Protein AF-0000000074441332 (afdb_homodimer)

Foldseek 3Di:
DPVVLVVVVVVVPDDDDPPDCPDVVVVSVVVLVVDPVSVVPDDDPDDPDDDADDQDPAWQQEWEWDKADDDPVQWIWIWIATSHLRQIDIDIGNDLALVRVLVVVVVVCVVQNQHQEYEYEVDVRCPDPVNVVSCVVRNHHYHYDDPSRCVVNVSVVVVSVVLVVQLVVCVVVVHDSVVSSVLVSLVQQQDQDPVVRRHSCCRRVVWHDDHPDDDDDIDHDPVVVVVVVVVVVVVVVVVVVVVVVVCVVVVNDDDPDAAQFWKWFADDCPDPPDDRTDPQIWGFHHDDDQKTFTDGDVDDTDIDGVVGIGTDDPPDPPPPDDPPPPPPCPPDPPPVPPPPPPCPVPVVVCPDPPDDDDDPPDD/DPVVLVVVVVVVPDDDDPPDCPDVVVVSVVVLVVDPVSVVPDDDPDDPDDDADDQDDAWQQEWEWDKADDDPVQWIWIWIATSHLRQIDIDIGNDLALVVVLVVVVVVCVVQNQHQEYEYEVDVRCPDPVNVVSCVVRNHHYHYDDPSRCVVNVSVVVVSVVLVVQLVVCVVVVHDSVVSSVLVSLVQQQDQDPVVRRHSCCRRVVWHDDHPDDDDDIDHDPVVVVVVVVVVVVVVVVVVVVVVVVCVVVVPDDDPDAAQFKKWFADDCPDPPDDRTDPQIWGFHHDDDQKTFTDGVVDDTDIDGVVGIGTDDPPDPPPPDDPPPPPPCPPPPPPPPPPPPPCPVPVVPPVPPPDPPDDDDDD

Sequence (726 aa):
MSTTAQFLLRHRNSQYLSIKPNGITHQVETMVKACLPCQSVAGKSTAEPLRPTVMPDKPWQEVHIDLCGPFPTGESLVVCEDACTRWPEVVIVRSTTSAAIIGHLRKIFAVHGLPEKVVTDNGANLVSEEFEVYLATHGIQHRKVTPYWPQANAGVERFNKTIEKAIRTAHAEGKDWRTDMFAFLLNYRATPHATTGASPAFLHLGREIRTKVPQVETRMSNAVSAAIQSAKGKDQQAKQRTKVYADKRNRASPSDIKSGDKVLLQQARQNKLSTLYDPQPYTVLERKGPSLILQRRNGRVFMRNVSHVHKLHQNTAVREEDDYVMDFDLPQAMNPPRAAEQDTRRSARVRRAPAHLRDYQLHMSTTAQFLLRHRNSQYLSIKPNGITHQVETMVKACLPCQSVAGKSTAEPLRPTVMPDKPWQEVHIDLCGPFPTGESLVVCEDACTRWPEVVIVRSTTSAAIIGHLRKIFAVHGLPEKVVTDNGANLVSEEFEVYLATHGIQHRKVTPYWPQANAGVERFNKTIEKAIRTAHAEGKDWRTDMFAFLLNYRATPHATTGASPAFLHLGREIRTKVPQVETRMSNAVSAAIQSAKGKDQQAKQRTKVYADKRNRASPSDIKSGDKVLLQQARQNKLSTLYDPQPYTVLERKGPSLILQRRNGRVFMRNVSHVHKLHQNTAVREEDDYVMDFDLPQAMNPPRAAEQDTRRSARVRRAPAHLRDYQLH

Nearest PDB structures (foldseek):
  5ejk-assembly1_E  TM=5.837E-01  e=1.009E-13  Rous sarcoma virus - Prague C
  4fw2-assembly1_B  TM=5.888E-01  e=3.625E-12  Rous sarcoma virus - Prague C
  7ouf-assembly1_E  TM=5.566E-01  e=1.056E-12  Simian T-lymphotropic virus 1
  7pel-assembly1_E  TM=5.520E-01  e=4.076E-12  Simian T-lymphotropic virus 1
  1cz9-assembly1_A-2  TM=8.421E-01  e=1.703E-08  Avian sarcoma virus

Secondary structure (DSSP, 8-state):
-HHHHHHHHHTTSSS-----S-HHHHHHHHHHHH-HHHHHT----PPPPP-PPPPPSSTTSEEEEEEE---TTS-EEEEEEETTT-PEEEEEES--SHHHHHHHHHHHHHHH---SEEEE-S-GGGTSHHHHHHHHHTTPEEEEPPTT-GGGGHHHHHHHHHHHHHHHHHHHTT--HHHHHHHHHHHHHHSPPTTTSS-HHHHHHSS----SS--S-----HHHHHHHHHHHHHHHHHHHHHHHHHHHHTT-------TT-EEEEB----STT--SB-SS-EEEEEEETTEEEEE-TTS-EEEEEGGGEEEPPTT------------------------------------------------/-HHHHHHHHHTTSSS-----S-HHHHHHHHHHHH-HHHHHT----PPPPP-PPPPPSSTTSEEEEEEE---TTS-EEEEEEETTT-PEEEEEES--SHHHHHHHHHHHHHHH---SEEEE-S-GGGTSHHHHHHHHHTTPEEEEPPTT-GGGGHHHHHHHHHHHHHHHHHHHTT--HHHHHHHHHHHHHHSPPTTTSS-HHHHHHSS----SS--S-----HHHHHHHHHHHHHHHHHHHHHHHHHHHHTT-------TT-EEEEB----STT--SB-SS-EEEEEEETTEEEEE-TTS-EEEEEGGGEEEPPTT------------------------------------------------

InterPro domains:
  IPR001584 Integrase, catalytic core [PF00665] (58-148)
  IPR001584 Integrase, catalytic core [PS50994] (55-208)
  IPR012337 Ribonuclease H-like superfamily [SSF53098] (57-213)
  IPR036397 Ribonuclease H superfamily [G3DSA:3.30.420.10] (50-250)

Solvent-accessible surface area (backbone atoms only — not comparable to full-atom values): 40560 Å² total; per-residue (Å²): 120,70,71,60,58,59,52,55,65,65,58,57,68,74,76,74,78,88,72,72,82,53,75,60,57,58,46,50,53,46,46,43,49,20,31,50,70,54,55,12,58,44,75,83,39,48,31,55,55,68,78,73,80,76,64,53,93,42,69,47,39,34,32,34,44,49,79,44,71,66,41,97,87,56,38,27,32,45,37,40,24,20,59,45,34,64,40,74,45,77,43,83,32,80,60,73,44,38,69,51,45,49,57,52,46,46,53,51,31,27,71,65,22,52,34,50,30,40,34,29,51,76,46,65,47,68,61,31,67,70,40,50,50,54,33,54,78,55,65,27,43,78,43,70,40,44,92,66,42,57,70,80,46,41,66,55,52,52,48,50,52,54,54,47,50,53,34,48,52,31,47,75,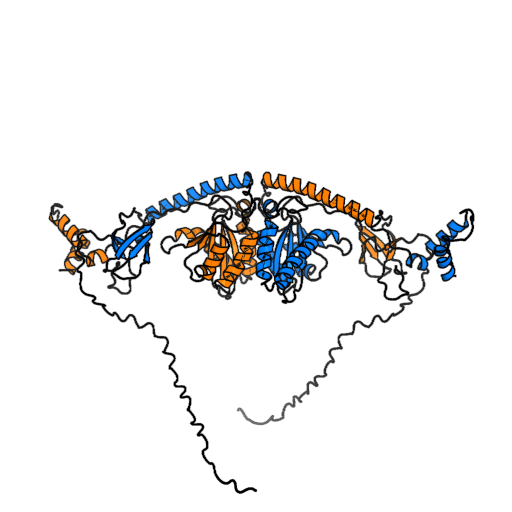71,70,45,65,33,69,64,50,45,31,56,50,44,30,51,53,34,54,35,59,34,88,57,47,66,43,19,15,28,30,57,51,33,33,26,56,45,46,60,86,59,88,62,80,85,58,68,62,29,63,53,39,52,52,51,50,52,52,20,44,52,40,37,52,50,53,44,48,51,50,33,54,51,48,23,59,72,51,53,32,38,82,72,86,77,48,63,70,38,42,25,24,40,57,43,78,70,79,49,98,82,45,41,46,18,38,66,67,61,24,34,26,71,41,64,59,84,61,34,29,32,32,31,36,90,96,49,71,73,45,77,42,31,52,35,46,30,39,79,53,48,89,73,33,65,71,73,78,66,74,83,73,70,77,72,71,72,57,77,65,72,73,60,68,71,68,75,66,74,67,70,71,68,68,70,69,66,72,75,65,70,85,76,94,76,75,89,61,78,77,131,124,72,72,58,60,59,53,56,65,65,56,58,69,72,75,74,78,86,72,72,84,52,76,60,56,59,47,51,52,46,48,43,49,21,31,50,72,54,54,13,58,44,75,82,38,50,32,54,56,68,76,72,81,78,66,54,93,42,71,49,37,34,31,35,42,49,77,45,72,68,42,97,88,55,39,28,33,45,36,40,25,21,58,46,35,63,38,72,46,77,43,84,33,80,59,72,45,37,69,51,45,48,57,53,46,46,52,51,31,27,74,66,21,52,36,49,29,41,34,28,52,76,46,67,45,67,62,32,68,69,40,50,49,54,34,54,77,56,65,26,44,79,43,70,41,47,91,67,41,57,70,79,47,41,65,55,52,52,48,49,52,54,51,48,51,54,35,50,51,29,47,75,70,69,44,64,32,70,64,49,45,31,55,49,44,31,49,54,34,52,34,60,33,88,57,48,67,43,21,14,27,30,59,51,33,33,26,58,46,45,59,86,58,90,64,81,84,62,65,64,30,63,54,39,52,52,51,50,53,51,18,45,51,40,36,52,50,52,44,49,51,48,31,54,50,48,22,59,73,52,54,32,40,82,70,86,78,48,62,70,37,43,24,23,40,59,42,79,71,80,49,97,80,43,41,45,18,38,66,67,60,25,36,27,70,41,65,61,84,61,34,29,31,32,32,35,90,96,50,71,72,46,78,43,32,52,36,44,31,40,78,52,48,88,74,33,65,71,74,78,68,77,83,74,71,76,74,72,73,55,77,63,77,73,60,68,70,68,73,68,72,66,69,66,70,66,70,69,69,71,72,62,68,71,66,90,71,69,78,88,73,81,126

Structure (mmCIF, N/CA/C/O backbone):
data_AF-0000000074441332-model_v1
#
loop_
_entity.id
_entity.type
_entity.pdbx_description
1 polymer 'Uncharacterized protein K02A2.6'
#
loop_
_atom_site.group_PDB
_atom_site.id
_atom_site.type_symbol
_atom_site.label_atom_id
_atom_site.label_alt_id
_atom_site.label_comp_id
_atom_site.label_asym_id
_atom_site.label_entity_id
_atom_site.label_seq_id
_atom_site.pdbx_PDB_ins_code
_atom_site.Cartn_x
_atom_site.Cartn_y
_atom_site.Cartn_z
_atom_site.occupancy
_atom_site.B_iso_or_equiv
_atom_site.auth_seq_id
_atom_site.auth_comp_id
_atom_site.auth_asym_id
_atom_site.auth_atom_id
_atom_site.pdbx_PDB_model_num
ATOM 1 N N . MET A 1 1 ? -2.512 -56.094 -40.594 1 30.33 1 MET A N 1
ATOM 2 C CA . MET A 1 1 ? -2.369 -56.719 -39.312 1 30.33 1 MET A CA 1
ATOM 3 C C . MET A 1 1 ? -2.793 -55.781 -38.188 1 30.33 1 MET A C 1
ATOM 5 O O . MET A 1 1 ? -2.967 -56.188 -37.031 1 30.33 1 MET A O 1
ATOM 9 N N . SER A 1 2 ? -2.67 -54.469 -38.531 1 38.38 2 SER A N 1
ATOM 10 C CA . SER A 1 2 ? -2.695 -53.406 -37.531 1 38.38 2 SER A CA 1
ATOM 11 C C . SER A 1 2 ? -4.117 -53.125 -37.062 1 38.38 2 SER A C 1
ATOM 13 O O . SER A 1 2 ? -4.344 -52.906 -35.875 1 38.38 2 SER A O 1
ATOM 15 N N . THR A 1 3 ? -5.082 -53.062 -37.906 1 42.28 3 THR A N 1
ATOM 16 C CA . THR A 1 3 ? -6.48 -52.75 -37.625 1 42.28 3 THR A CA 1
ATOM 17 C C . THR A 1 3 ? -7.09 -53.875 -36.781 1 42.28 3 THR A C 1
ATOM 19 O O . THR A 1 3 ? -7.938 -53.625 -35.906 1 42.28 3 THR A O 1
ATOM 22 N N . THR A 1 4 ? -6.645 -55.125 -37 1 41.22 4 THR A N 1
ATOM 23 C CA . THR A 1 4 ? -7.27 -56.281 -36.406 1 41.22 4 THR A CA 1
ATOM 24 C C . THR A 1 4 ? -6.957 -56.375 -34.906 1 41.22 4 THR A C 1
ATOM 26 O O . THR A 1 4 ? -7.82 -56.719 -34.094 1 41.22 4 THR A O 1
ATOM 29 N N . ALA A 1 5 ? -5.75 -55.938 -34.469 1 41.22 5 ALA A N 1
ATOM 30 C CA . ALA A 1 5 ? -5.391 -56.062 -33.062 1 41.22 5 ALA A CA 1
ATOM 31 C C . ALA A 1 5 ? -6.176 -55.094 -32.188 1 41.22 5 ALA A C 1
ATOM 33 O O . ALA A 1 5 ? -6.605 -55.438 -31.078 1 41.22 5 ALA A O 1
ATOM 34 N N . GLN A 1 6 ? -6.547 -53.875 -32.688 1 41.19 6 GLN A N 1
ATOM 35 C CA . GLN A 1 6 ? -7.348 -52.906 -31.938 1 41.19 6 GLN A CA 1
ATOM 36 C C . GLN A 1 6 ? -8.789 -53.375 -31.797 1 41.19 6 GLN A C 1
ATOM 38 O O . GLN A 1 6 ? -9.406 -53.188 -30.75 1 41.19 6 GLN A O 1
ATOM 43 N N . PHE A 1 7 ? -9.367 -53.969 -32.812 1 41.41 7 PHE A N 1
ATOM 44 C CA . PHE A 1 7 ? -10.719 -54.531 -32.812 1 41.41 7 PHE A CA 1
ATOM 45 C C . PHE A 1 7 ? -10.836 -55.625 -31.766 1 41.41 7 PHE A C 1
ATOM 47 O O . PHE A 1 7 ? -11.812 -55.688 -31.016 1 41.41 7 PHE A O 1
ATOM 54 N N . LEU A 1 8 ? -9.789 -56.344 -31.578 1 42.72 8 LEU A N 1
ATOM 55 C CA . LEU A 1 8 ? -9.883 -57.469 -30.656 1 42.72 8 LEU A CA 1
ATOM 56 C C . LEU A 1 8 ? -9.859 -57 -29.203 1 42.72 8 LEU A C 1
ATOM 58 O O . LEU A 1 8 ? -10.523 -57.594 -28.359 1 42.72 8 LEU A O 1
ATOM 62 N N . LEU A 1 9 ? -9.281 -55.781 -28.922 1 42.22 9 LEU A N 1
ATOM 63 C CA . LEU A 1 9 ? -9.234 -55.281 -27.547 1 42.22 9 LEU A CA 1
ATOM 64 C C . LEU A 1 9 ? -10.57 -54.656 -27.156 1 42.22 9 LEU A C 1
ATOM 66 O O . LEU A 1 9 ? -11.023 -54.812 -26.016 1 42.22 9 LEU A O 1
ATOM 70 N N . ARG A 1 10 ? -11.273 -53.969 -28.031 1 40.06 10 ARG A N 1
ATOM 71 C CA . ARG A 1 10 ? -12.562 -53.375 -27.688 1 40.06 10 ARG A CA 1
ATOM 72 C C . ARG A 1 10 ? -13.641 -54.438 -27.547 1 40.06 10 ARG A C 1
ATOM 74 O O . ARG A 1 10 ? -14.516 -54.344 -26.688 1 40.06 10 ARG A O 1
ATOM 81 N N . HIS A 1 11 ? -13.797 -55.312 -28.516 1 39.84 11 HIS A N 1
ATOM 82 C CA . HIS A 1 11 ? -14.906 -56.25 -28.531 1 39.84 11 HIS A CA 1
ATOM 83 C C . HIS A 1 11 ? -14.688 -57.375 -27.5 1 39.84 11 HIS A C 1
ATOM 85 O O . HIS A 1 11 ? -15.414 -58.375 -27.516 1 39.84 11 HIS A O 1
ATOM 91 N N . ARG A 1 12 ? -13.602 -57.375 -26.703 1 38.88 12 ARG A N 1
ATOM 92 C CA . ARG A 1 12 ? -13.516 -58.344 -25.625 1 38.88 12 ARG A CA 1
ATOM 93 C C . ARG A 1 12 ? -14.688 -58.188 -24.656 1 38.88 12 ARG A C 1
ATOM 95 O O . ARG A 1 12 ? -14.945 -59.094 -23.844 1 38.88 12 ARG A O 1
ATOM 102 N N . ASN A 1 13 ? -15.352 -57 -24.547 1 34.44 13 ASN A N 1
ATOM 103 C CA . ASN A 1 13 ? -16.359 -57.125 -23.484 1 34.44 13 ASN A CA 1
ATOM 104 C C . ASN A 1 13 ? -17.5 -58.062 -23.891 1 34.44 13 ASN A C 1
ATOM 106 O O . ASN A 1 13 ? -18.219 -58.562 -23.031 1 34.44 13 ASN A O 1
ATOM 110 N N . SER A 1 14 ? -18.203 -57.875 -24.984 1 34.31 14 SER A N 1
ATOM 111 C CA . SER A 1 14 ? -19.484 -58.562 -24.938 1 34.31 14 SER A CA 1
ATOM 112 C C . SER A 1 14 ? -19.281 -60.094 -25 1 34.31 14 SER A C 1
ATOM 114 O O . SER A 1 14 ? -19.812 -60.812 -24.172 1 34.31 14 SER A O 1
ATOM 116 N N . GLN A 1 15 ? -19.578 -60.844 -26.078 1 31.23 15 GLN A N 1
ATOM 117 C CA . GLN A 1 15 ? -19.938 -62.25 -26.25 1 31.23 15 GLN A CA 1
ATOM 118 C C . GLN A 1 15 ? -18.688 -63.125 -26.203 1 31.23 15 GLN A C 1
ATOM 120 O O . GLN A 1 15 ? -18.797 -64.375 -26.219 1 31.23 15 GLN A O 1
ATOM 125 N N . TYR A 1 16 ? -17.609 -62.875 -26.875 1 32.84 16 TYR A N 1
ATOM 126 C CA . TYR A 1 16 ? -16.797 -64.062 -27.125 1 32.84 16 TYR A CA 1
ATOM 127 C C . TYR A 1 16 ? -16.344 -64.688 -25.828 1 32.84 16 TYR A C 1
ATOM 129 O O . TYR A 1 16 ? -16.25 -64.062 -24.797 1 32.84 16 TYR A O 1
ATOM 137 N N . LEU A 1 17 ? -16.047 -66.188 -25.906 1 32.53 17 LEU A N 1
ATOM 138 C CA . LEU A 1 17 ? -15.922 -67.375 -25.109 1 32.53 17 LEU A CA 1
ATOM 139 C C . LEU A 1 17 ? -14.969 -67.188 -23.938 1 32.53 17 LEU A C 1
ATOM 141 O O . LEU A 1 17 ? -14.102 -66.312 -23.984 1 32.53 17 LEU A O 1
ATOM 145 N N . SER A 1 18 ? -15.125 -68.062 -22.719 1 33.66 18 SER A N 1
ATOM 146 C CA . SER A 1 18 ? -14.469 -68.625 -21.547 1 33.66 18 SER A CA 1
ATOM 147 C C . SER A 1 18 ? -12.984 -68.875 -21.812 1 33.66 18 SER A C 1
ATOM 149 O O . SER A 1 18 ? -12.398 -69.812 -21.297 1 33.66 18 SER A O 1
ATOM 151 N N . ILE A 1 19 ? -12.438 -68.5 -23.031 1 35.28 19 ILE A N 1
ATOM 152 C CA . ILE A 1 19 ? -11.086 -69.062 -23.188 1 35.28 19 ILE A CA 1
ATOM 153 C C . ILE A 1 19 ? -10.211 -68.625 -22.031 1 35.28 19 ILE A C 1
ATOM 155 O O . ILE A 1 19 ? -10.164 -67.375 -21.703 1 35.28 19 ILE A O 1
ATOM 159 N N . LYS A 1 20 ? -9.836 -69.562 -21.125 1 37.47 20 LYS A N 1
ATOM 160 C CA . LYS A 1 20 ? -8.883 -69.625 -20.016 1 37.47 20 LYS A CA 1
ATOM 161 C C . LYS A 1 20 ? -7.672 -68.688 -20.281 1 37.47 20 LYS A C 1
ATOM 163 O O . LYS A 1 20 ? -7.059 -68.812 -21.359 1 37.47 20 LYS A O 1
ATOM 168 N N . PRO A 1 21 ? -7.598 -67.5 -19.75 1 40.28 21 PRO A N 1
ATOM 169 C CA . PRO A 1 21 ? -6.582 -66.438 -19.844 1 40.28 21 PRO A CA 1
ATOM 170 C C . PRO A 1 21 ? -5.16 -67 -19.844 1 40.28 21 PRO A C 1
ATOM 172 O O . PRO A 1 21 ? -4.227 -66.312 -19.422 1 40.28 21 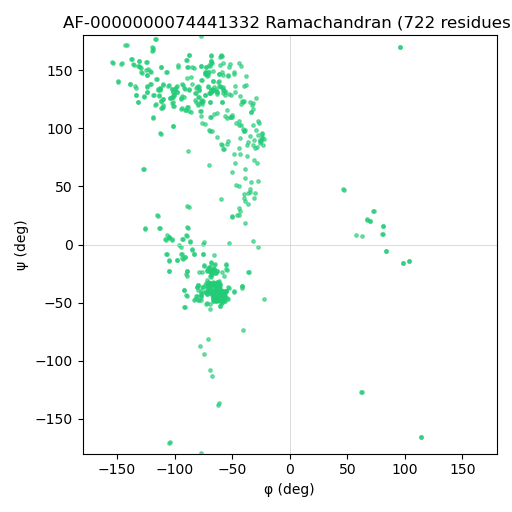PRO A O 1
ATOM 175 N N . ASN A 1 22 ? -4.926 -68.188 -20.516 1 38.91 22 ASN A N 1
ATOM 176 C CA . ASN A 1 22 ? -3.557 -68.688 -20.5 1 38.91 22 ASN A CA 1
ATOM 177 C C . ASN A 1 22 ? -2.598 -67.688 -21.172 1 38.91 22 ASN A C 1
ATOM 179 O O . ASN A 1 22 ? -2.984 -66.562 -21.516 1 38.91 22 ASN A O 1
ATOM 183 N N . GLY A 1 23 ? -1.599 -68.312 -22.094 1 42.56 23 GLY A N 1
ATOM 184 C CA . GLY A 1 23 ? -0.402 -67.812 -22.766 1 42.56 23 GLY A CA 1
ATOM 185 C C . GLY A 1 23 ? -0.686 -66.75 -23.781 1 42.56 23 GLY A C 1
ATOM 186 O O . GLY A 1 23 ? 0.177 -65.938 -24.078 1 42.56 23 GLY A O 1
ATOM 187 N N . ILE A 1 24 ? -1.72 -66.75 -24.484 1 44.47 24 ILE A N 1
ATOM 188 C CA . ILE A 1 24 ? -1.965 -65.875 -25.625 1 44.47 24 ILE A CA 1
ATOM 189 C C . ILE A 1 24 ? -2.346 -64.438 -25.156 1 44.47 24 ILE A C 1
ATOM 191 O O . ILE A 1 24 ? -1.934 -63.469 -25.75 1 44.47 24 ILE A O 1
ATOM 195 N N . THR A 1 25 ? -3.133 -64.375 -24.125 1 48.28 25 THR A N 1
ATOM 196 C CA . THR A 1 25 ? -3.518 -63.031 -23.641 1 48.28 25 THR A CA 1
ATOM 197 C C . THR A 1 25 ? -2.291 -62.25 -23.219 1 48.28 25 THR A C 1
ATOM 199 O O . THR A 1 25 ? -2.215 -61.031 -23.469 1 48.28 25 THR A O 1
ATOM 202 N N . HIS A 1 26 ? -1.432 -62.969 -22.625 1 52.34 26 HIS A N 1
ATOM 203 C CA . HIS A 1 26 ? -0.187 -62.312 -22.25 1 52.34 26 HIS A CA 1
ATOM 204 C C . HIS A 1 26 ? 0.593 -61.875 -23.484 1 52.34 26 HIS A C 1
ATOM 206 O O . HIS A 1 26 ? 1.188 -60.781 -23.5 1 52.34 26 HIS A O 1
ATOM 212 N N . GLN A 1 27 ? 0.492 -62.656 -24.531 1 49.94 27 GLN A N 1
ATOM 213 C CA . GLN A 1 27 ? 1.231 -62.312 -25.734 1 49.94 27 GLN A CA 1
ATOM 214 C C . GLN A 1 27 ? 0.601 -61.125 -26.469 1 49.94 27 GLN A C 1
ATOM 216 O O . GLN A 1 27 ? 1.309 -60.25 -26.984 1 49.94 27 GLN A O 1
ATOM 221 N N . VAL A 1 28 ? -0.695 -61.062 -26.562 1 52.25 28 VAL A N 1
ATOM 222 C CA . VAL A 1 28 ? -1.367 -59.969 -27.234 1 52.25 28 VAL A CA 1
ATOM 223 C C . VAL A 1 28 ? -1.141 -58.656 -26.453 1 52.25 28 VAL A C 1
ATOM 225 O O . VAL A 1 28 ? -0.878 -57.625 -27.047 1 52.25 28 VAL A O 1
ATOM 228 N N . GLU A 1 29 ? -1.288 -58.781 -25.172 1 53.31 29 GLU A N 1
ATOM 229 C CA . GLU A 1 29 ? -0.997 -57.625 -24.359 1 53.31 29 GLU A CA 1
ATOM 230 C C . GLU A 1 29 ? 0.445 -57.156 -24.547 1 53.31 29 GLU A C 1
ATOM 232 O O . GLU A 1 29 ? 0.712 -55.969 -24.609 1 53.31 29 GLU A O 1
ATOM 237 N N . THR A 1 30 ? 1.244 -58.156 -24.625 1 55.41 30 THR A N 1
ATOM 238 C CA . THR A 1 30 ? 2.645 -57.844 -24.875 1 55.41 30 THR A CA 1
ATOM 239 C C . THR A 1 30 ? 2.82 -57.219 -26.266 1 55.41 30 THR A C 1
ATOM 241 O O . THR A 1 30 ? 3.619 -56.312 -26.453 1 55.41 30 THR A O 1
ATOM 244 N N . MET A 1 31 ? 2.092 -57.75 -27.188 1 54.12 31 MET A N 1
ATOM 245 C CA . MET A 1 31 ? 2.191 -57.25 -28.547 1 54.12 31 MET A CA 1
ATOM 246 C C . MET A 1 31 ? 1.655 -55.812 -28.656 1 54.12 31 MET A C 1
ATOM 248 O O . MET A 1 31 ? 2.238 -55 -29.344 1 54.12 31 MET A O 1
ATOM 252 N N . VAL A 1 32 ? 0.591 -55.594 -28.016 1 55.59 32 VAL A N 1
ATOM 253 C CA . VAL A 1 32 ? 0.012 -54.25 -28.062 1 55.59 32 VAL A CA 1
ATOM 254 C C . VAL A 1 32 ? 0.918 -53.281 -27.328 1 55.59 32 VAL A C 1
ATOM 256 O O . VAL A 1 32 ? 1.121 -52.156 -27.781 1 55.59 32 VAL A O 1
ATOM 259 N N . LYS A 1 33 ? 1.472 -53.844 -26.266 1 58.16 33 LYS A N 1
ATOM 260 C CA . LYS A 1 33 ? 2.391 -53.031 -25.484 1 58.16 33 LYS A CA 1
ATOM 261 C C . LYS A 1 33 ? 3.682 -52.75 -26.25 1 58.16 33 LYS A C 1
ATOM 263 O O . LYS A 1 33 ? 4.359 -51.781 -26 1 58.16 33 LYS A O 1
ATOM 268 N N . ALA A 1 34 ? 3.889 -53.688 -27.203 1 56 34 ALA A N 1
ATOM 269 C CA . ALA A 1 34 ? 5.113 -53.562 -27.984 1 56 34 ALA A CA 1
ATOM 270 C C . ALA A 1 34 ? 4.855 -52.75 -29.266 1 56 34 ALA A C 1
ATOM 272 O O . ALA A 1 34 ? 5.797 -52.375 -29.969 1 56 34 ALA A O 1
ATOM 273 N N . CYS A 1 35 ? 3.611 -52.531 -29.594 1 58 35 CYS A N 1
ATOM 274 C CA . CYS A 1 35 ? 3.266 -51.812 -30.812 1 58 35 CYS A CA 1
ATOM 275 C C . CYS A 1 35 ? 3.143 -50.312 -30.562 1 58 35 CYS A C 1
ATOM 277 O O . CYS A 1 35 ? 2.26 -49.906 -29.812 1 58 35 CYS A O 1
ATOM 279 N N . LEU A 1 36 ? 4.016 -49.531 -31.172 1 61.25 36 LEU A N 1
ATOM 280 C CA . LEU A 1 36 ? 4.086 -48.094 -30.969 1 61.25 36 LEU A CA 1
ATOM 281 C C . LEU A 1 36 ? 2.773 -47.406 -31.359 1 61.25 36 LEU A C 1
ATOM 283 O O . LEU A 1 36 ? 2.264 -46.562 -30.625 1 61.25 36 LEU A O 1
ATOM 287 N N . PRO A 1 37 ? 2.209 -47.75 -32.562 1 57.78 37 PRO A N 1
ATOM 288 C CA . PRO A 1 37 ? 0.942 -47.094 -32.906 1 57.78 37 PRO A CA 1
ATOM 289 C C . PRO A 1 37 ? -0.176 -47.406 -31.922 1 57.78 37 PRO A C 1
ATOM 291 O O . PRO A 1 37 ? -1.033 -46.562 -31.672 1 57.78 37 PRO A O 1
ATOM 294 N N . CYS A 1 38 ? -0.181 -48.562 -31.375 1 58.16 38 CYS A N 1
ATOM 295 C CA . CYS A 1 38 ? -1.22 -48.938 -30.422 1 58.16 38 CYS A CA 1
ATOM 296 C C . CYS A 1 38 ? -1.107 -48.125 -29.125 1 58.16 38 CYS A C 1
ATOM 298 O O . CYS A 1 38 ? -2.119 -47.781 -28.531 1 58.16 38 CYS A O 1
ATOM 300 N N . GLN A 1 39 ? 0.108 -47.969 -28.75 1 58.62 39 GLN A N 1
ATOM 301 C CA . GLN A 1 39 ? 0.345 -47.219 -27.531 1 58.62 39 GLN A CA 1
ATOM 302 C C . GLN A 1 39 ? -0.001 -45.719 -27.719 1 58.62 39 GLN A C 1
ATOM 304 O O . GLN A 1 39 ? -0.337 -45.031 -26.75 1 58.62 39 GLN A O 1
ATOM 309 N N . SER A 1 40 ? 0.125 -45.344 -28.969 1 58.59 40 SER A N 1
ATOM 310 C CA . SER A 1 40 ? -0.188 -43.938 -29.234 1 58.59 40 SER A CA 1
ATOM 311 C C . SER A 1 40 ? -1.683 -43.656 -29.109 1 58.59 40 SER A C 1
ATOM 313 O O . SER A 1 40 ? -2.1 -42.5 -28.953 1 58.59 40 SER A O 1
ATOM 315 N N . VAL A 1 41 ? -2.508 -44.75 -29.203 1 53.5 41 VAL A N 1
ATOM 316 C CA . VAL A 1 41 ? -3.953 -44.594 -29.062 1 53.5 41 VAL A CA 1
ATOM 317 C C . VAL A 1 41 ? -4.375 -44.906 -27.625 1 53.5 41 VAL A C 1
ATOM 319 O O . VAL A 1 41 ? -5.566 -44.906 -27.312 1 53.5 41 VAL A O 1
ATOM 322 N N . ALA A 1 42 ? -3.385 -45.25 -26.844 1 55.72 42 ALA A N 1
ATOM 323 C CA . ALA A 1 42 ? -3.658 -45.625 -25.469 1 55.72 42 ALA A CA 1
ATOM 324 C C . ALA A 1 42 ? -4.363 -44.469 -24.719 1 55.72 42 ALA A C 1
ATOM 326 O O . ALA A 1 42 ? -4.266 -43.312 -25.109 1 55.72 42 ALA A O 1
ATOM 327 N N . GLY A 1 43 ? -5.238 -44.875 -23.734 1 53.5 43 GLY A N 1
ATOM 328 C CA . GLY A 1 43 ? -6.02 -43.938 -22.953 1 53.5 43 GLY A CA 1
ATOM 329 C C . GLY A 1 43 ? -5.168 -42.938 -22.172 1 53.5 43 GLY A C 1
ATOM 330 O O . GLY A 1 43 ? -3.938 -43.031 -22.188 1 53.5 43 GLY A O 1
ATOM 331 N N . LYS A 1 44 ? -5.773 -41.844 -21.703 1 55.41 44 LYS A N 1
ATOM 332 C CA . LYS A 1 44 ? -5.184 -40.719 -20.984 1 55.41 44 LYS A CA 1
ATOM 333 C C . LYS A 1 44 ? -4.367 -41.188 -19.781 1 55.41 44 LYS A C 1
ATOM 335 O O . LYS A 1 44 ? -4.797 -42.094 -19.062 1 55.41 44 LYS A O 1
ATOM 340 N N . SER A 1 45 ? -3.012 -41.062 -19.844 1 57.69 45 SER A N 1
ATOM 341 C CA . SER A 1 45 ? -2.186 -41.25 -18.656 1 57.69 45 SER A CA 1
ATOM 342 C C . SER A 1 45 ? -2.842 -40.688 -17.406 1 57.69 45 SER A C 1
ATOM 344 O O . SER A 1 45 ? -3.639 -39.75 -17.5 1 57.69 45 SER A O 1
ATOM 346 N N . THR A 1 46 ? -2.719 -41.531 -16.328 1 55.69 46 THR A N 1
ATOM 347 C CA . THR A 1 46 ? -3.316 -41.188 -15.047 1 55.69 46 THR A CA 1
ATOM 348 C C . THR A 1 46 ? -2.668 -39.906 -14.492 1 55.69 46 THR A C 1
ATOM 350 O O . THR A 1 46 ? -1.482 -39.656 -14.719 1 55.69 46 THR A O 1
ATOM 353 N N . ALA A 1 47 ? -3.469 -38.969 -14.078 1 61.22 47 ALA A N 1
ATOM 354 C CA . ALA A 1 47 ? -2.998 -37.75 -13.469 1 61.22 47 ALA A CA 1
ATOM 355 C C . ALA A 1 47 ? -2.154 -38.031 -12.227 1 61.22 47 ALA A C 1
ATOM 357 O O . ALA A 1 47 ? -2.389 -39 -11.523 1 61.22 47 ALA A O 1
ATOM 358 N N . GLU A 1 48 ? -0.915 -37.406 -12.117 1 65.31 48 GLU A N 1
ATOM 359 C CA . GLU A 1 48 ? -0.15 -37.469 -10.883 1 65.31 48 GLU A CA 1
ATOM 360 C C . GLU A 1 48 ? -0.902 -36.812 -9.734 1 65.31 48 GLU A C 1
ATOM 362 O O . GLU A 1 48 ? -1.595 -35.812 -9.938 1 65.31 48 GLU A O 1
ATOM 367 N N . PRO A 1 49 ? -0.728 -37.531 -8.656 1 63.09 49 PRO A N 1
ATOM 368 C CA . PRO A 1 49 ? -1.354 -36.875 -7.492 1 63.09 49 PRO A CA 1
ATOM 369 C C . PRO A 1 49 ? -0.892 -35.438 -7.289 1 63.09 49 PRO A C 1
ATOM 371 O O . PRO A 1 49 ? 0.277 -35.125 -7.523 1 63.09 49 PRO A O 1
ATOM 374 N N . LEU A 1 50 ? -1.78 -34.656 -6.832 1 65.81 50 LEU A N 1
ATOM 375 C CA . LEU A 1 50 ? -1.511 -33.25 -6.609 1 65.81 50 LEU A CA 1
ATOM 376 C C . LEU A 1 50 ? -0.535 -33.031 -5.453 1 65.81 50 LEU A C 1
ATOM 378 O O . LEU A 1 50 ? -0.589 -33.781 -4.461 1 65.81 50 LEU A O 1
ATOM 382 N N . ARG A 1 51 ? 0.473 -32.25 -5.695 1 65.12 51 ARG A N 1
ATOM 383 C CA . ARG A 1 51 ? 1.349 -31.812 -4.613 1 65.12 51 ARG A CA 1
ATOM 384 C C . ARG A 1 51 ? 1.015 -30.391 -4.18 1 65.12 51 ARG A C 1
ATOM 386 O O . ARG A 1 51 ? 1.401 -29.438 -4.844 1 65.12 51 ARG A O 1
ATOM 393 N N . PRO A 1 52 ? 0.301 -30.328 -3.047 1 67.62 52 PRO A N 1
ATOM 394 C CA . PRO A 1 52 ? -0.117 -28.984 -2.621 1 67.62 52 PRO A CA 1
ATOM 395 C C . PRO A 1 52 ? 1.06 -28.109 -2.219 1 67.62 52 PRO A C 1
ATOM 397 O O . PRO A 1 52 ? 2.049 -28.594 -1.67 1 67.62 52 PRO A O 1
ATOM 400 N N . THR A 1 53 ? 1.009 -26.906 -2.555 1 72.69 53 THR A N 1
ATOM 401 C CA . THR A 1 53 ? 2.02 -25.938 -2.143 1 72.69 53 THR A CA 1
ATO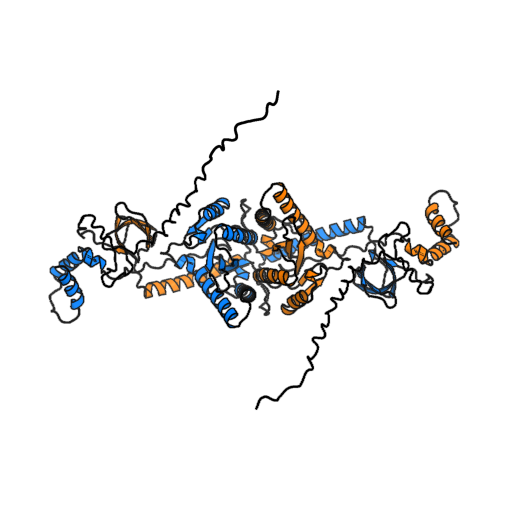M 402 C C . THR A 1 53 ? 1.88 -25.609 -0.66 1 72.69 53 THR A C 1
ATOM 404 O O . THR A 1 53 ? 0.787 -25.703 -0.097 1 72.69 53 THR A O 1
ATOM 407 N N . VAL A 1 54 ? 2.986 -25.359 -0.069 1 78.69 54 VAL A N 1
ATOM 408 C CA . VAL A 1 54 ? 2.988 -25 1.345 1 78.69 54 VAL A CA 1
ATOM 409 C C . VAL A 1 54 ? 2.881 -23.484 1.488 1 78.69 54 VAL A C 1
ATOM 411 O O . VAL A 1 54 ? 3.545 -22.734 0.766 1 78.69 54 VAL A O 1
ATOM 414 N N . MET A 1 55 ? 2.008 -23.109 2.375 1 86.06 55 MET A N 1
ATOM 415 C CA . MET A 1 55 ? 1.868 -21.703 2.686 1 86.06 55 MET A CA 1
ATOM 416 C C . MET A 1 55 ? 3.156 -21.141 3.285 1 86.06 55 MET A C 1
ATOM 418 O O . MET A 1 55 ? 3.752 -21.766 4.168 1 86.06 55 MET A O 1
ATOM 422 N N . PRO A 1 56 ? 3.637 -20.016 2.801 1 89.38 56 PRO A N 1
ATOM 423 C CA . PRO A 1 56 ? 4.84 -19.406 3.375 1 89.38 56 PRO A CA 1
ATOM 424 C C . PRO A 1 56 ? 4.676 -19.062 4.852 1 89.38 56 PRO A C 1
ATOM 426 O O . PRO A 1 56 ? 3.553 -18.859 5.324 1 89.38 56 PRO A O 1
ATOM 429 N N . ASP A 1 57 ? 5.785 -18.859 5.531 1 86.56 57 ASP A N 1
ATOM 430 C CA . ASP A 1 57 ? 5.793 -18.688 6.98 1 86.56 57 ASP A CA 1
ATOM 431 C C . ASP A 1 57 ? 5.625 -17.219 7.363 1 86.56 57 ASP A C 1
ATOM 433 O O . ASP A 1 57 ? 5.258 -16.906 8.5 1 86.56 57 ASP A O 1
ATOM 437 N N . LYS A 1 58 ? 5.973 -16.328 6.43 1 89.56 58 LYS A N 1
ATOM 438 C CA . LYS A 1 58 ? 5.957 -14.898 6.738 1 89.56 58 LYS A CA 1
ATOM 439 C C . LYS A 1 58 ? 5.164 -14.117 5.695 1 89.56 58 LYS A C 1
ATOM 441 O O . LYS A 1 58 ? 5.141 -14.492 4.52 1 89.56 58 LYS A O 1
ATOM 446 N N . PRO A 1 59 ? 4.543 -13.039 6.211 1 92.81 59 PRO A N 1
ATOM 447 C CA . PRO A 1 59 ? 3.887 -12.172 5.23 1 92.81 59 PRO A CA 1
ATOM 448 C C . PRO A 1 59 ? 4.852 -11.641 4.172 1 92.81 59 PRO A C 1
ATOM 450 O O . PRO A 1 59 ? 5.977 -11.25 4.496 1 92.81 59 PRO A O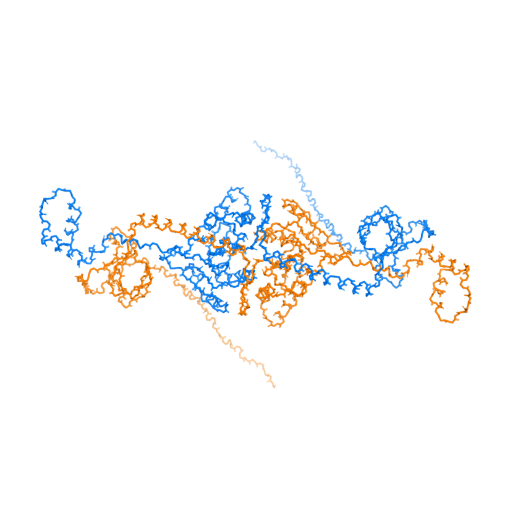 1
ATOM 453 N N . TRP A 1 60 ? 4.461 -11.719 2.963 1 95.19 60 TRP A N 1
ATOM 454 C CA . TRP A 1 60 ? 5.141 -11.094 1.831 1 95.19 60 TRP A CA 1
ATOM 455 C C . TRP A 1 60 ? 6.473 -11.781 1.549 1 95.19 60 TRP A C 1
ATOM 457 O O . TRP A 1 60 ? 7.375 -11.18 0.959 1 95.19 60 TRP A O 1
ATOM 467 N N . GLN A 1 61 ? 6.641 -13 2.023 1 93.94 61 GLN A N 1
ATOM 468 C CA . GLN A 1 61 ? 7.816 -13.805 1.717 1 93.94 61 GLN A CA 1
ATOM 469 C C . GLN A 1 61 ? 7.797 -14.273 0.264 1 93.94 61 GLN A C 1
ATOM 471 O O . GLN A 1 61 ? 8.828 -14.266 -0.408 1 93.94 61 GLN A O 1
ATOM 476 N N . GLU A 1 62 ? 6.676 -14.648 -0.145 1 94.94 62 GLU A N 1
ATOM 477 C CA . GLU A 1 62 ? 6.418 -15.117 -1.505 1 94.94 62 GLU A CA 1
ATOM 478 C C . GLU A 1 62 ? 5.168 -14.469 -2.084 1 94.94 62 GLU A C 1
ATOM 480 O O . GLU A 1 62 ? 4.117 -14.438 -1.434 1 94.94 62 GLU A O 1
ATOM 485 N N . VAL A 1 63 ? 5.391 -13.914 -3.312 1 96.94 63 VAL A N 1
ATOM 486 C CA . VAL A 1 63 ? 4.234 -13.281 -3.936 1 96.94 63 VAL A CA 1
ATOM 487 C C . VAL A 1 63 ? 3.986 -13.898 -5.312 1 96.94 63 VAL A C 1
ATOM 489 O O . VAL A 1 63 ? 4.926 -14.32 -5.984 1 96.94 63 VAL A O 1
ATOM 492 N N . HIS A 1 64 ? 2.727 -13.984 -5.672 1 94.25 64 HIS A N 1
ATOM 493 C CA . HIS A 1 64 ? 2.297 -14.438 -6.988 1 94.25 64 HIS A CA 1
ATOM 494 C C . HIS A 1 64 ? 1.843 -13.266 -7.852 1 94.25 64 HIS A C 1
ATOM 496 O O . HIS A 1 64 ? 1.038 -12.445 -7.414 1 94.25 64 HIS A O 1
ATOM 502 N N . ILE A 1 65 ? 2.414 -13.148 -9.023 1 94.75 65 ILE A N 1
ATOM 503 C CA . ILE A 1 65 ? 2.068 -12.055 -9.922 1 94.75 65 ILE A CA 1
ATOM 504 C C . ILE A 1 65 ? 1.388 -12.609 -11.172 1 94.75 65 ILE A C 1
ATOM 506 O O . ILE A 1 65 ? 1.849 -13.594 -11.758 1 94.75 65 ILE A O 1
ATOM 510 N N . ASP A 1 66 ? 0.283 -12 -11.57 1 92.19 66 ASP A N 1
ATOM 511 C CA . ASP A 1 66 ? -0.468 -12.383 -12.766 1 92.19 66 ASP A CA 1
ATOM 512 C C . ASP A 1 66 ? -1.098 -11.164 -13.438 1 92.19 66 ASP A C 1
ATOM 514 O O . ASP A 1 66 ? -1.265 -10.125 -12.805 1 92.19 66 ASP A O 1
ATOM 518 N N . LEU A 1 67 ? -1.337 -11.32 -14.688 1 91.44 67 LEU A N 1
ATOM 519 C CA . LEU A 1 67 ? -2.012 -10.281 -15.461 1 91.44 67 LEU A CA 1
ATOM 520 C C . LEU A 1 67 ? -3.455 -10.68 -15.758 1 91.44 67 LEU A C 1
ATOM 522 O O . LEU A 1 67 ? -3.736 -11.844 -16.047 1 91.44 67 LEU A O 1
ATOM 526 N N . CYS A 1 68 ? -4.297 -9.719 -15.594 1 89.94 68 CYS A N 1
ATOM 527 C CA . CYS A 1 68 ? -5.711 -9.914 -15.891 1 89.94 68 CYS A CA 1
ATOM 528 C C . CYS A 1 68 ? -6.199 -8.875 -16.906 1 89.94 68 CYS A C 1
ATOM 530 O O . CYS A 1 68 ? -6 -7.676 -16.703 1 89.94 68 CYS A O 1
ATOM 532 N N . GLY A 1 69 ? -6.98 -9.352 -17.891 1 87.56 69 GLY A N 1
ATOM 533 C CA . GLY A 1 69 ? -7.441 -8.461 -18.938 1 87.56 69 GLY A CA 1
ATOM 534 C C . GLY A 1 69 ? -6.871 -8.797 -20.297 1 87.56 69 GLY A C 1
ATOM 535 O O . GLY A 1 69 ? -6.379 -9.906 -20.516 1 87.56 69 GLY A O 1
ATOM 536 N N . PRO A 1 70 ? -6.992 -7.91 -21.234 1 89.75 70 PRO A N 1
ATOM 537 C CA . PRO A 1 70 ? -7.547 -6.559 -21.125 1 89.75 70 PRO A CA 1
ATOM 538 C C . PRO A 1 70 ? -9.062 -6.555 -20.969 1 89.75 70 PRO A C 1
ATOM 540 O O . PRO A 1 70 ? -9.742 -7.461 -21.453 1 89.75 70 PRO A O 1
ATOM 543 N N . PHE A 1 71 ? -9.492 -5.535 -20.344 1 90.94 71 PHE A N 1
ATOM 544 C CA . PHE A 1 71 ? -10.922 -5.281 -20.234 1 90.94 71 PHE A CA 1
ATOM 545 C C . PHE A 1 71 ? -11.438 -4.488 -21.422 1 90.94 71 PHE A C 1
ATOM 547 O O . PHE A 1 71 ? -10.641 -3.971 -22.219 1 90.94 71 PHE A O 1
ATOM 554 N N . PRO A 1 72 ? -12.703 -4.461 -21.656 1 84.5 72 PRO A N 1
ATOM 555 C CA . PRO A 1 72 ? -13.258 -3.758 -22.812 1 84.5 72 PRO A CA 1
ATOM 556 C C . PRO A 1 72 ? -12.828 -2.291 -22.875 1 84.5 72 PRO A C 1
ATOM 558 O O . PRO A 1 72 ? -12.773 -1.702 -23.953 1 84.5 72 PRO A O 1
ATOM 561 N N . THR A 1 73 ? -12.438 -1.725 -21.797 1 87.5 73 THR A N 1
ATOM 562 C CA . THR A 1 73 ? -12.023 -0.326 -21.75 1 87.5 73 THR A CA 1
ATOM 563 C C . THR A 1 73 ? -10.562 -0.176 -22.172 1 87.5 73 THR A C 1
ATOM 565 O O . THR A 1 73 ? -10.055 0.941 -22.266 1 87.5 73 THR A O 1
ATOM 568 N N . GLY A 1 74 ? -9.914 -1.267 -22.328 1 90.25 74 GLY A N 1
ATOM 569 C CA . GLY A 1 74 ? -8.547 -1.235 -22.828 1 90.25 74 GLY A CA 1
ATOM 570 C C . GLY A 1 74 ? -7.512 -1.449 -21.734 1 90.25 74 GLY A C 1
ATOM 571 O O . GLY A 1 74 ? -6.344 -1.708 -22.031 1 90.25 74 GLY A O 1
ATOM 572 N N . GLU A 1 75 ? -7.91 -1.351 -20.547 1 94.06 75 GLU A N 1
ATOM 573 C CA . GLU A 1 75 ? -6.98 -1.505 -19.422 1 94.06 75 GLU A CA 1
ATOM 574 C C . GLU A 1 75 ? -6.863 -2.967 -19 1 94.06 75 GLU A C 1
ATOM 576 O O . GLU A 1 75 ? -7.754 -3.773 -19.281 1 94.06 75 GLU A O 1
ATOM 581 N N . SER A 1 76 ? -5.684 -3.305 -18.422 1 94.81 76 SER A N 1
ATOM 582 C CA . SER A 1 76 ? -5.43 -4.586 -17.766 1 94.81 76 SER A CA 1
ATOM 583 C C . SER A 1 76 ? -5.062 -4.391 -16.297 1 94.81 76 SER A C 1
ATOM 585 O O . SER A 1 76 ? -4.91 -3.258 -15.844 1 94.81 76 SER A O 1
ATOM 587 N N . LEU A 1 77 ? -5.082 -5.48 -15.578 1 96.06 77 LEU A N 1
ATOM 588 C CA . LEU A 1 77 ? -4.672 -5.441 -14.18 1 96.06 77 LEU A CA 1
ATOM 589 C C . LEU A 1 77 ? -3.381 -6.227 -13.969 1 96.06 77 LEU A C 1
ATOM 591 O O . LEU A 1 77 ? -3.203 -7.301 -14.539 1 96.06 77 LEU A O 1
ATOM 595 N N . VAL A 1 78 ? -2.457 -5.668 -13.281 1 95.62 78 VAL A N 1
ATOM 596 C CA . VAL A 1 78 ? -1.369 -6.418 -12.664 1 95.62 78 VAL A CA 1
ATOM 597 C C . VAL A 1 78 ? -1.732 -6.77 -11.227 1 95.62 78 VAL A C 1
ATOM 599 O O . VAL A 1 78 ? -1.954 -5.879 -10.398 1 95.62 78 VAL A O 1
ATOM 602 N N . VAL A 1 79 ? -1.822 -8.039 -10.984 1 96.5 79 VAL A N 1
ATOM 603 C CA . VAL A 1 79 ? -2.207 -8.508 -9.656 1 96.5 79 VAL A CA 1
ATOM 604 C C . VAL A 1 79 ? -1.008 -9.156 -8.977 1 96.5 79 VAL A C 1
ATOM 606 O O . VAL A 1 79 ? -0.35 -10.023 -9.555 1 96.5 79 VAL A O 1
ATOM 609 N N . CYS A 1 80 ? -0.661 -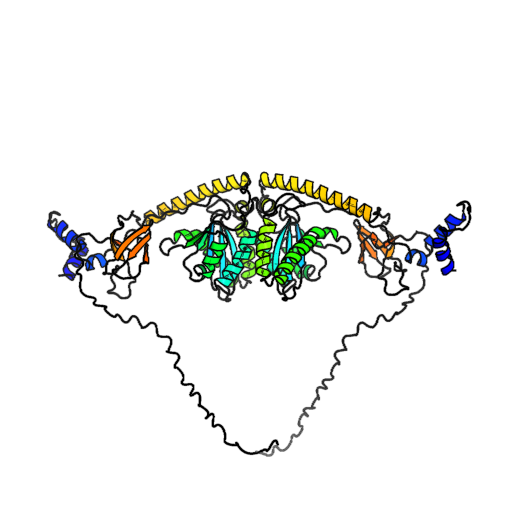8.695 -7.809 1 97.06 80 CYS A N 1
ATOM 610 C CA . CYS A 1 80 ? 0.368 -9.242 -6.934 1 97.06 80 CYS A CA 1
ATOM 611 C C . CYS A 1 80 ? -0.229 -9.695 -5.605 1 97.06 80 CYS A C 1
ATOM 613 O O . CYS A 1 80 ? -0.629 -8.859 -4.789 1 97.06 80 CYS A O 1
ATOM 615 N N . GLU A 1 81 ? -0.281 -11 -5.414 1 96.69 81 GLU A N 1
ATOM 616 C CA . GLU A 1 81 ? -0.917 -11.523 -4.211 1 96.69 81 GLU A CA 1
ATOM 617 C C . GLU A 1 81 ? 0.104 -12.195 -3.299 1 96.69 81 GLU A C 1
ATOM 619 O O . GLU A 1 81 ? 0.932 -12.984 -3.76 1 96.69 81 GLU A O 1
ATOM 624 N N . ASP A 1 82 ? 0.002 -11.891 -2.051 1 96.31 82 ASP A N 1
ATOM 625 C CA . ASP A 1 82 ? 0.843 -12.539 -1.054 1 96.31 82 ASP A CA 1
ATOM 626 C C . ASP A 1 82 ? 0.384 -13.977 -0.803 1 96.31 82 ASP A C 1
ATOM 628 O O . ASP A 1 82 ? -0.784 -14.211 -0.489 1 96.31 82 ASP A O 1
ATOM 632 N N . ALA A 1 83 ? 1.28 -14.922 -0.871 1 92.44 83 ALA A N 1
ATOM 633 C CA . ALA A 1 83 ? 0.949 -16.344 -0.735 1 92.44 83 ALA A CA 1
ATOM 634 C C . ALA A 1 83 ? 0.649 -16.703 0.718 1 92.44 83 ALA A C 1
ATOM 636 O O . ALA A 1 83 ? 0.022 -17.719 0.996 1 92.44 83 ALA A O 1
ATOM 637 N N . CYS A 1 84 ? 1.063 -15.867 1.639 1 91.94 84 CYS A N 1
ATOM 638 C CA . CYS A 1 84 ? 0.873 -16.141 3.059 1 91.94 84 CYS A CA 1
ATOM 639 C C . CYS A 1 84 ? -0.436 -15.531 3.559 1 91.94 84 CYS A C 1
ATOM 641 O O . CYS A 1 84 ? -1.323 -16.25 4.016 1 91.94 84 CYS A O 1
ATOM 643 N N . THR A 1 85 ? -0.635 -14.281 3.346 1 92.5 85 THR A N 1
ATOM 644 C CA . THR A 1 85 ? -1.733 -13.539 3.957 1 92.5 85 THR A CA 1
ATOM 645 C C . THR A 1 85 ? -2.912 -13.43 2.992 1 92.5 85 THR A C 1
ATOM 647 O O . THR A 1 85 ? -3.998 -13 3.381 1 92.5 85 THR A O 1
ATOM 650 N N . ARG A 1 86 ? -2.719 -13.734 1.741 1 92.5 86 ARG A N 1
ATOM 651 C CA . ARG A 1 86 ? -3.713 -13.594 0.681 1 92.5 86 ARG A CA 1
ATOM 652 C C . ARG A 1 86 ? -4.023 -12.125 0.417 1 92.5 86 ARG A C 1
ATOM 654 O O . ARG A 1 86 ? -5.086 -11.797 -0.115 1 92.5 86 ARG A O 1
ATOM 661 N N . TRP A 1 87 ? -3.105 -11.227 0.812 1 96.5 87 TRP A N 1
ATOM 662 C CA . TRP A 1 87 ? -3.195 -9.797 0.526 1 96.5 87 TRP A CA 1
ATOM 663 C C . TRP A 1 87 ? -2.994 -9.523 -0.96 1 96.5 87 TRP A C 1
ATOM 665 O O . TRP A 1 87 ? -1.958 -9.883 -1.528 1 96.5 87 TRP A O 1
ATOM 675 N N . PRO A 1 88 ? -3.969 -8.875 -1.585 1 97.44 88 PRO A N 1
ATOM 676 C CA . PRO A 1 88 ? -3.803 -8.562 -3.006 1 97.44 88 PRO A CA 1
ATOM 677 C C . PRO A 1 88 ? -3.393 -7.113 -3.246 1 97.44 88 PRO A C 1
ATOM 679 O O . PRO A 1 88 ? -3.941 -6.203 -2.621 1 97.44 88 PRO A O 1
ATOM 682 N N . GLU A 1 89 ? -2.377 -6.891 -4.055 1 98 89 GLU A N 1
ATOM 683 C CA . GLU A 1 89 ? -2.111 -5.602 -4.688 1 98 89 GLU A CA 1
ATOM 684 C C . GLU A 1 89 ? -2.547 -5.609 -6.152 1 98 89 GLU A C 1
ATOM 686 O O . GLU A 1 89 ? -2.191 -6.516 -6.906 1 98 89 GLU A O 1
ATOM 691 N N . VAL A 1 90 ? -3.373 -4.617 -6.5 1 97.38 90 VAL A N 1
ATOM 692 C CA . VAL A 1 90 ? -3.918 -4.555 -7.855 1 97.38 90 VAL A CA 1
ATOM 693 C C . VAL A 1 90 ? -3.641 -3.182 -8.461 1 97.38 90 VAL A C 1
ATOM 695 O O . VAL A 1 90 ? -3.922 -2.154 -7.84 1 97.38 90 VAL A O 1
ATOM 698 N N . VAL A 1 91 ? -3.059 -3.189 -9.625 1 96.06 91 VAL A N 1
ATOM 699 C CA . VAL A 1 91 ? -2.771 -1.943 -10.328 1 96.06 91 VAL A CA 1
ATOM 700 C C . VAL A 1 91 ? -3.412 -1.973 -11.719 1 96.06 91 VAL A C 1
ATOM 702 O O . VAL A 1 91 ? -3.334 -2.982 -12.422 1 96.06 91 VAL A O 1
ATOM 705 N N . ILE A 1 92 ? -4.121 -0.919 -12.086 1 95 92 ILE A N 1
ATOM 706 C CA . ILE A 1 92 ? -4.672 -0.755 -13.422 1 95 92 ILE A CA 1
ATOM 707 C C . ILE A 1 92 ? -3.578 -0.281 -14.375 1 95 92 ILE A C 1
ATOM 709 O O . ILE A 1 92 ? -2.898 0.71 -14.109 1 95 92 ILE A O 1
ATOM 713 N N . VAL A 1 93 ? -3.416 -1.01 -15.484 1 94.81 93 VAL A N 1
ATOM 714 C CA . VAL A 1 93 ? -2.334 -0.659 -16.391 1 94.81 93 VAL A CA 1
ATOM 715 C C . VAL A 1 93 ? -2.865 -0.594 -17.828 1 94.81 93 VAL A C 1
ATOM 717 O O . VAL A 1 93 ? -3.834 -1.278 -18.172 1 94.81 93 VAL A O 1
ATOM 720 N N . ARG A 1 94 ? -2.186 0.208 -18.609 1 91.94 94 ARG A N 1
ATOM 721 C CA . ARG A 1 94 ? -2.508 0.281 -20.031 1 91.94 94 ARG A CA 1
ATOM 722 C C . ARG A 1 94 ? -1.471 -0.46 -20.875 1 91.94 94 ARG A C 1
ATOM 724 O O . ARG A 1 94 ? -1.734 -0.82 -22.016 1 91.94 94 ARG A O 1
ATOM 731 N N . SER A 1 95 ? -0.289 -0.613 -20.297 1 91.56 95 SER A N 1
ATOM 732 C CA . SER A 1 95 ? 0.792 -1.34 -20.953 1 91.56 95 SER A CA 1
ATOM 733 C C . SER A 1 95 ? 1.257 -2.523 -20.109 1 91.56 95 SER A C 1
ATOM 735 O O . SER A 1 95 ? 1.418 -2.4 -18.891 1 91.56 95 SER A O 1
ATOM 737 N N . THR A 1 96 ? 1.492 -3.633 -20.812 1 89.88 96 THR A N 1
ATOM 738 C CA . THR A 1 96 ? 1.89 -4.836 -20.094 1 89.88 96 THR A CA 1
ATOM 739 C C . THR A 1 96 ? 3.311 -5.246 -20.469 1 89.88 96 THR A C 1
ATOM 741 O O . THR A 1 96 ? 3.666 -6.422 -20.375 1 89.88 96 THR A O 1
ATOM 744 N N . THR A 1 97 ? 4.008 -4.293 -20.875 1 90.88 97 THR A N 1
ATOM 745 C CA . THR A 1 97 ? 5.414 -4.574 -21.141 1 90.88 97 THR A CA 1
ATOM 746 C C . THR A 1 97 ? 6.164 -4.859 -19.844 1 90.88 97 THR A C 1
ATOM 748 O O . THR A 1 97 ? 5.727 -4.449 -18.766 1 90.88 97 THR A O 1
ATOM 751 N N . SER A 1 98 ? 7.258 -5.539 -20.031 1 92.5 98 SER A N 1
ATOM 752 C CA . SER A 1 98 ? 8.07 -5.848 -18.859 1 92.5 98 SER A CA 1
ATOM 753 C C . SER A 1 98 ? 8.484 -4.578 -18.125 1 92.5 98 SER A C 1
ATOM 755 O O . SER A 1 98 ? 8.43 -4.52 -16.891 1 92.5 98 SER A O 1
ATOM 757 N N . ALA A 1 99 ? 8.875 -3.594 -18.859 1 92.31 99 ALA A N 1
ATOM 758 C CA . ALA A 1 99 ? 9.312 -2.334 -18.266 1 92.31 99 ALA A CA 1
ATOM 759 C C . ALA A 1 99 ? 8.188 -1.682 -17.469 1 92.31 99 ALA A C 1
ATOM 761 O O . ALA A 1 99 ? 8.414 -1.188 -16.359 1 92.31 99 ALA A O 1
ATOM 762 N N . ALA A 1 100 ? 7.027 -1.697 -18.031 1 92.81 100 ALA A N 1
ATOM 763 C CA . ALA A 1 100 ? 5.875 -1.11 -17.359 1 92.81 100 ALA A CA 1
ATOM 764 C C . ALA A 1 100 ? 5.539 -1.878 -16.078 1 92.81 100 ALA A C 1
ATOM 766 O O . ALA A 1 100 ? 5.293 -1.277 -15.039 1 92.81 100 ALA A O 1
ATOM 767 N N . ILE A 1 101 ? 5.574 -3.145 -16.188 1 94 101 ILE A N 1
ATOM 768 C CA . ILE A 1 101 ? 5.25 -3.994 -15.039 1 94 101 ILE A CA 1
ATOM 769 C C . ILE A 1 101 ? 6.273 -3.773 -13.93 1 94 101 ILE A C 1
ATOM 771 O O . ILE A 1 101 ? 5.91 -3.623 -12.758 1 94 101 ILE A O 1
ATOM 775 N N . ILE A 1 102 ? 7.512 -3.723 -14.312 1 95.19 102 ILE A N 1
ATOM 776 C CA . ILE A 1 102 ? 8.586 -3.506 -13.344 1 95.19 102 ILE A CA 1
ATOM 777 C C . ILE A 1 102 ? 8.375 -2.174 -12.633 1 95.19 102 ILE A C 1
ATOM 779 O O . ILE A 1 102 ? 8.57 -2.072 -11.422 1 95.19 102 ILE A O 1
ATOM 783 N N . GLY A 1 103 ? 7.98 -1.153 -13.398 1 94.12 103 GLY A N 1
ATOM 784 C CA . GLY A 1 103 ? 7.684 0.139 -12.805 1 94.12 103 GLY A CA 1
ATOM 785 C C . GLY A 1 103 ? 6.633 0.063 -11.711 1 94.12 103 GLY A C 1
ATOM 786 O O . GLY A 1 103 ? 6.781 0.688 -10.656 1 94.12 103 GLY A O 1
ATOM 787 N N . HIS A 1 104 ? 5.664 -0.713 -11.906 1 94.94 104 HIS A N 1
ATOM 788 C CA . HIS A 1 104 ? 4.594 -0.863 -10.93 1 94.94 104 HIS A CA 1
ATOM 789 C C . HIS A 1 104 ? 5.043 -1.719 -9.75 1 94.94 104 HIS A C 1
ATOM 791 O O . HIS A 1 104 ? 4.656 -1.46 -8.609 1 94.94 104 HIS A O 1
ATOM 797 N N . LEU A 1 105 ? 5.84 -2.709 -10.031 1 96.25 105 LEU A N 1
ATOM 798 C CA . LEU A 1 105 ? 6.332 -3.566 -8.953 1 96.25 105 LEU A CA 1
ATOM 799 C C . LEU A 1 105 ? 7.258 -2.795 -8.023 1 96.25 105 LEU A C 1
ATOM 801 O O . LEU A 1 105 ? 7.281 -3.045 -6.816 1 96.25 105 LEU A O 1
ATOM 805 N N . ARG A 1 106 ? 8.023 -1.874 -8.586 1 95.44 106 ARG A N 1
ATOM 806 C CA . ARG A 1 106 ? 8.867 -1.023 -7.754 1 95.44 106 ARG A CA 1
ATOM 807 C C . ARG A 1 106 ? 8.039 -0.279 -6.711 1 95.44 106 ARG A C 1
ATOM 809 O O . ARG A 1 106 ? 8.438 -0.181 -5.551 1 95.44 106 ARG A O 1
ATOM 816 N N . LYS A 1 107 ? 6.918 0.192 -7.137 1 95.31 107 LYS A N 1
ATOM 817 C CA . LYS A 1 107 ? 6.02 0.904 -6.234 1 95.31 107 LYS A CA 1
ATOM 818 C C . LYS A 1 107 ? 5.461 -0.031 -5.168 1 95.31 107 LYS A C 1
ATOM 820 O O . LYS A 1 107 ? 5.441 0.312 -3.982 1 95.31 107 LYS A O 1
ATOM 825 N N . ILE A 1 108 ? 5.059 -1.163 -5.602 1 97.19 108 ILE A N 1
ATOM 826 C CA . ILE A 1 108 ? 4.457 -2.141 -4.699 1 97.19 108 ILE A CA 1
ATOM 827 C C . ILE A 1 108 ? 5.492 -2.596 -3.672 1 97.19 108 ILE A C 1
ATOM 829 O O . ILE A 1 108 ? 5.203 -2.643 -2.473 1 97.19 108 ILE A O 1
ATOM 833 N N . PHE A 1 109 ? 6.703 -2.9 -4.156 1 97.19 109 PHE A N 1
ATOM 834 C CA . PHE A 1 109 ? 7.742 -3.426 -3.277 1 97.19 109 PHE A CA 1
ATOM 835 C C . PHE A 1 109 ? 8.273 -2.338 -2.352 1 97.19 109 PHE A C 1
ATOM 837 O O . PHE A 1 109 ? 8.773 -2.631 -1.264 1 97.19 109 PHE A O 1
ATOM 844 N N . ALA A 1 110 ? 8.117 -1.094 -2.723 1 95.75 110 ALA A N 1
ATOM 845 C CA . ALA A 1 110 ? 8.484 0.013 -1.845 1 95.75 110 ALA A CA 1
ATOM 846 C C . ALA A 1 110 ? 7.555 0.091 -0.638 1 95.75 110 ALA A C 1
ATOM 848 O O . ALA A 1 110 ? 7.906 0.675 0.389 1 95.75 110 ALA A O 1
ATOM 849 N N . VAL A 1 111 ? 6.379 -0.435 -0.764 1 95.56 111 VAL A N 1
ATOM 850 C CA . VAL A 1 111 ? 5.391 -0.381 0.305 1 95.56 111 VAL A CA 1
ATOM 851 C C . VAL A 1 111 ? 5.539 -1.601 1.212 1 95.56 111 VAL A C 1
ATOM 853 O O . VAL A 1 111 ? 5.578 -1.471 2.438 1 95.56 111 VAL A O 1
ATOM 856 N N . HIS A 1 112 ? 5.723 -2.742 0.602 1 96.5 112 HIS A N 1
ATOM 857 C CA . HIS A 1 112 ? 5.609 -3.969 1.384 1 96.5 112 HIS A CA 1
ATOM 858 C C . HIS A 1 112 ? 6.977 -4.598 1.622 1 96.5 112 HIS A C 1
ATOM 860 O O . HIS A 1 112 ? 7.102 -5.559 2.385 1 96.5 112 HIS A O 1
ATOM 866 N N . GLY A 1 113 ? 8.008 -4.066 0.981 1 95.38 113 GLY A N 1
ATOM 867 C CA . GLY A 1 113 ? 9.336 -4.66 1.023 1 95.38 113 GLY A CA 1
ATOM 868 C C . GLY A 1 113 ? 9.617 -5.566 -0.156 1 95.38 113 GLY A C 1
ATOM 869 O O . GLY A 1 113 ? 8.711 -5.898 -0.925 1 95.38 113 GLY A O 1
ATOM 870 N N . LEU A 1 114 ? 10.914 -5.965 -0.259 1 96.12 114 LEU A N 1
ATOM 871 C CA . LEU A 1 114 ? 11.289 -6.922 -1.291 1 96.12 114 LEU A CA 1
ATOM 872 C C . LEU A 1 114 ? 10.93 -8.344 -0.868 1 96.12 114 LEU A C 1
ATOM 874 O O . LEU A 1 114 ? 11.367 -8.812 0.19 1 96.12 114 LEU A O 1
ATOM 878 N N . PRO A 1 115 ? 10.086 -8.984 -1.684 1 96.94 115 PRO A N 1
ATOM 879 C CA . PRO A 1 115 ? 9.844 -10.391 -1.361 1 96.94 115 PRO A CA 1
ATOM 880 C C . PRO A 1 115 ? 11.07 -11.266 -1.59 1 96.94 115 PRO A C 1
ATOM 882 O O . PRO A 1 115 ? 12.016 -10.852 -2.264 1 96.94 115 PRO A O 1
ATOM 885 N N . GLU A 1 116 ? 11.016 -12.445 -0.983 1 95.38 116 GLU A N 1
ATOM 886 C CA . GLU A 1 116 ? 12.086 -13.406 -1.228 1 95.38 116 GLU A CA 1
ATOM 887 C C . GLU A 1 116 ? 11.883 -14.133 -2.553 1 95.38 116 GLU A C 1
ATOM 889 O O . GLU A 1 116 ? 12.852 -14.453 -3.248 1 95.38 116 GLU A O 1
ATOM 894 N N . LYS A 1 117 ? 10.602 -14.359 -2.855 1 95.19 117 LYS A N 1
ATOM 895 C CA . LYS A 1 117 ? 10.273 -15.141 -4.043 1 95.19 117 LYS A CA 1
ATOM 896 C C . LYS A 1 117 ? 9.086 -14.531 -4.789 1 95.19 117 LYS A C 1
ATOM 898 O O . LYS A 1 117 ? 8.117 -14.086 -4.168 1 95.19 117 LYS A O 1
ATOM 903 N N . VAL A 1 118 ? 9.234 -14.523 -6.109 1 95.56 118 VAL A N 1
ATOM 904 C CA . VAL A 1 118 ? 8.148 -14.133 -6.996 1 95.56 118 VAL A CA 1
ATOM 905 C C . VAL A 1 118 ? 7.77 -15.305 -7.902 1 95.56 118 VAL A C 1
ATOM 907 O O . VAL A 1 118 ? 8.641 -15.938 -8.508 1 95.56 118 VAL A O 1
ATOM 910 N N . VAL A 1 119 ? 6.484 -15.609 -7.938 1 91.38 119 VAL A N 1
ATOM 911 C CA . VAL A 1 119 ? 5.973 -16.688 -8.773 1 91.38 119 VAL A CA 1
ATOM 912 C C . VAL A 1 119 ? 5.113 -16.109 -9.898 1 91.38 119 VAL A C 1
ATOM 914 O O . VAL A 1 119 ? 4.242 -15.273 -9.648 1 91.38 119 VAL A O 1
ATOM 917 N N . THR A 1 120 ? 5.453 -16.406 -11.094 1 89.31 120 THR A N 1
ATOM 918 C CA . THR A 1 120 ? 4.668 -15.953 -12.234 1 89.31 120 THR A CA 1
ATOM 919 C C . THR A 1 120 ? 4.367 -17.109 -13.18 1 89.31 120 THR A C 1
ATOM 921 O O . THR A 1 120 ? 5.004 -18.156 -13.102 1 89.31 120 THR A O 1
ATOM 924 N N . ASP A 1 121 ? 3.324 -16.891 -13.938 1 78.19 121 ASP A N 1
ATOM 925 C CA . ASP A 1 121 ? 3.152 -17.844 -15.031 1 78.19 121 ASP A CA 1
ATOM 926 C C . ASP A 1 121 ? 4.121 -17.531 -16.172 1 78.19 121 ASP A C 1
ATOM 928 O O . ASP A 1 121 ? 4.941 -16.625 -16.078 1 78.19 121 ASP A O 1
ATOM 932 N N . ASN A 1 122 ? 4.086 -18.281 -17.188 1 66.69 122 ASN A N 1
ATOM 933 C CA . ASN A 1 122 ? 5.074 -18.156 -18.266 1 66.69 122 ASN A CA 1
ATOM 934 C C . ASN A 1 122 ? 4.641 -17.141 -19.312 1 66.69 122 ASN A C 1
ATOM 936 O O . ASN A 1 122 ? 4.969 -17.281 -20.484 1 66.69 122 ASN A O 1
ATOM 940 N N . GLY A 1 123 ? 3.949 -16.156 -18.797 1 68.88 123 GLY A N 1
ATOM 941 C CA . GLY A 1 123 ? 3.662 -15.102 -19.75 1 68.88 123 GLY A CA 1
ATOM 942 C C . GLY A 1 123 ? 4.895 -14.32 -20.172 1 68.88 123 GLY A C 1
ATOM 943 O O . GLY A 1 123 ? 5.754 -14.016 -19.328 1 68.88 123 GLY A O 1
ATOM 944 N N . ALA A 1 124 ? 5.023 -14.141 -21.344 1 67.81 124 ALA A N 1
ATOM 945 C CA . ALA A 1 124 ? 6.215 -13.531 -21.938 1 67.81 124 ALA A CA 1
ATOM 946 C C . ALA A 1 124 ? 6.594 -12.25 -21.188 1 67.81 124 ALA A C 1
ATOM 948 O O . ALA A 1 124 ? 7.777 -11.961 -21 1 67.81 124 ALA A O 1
ATOM 949 N N . ASN A 1 125 ? 5.711 -11.484 -20.828 1 72.81 125 ASN A N 1
ATOM 950 C CA . ASN A 1 125 ? 5.949 -10.203 -20.156 1 72.81 125 ASN A CA 1
ATOM 951 C C . ASN A 1 125 ? 6.547 -10.406 -18.766 1 72.81 125 ASN A C 1
ATOM 953 O O . ASN A 1 125 ? 7.227 -9.516 -18.25 1 72.81 125 ASN A O 1
ATOM 957 N N . LEU A 1 126 ? 6.367 -11.516 -18.266 1 78.19 126 LEU A N 1
ATOM 958 C CA . LEU A 1 126 ? 6.824 -11.758 -16.891 1 78.19 126 LEU A CA 1
ATOM 959 C C . LEU A 1 126 ? 8.039 -12.672 -16.875 1 78.19 126 LEU A C 1
ATOM 961 O O . LEU A 1 126 ? 8.523 -13.055 -15.812 1 78.19 126 LEU A O 1
ATOM 965 N N . VAL A 1 127 ? 8.492 -12.984 -18.109 1 73.12 127 VAL A N 1
ATOM 966 C CA . VAL A 1 127 ? 9.664 -13.852 -18.172 1 73.12 127 VAL A CA 1
ATOM 967 C C . VAL A 1 127 ? 10.758 -13.203 -19.016 1 73.12 127 VAL A C 1
ATOM 969 O O . VAL A 1 127 ? 11.797 -13.812 -19.266 1 73.12 127 VAL A O 1
ATOM 972 N N . SER A 1 128 ? 10.641 -11.984 -19.297 1 83.94 128 SER A N 1
ATOM 973 C CA . SER A 1 128 ? 11.617 -11.266 -20.094 1 83.94 128 SER A CA 1
ATOM 974 C C . SER A 1 128 ? 12.945 -11.125 -19.359 1 83.94 128 SER A C 1
ATOM 976 O O . SER A 1 128 ? 13.008 -11.297 -18.141 1 83.94 128 SER A O 1
ATOM 978 N N . GLU A 1 129 ? 13.93 -10.953 -20.125 1 88.75 129 GLU A N 1
ATOM 979 C CA . GLU A 1 129 ? 15.25 -10.734 -19.562 1 88.75 129 GLU A CA 1
ATOM 980 C C . GLU A 1 129 ? 15.25 -9.523 -18.625 1 88.75 129 GLU A C 1
ATOM 982 O O . GLU A 1 129 ? 15.875 -9.547 -17.562 1 88.75 129 GLU A O 1
ATOM 987 N N . GLU A 1 130 ? 14.617 -8.539 -19.062 1 91.75 130 GLU A N 1
ATOM 988 C CA . GLU A 1 130 ? 14.516 -7.328 -18.266 1 91.75 130 GLU A CA 1
ATOM 989 C C . GLU A 1 130 ? 13.898 -7.621 -16.906 1 91.75 130 GLU A C 1
ATOM 991 O O . GLU A 1 130 ? 14.359 -7.109 -15.875 1 91.75 130 GLU A O 1
ATOM 996 N N . PHE A 1 131 ? 12.938 -8.406 -16.891 1 93.5 131 PHE A N 1
ATOM 997 C CA . PHE A 1 131 ? 12.258 -8.781 -15.672 1 93.5 131 PHE A CA 1
ATOM 998 C C . PHE A 1 131 ? 13.164 -9.625 -14.781 1 93.5 131 PHE A C 1
ATOM 1000 O O . PHE A 1 131 ? 13.273 -9.375 -13.578 1 93.5 131 PHE A O 1
ATOM 1007 N N . GLU A 1 132 ? 13.867 -10.523 -15.359 1 92.69 132 GLU A N 1
ATOM 1008 C CA . GLU A 1 132 ? 14.797 -11.391 -14.641 1 92.69 132 GLU A CA 1
ATOM 1009 C C . GLU A 1 132 ? 15.938 -10.594 -14.016 1 92.69 132 GLU A C 1
ATOM 1011 O O . GLU A 1 132 ? 16.328 -10.844 -12.875 1 92.69 132 GLU A O 1
ATOM 1016 N N . VAL A 1 133 ? 16.422 -9.711 -14.711 1 94.31 133 VAL A N 1
ATOM 1017 C CA . VAL A 1 133 ? 17.516 -8.875 -14.227 1 94.31 133 VAL A CA 1
ATOM 1018 C C . VAL A 1 133 ? 17.031 -8.031 -13.039 1 94.31 133 VAL A C 1
ATOM 1020 O O . VAL A 1 133 ? 17.75 -7.891 -12.047 1 94.31 133 VAL A O 1
ATOM 1023 N N . TYR A 1 134 ? 15.852 -7.477 -13.219 1 94.75 134 TYR A N 1
ATOM 1024 C CA . TYR A 1 134 ? 15.297 -6.691 -12.117 1 94.75 134 TYR A CA 1
ATOM 1025 C C . TYR A 1 134 ? 15.195 -7.527 -10.852 1 94.75 134 TYR A C 1
ATOM 1027 O O . TYR A 1 134 ? 15.617 -7.086 -9.773 1 94.75 134 TYR A O 1
ATOM 1035 N N . LEU A 1 135 ? 14.641 -8.727 -10.93 1 95.62 135 LEU A N 1
ATOM 1036 C CA . LEU A 1 135 ? 14.492 -9.586 -9.766 1 95.62 135 LEU A CA 1
ATOM 1037 C C . LEU A 1 135 ? 15.852 -9.961 -9.18 1 95.62 135 LEU A C 1
ATOM 1039 O O . LEU A 1 135 ? 16.047 -9.875 -7.969 1 95.62 135 LEU A O 1
ATOM 1043 N N . ALA A 1 136 ? 16.781 -10.305 -10.023 1 94.31 136 ALA A N 1
ATOM 1044 C CA . ALA A 1 136 ? 18.109 -10.719 -9.586 1 94.31 136 ALA A CA 1
ATOM 1045 C C . ALA A 1 136 ? 18.828 -9.586 -8.867 1 94.31 136 ALA A C 1
ATOM 1047 O O . ALA A 1 136 ? 19.453 -9.797 -7.824 1 94.31 136 ALA A O 1
ATOM 1048 N N . THR A 1 137 ? 18.734 -8.391 -9.352 1 93.56 137 THR A N 1
ATOM 1049 C CA . THR A 1 137 ? 19.406 -7.227 -8.781 1 93.56 137 THR A CA 1
ATOM 1050 C C . THR A 1 137 ? 18.844 -6.895 -7.406 1 93.56 137 THR A C 1
ATOM 1052 O O . THR A 1 137 ? 19.516 -6.254 -6.594 1 93.56 137 THR A O 1
ATOM 1055 N N . HIS A 1 138 ? 17.672 -7.32 -7.16 1 94.88 138 HIS A N 1
ATOM 1056 C CA . HIS A 1 138 ? 17.031 -7.023 -5.883 1 94.88 138 HIS A CA 1
ATOM 1057 C C . HIS A 1 138 ? 17.031 -8.25 -4.969 1 94.88 138 HIS A C 1
ATOM 1059 O O . HIS A 1 138 ? 16.344 -8.258 -3.941 1 94.88 138 HIS A O 1
ATOM 1065 N N . GLY A 1 139 ? 17.672 -9.32 -5.367 1 93.25 139 GLY A N 1
ATOM 1066 C CA . GLY A 1 139 ? 17.797 -10.516 -4.547 1 93.25 139 GLY A CA 1
ATOM 1067 C C . GLY A 1 139 ? 16.5 -11.305 -4.438 1 93.25 139 GLY A C 1
ATOM 1068 O O . GLY A 1 139 ? 16.219 -11.891 -3.393 1 93.25 139 GLY A O 1
ATOM 1069 N N . ILE A 1 140 ? 15.672 -11.234 -5.41 1 96 140 ILE A N 1
ATOM 1070 C CA . ILE A 1 140 ? 14.391 -11.93 -5.43 1 96 140 ILE A CA 1
ATOM 1071 C C . ILE A 1 140 ? 14.492 -13.18 -6.305 1 96 140 ILE A C 1
ATOM 1073 O O . ILE A 1 140 ? 14.938 -13.109 -7.453 1 96 140 ILE A O 1
ATOM 1077 N N . GLN A 1 141 ? 14.125 -14.305 -5.793 1 95 141 GLN A N 1
ATOM 1078 C CA . GLN A 1 141 ? 14.086 -15.539 -6.574 1 95 141 GLN A CA 1
ATOM 1079 C C . GLN A 1 141 ? 12.836 -15.609 -7.445 1 95 141 GLN A C 1
ATOM 1081 O O . GLN A 1 141 ? 11.727 -15.344 -6.973 1 95 141 GLN A O 1
ATOM 1086 N N . HIS A 1 142 ? 13.07 -15.969 -8.695 1 92.56 142 HIS A N 1
ATOM 1087 C CA . HIS A 1 142 ? 11.945 -16.094 -9.617 1 92.56 142 HIS A CA 1
ATOM 1088 C C . HIS A 1 142 ? 11.562 -17.547 -9.828 1 92.56 142 HIS A C 1
ATOM 1090 O O . HIS A 1 142 ? 12.391 -18.359 -10.234 1 92.56 142 HIS A O 1
ATOM 1096 N N . ARG A 1 143 ? 10.336 -17.859 -9.531 1 86 143 ARG A N 1
ATOM 1097 C CA . ARG A 1 143 ? 9.797 -19.188 -9.797 1 86 143 ARG A CA 1
ATOM 1098 C C . ARG A 1 143 ? 8.75 -19.141 -10.906 1 86 143 ARG A C 1
ATOM 1100 O O . ARG A 1 143 ? 7.695 -18.516 -10.75 1 86 143 ARG A O 1
ATOM 1107 N N . LYS A 1 144 ? 9.016 -19.781 -11.93 1 81.75 144 LYS A N 1
ATOM 1108 C CA . LYS A 1 144 ? 8.086 -19.844 -13.055 1 81.75 144 LYS A CA 1
ATOM 1109 C C . LYS A 1 144 ? 7.207 -21.078 -12.977 1 81.75 144 LYS A C 1
ATOM 1111 O O . LYS A 1 144 ? 7.699 -22.188 -12.727 1 81.75 144 LYS A O 1
ATOM 1116 N N . VAL A 1 145 ? 5.934 -20.734 -13.031 1 74.62 145 VAL A N 1
ATOM 1117 C CA . VAL A 1 145 ? 5 -21.844 -12.977 1 74.62 145 VAL A CA 1
ATOM 1118 C C . VAL A 1 145 ? 4.945 -22.547 -14.336 1 74.62 145 VAL A C 1
ATOM 1120 O O . VAL A 1 145 ? 4.812 -21.891 -15.375 1 74.62 145 VAL A O 1
ATOM 1123 N N . THR A 1 146 ? 5.188 -23.703 -14.336 1 61.59 146 THR A N 1
ATOM 1124 C CA . THR A 1 146 ? 5.164 -24.5 -15.547 1 61.59 146 THR A CA 1
ATOM 1125 C C . THR A 1 146 ? 3.736 -24.922 -15.898 1 61.59 146 THR A C 1
ATOM 1127 O O . THR A 1 146 ? 2.881 -25.016 -15.016 1 61.59 146 THR A O 1
ATOM 1130 N N . PRO A 1 147 ? 3.398 -24.781 -17.188 1 54.81 147 PRO A N 1
ATOM 1131 C CA . PRO A 1 147 ? 2.072 -25.203 -17.641 1 54.81 147 PRO A CA 1
ATOM 1132 C C . PRO A 1 147 ? 1.575 -26.453 -16.906 1 54.81 147 PRO A C 1
ATOM 1134 O O . PRO A 1 147 ? 0.365 -26.656 -16.781 1 54.81 147 PRO A O 1
ATOM 1137 N N . TYR A 1 148 ? 2.494 -27.188 -16.406 1 46.72 148 TYR A N 1
ATOM 1138 C CA . TYR A 1 148 ? 2.133 -28.5 -15.875 1 46.72 148 TYR A CA 1
ATOM 1139 C C . TYR A 1 148 ? 1.783 -28.422 -14.398 1 46.72 148 TYR A C 1
ATOM 1141 O O . TYR A 1 148 ? 1.249 -29.359 -13.82 1 46.72 148 TYR A O 1
ATOM 1149 N N . TRP A 1 149 ? 2.049 -27.281 -13.727 1 56.41 149 TRP A N 1
ATOM 1150 C CA . TRP A 1 149 ? 1.728 -27.078 -12.312 1 56.41 149 TRP A CA 1
ATOM 1151 C C . TRP A 1 149 ? 0.911 -25.812 -12.117 1 56.41 149 TRP A C 1
ATOM 1153 O O . TRP A 1 149 ? 1.354 -24.875 -11.445 1 56.41 149 TRP A O 1
ATOM 1163 N N . PRO A 1 150 ? -0.231 -25.984 -12.711 1 61.59 150 PRO A N 1
ATOM 1164 C CA . PRO A 1 150 ? -1.032 -24.766 -12.656 1 61.59 150 PRO A CA 1
ATOM 1165 C C . PRO A 1 150 ? -1.512 -24.438 -11.242 1 61.59 150 PRO A C 1
ATOM 1167 O O . PRO A 1 150 ? -1.84 -23.281 -10.945 1 61.59 150 PRO A O 1
ATOM 1170 N N . GLN A 1 151 ? -1.383 -25.516 -10.406 1 64.19 151 GLN A N 1
ATOM 1171 C CA . GLN A 1 151 ? -1.92 -25.344 -9.062 1 64.19 151 GLN A CA 1
ATOM 1172 C C . GLN A 1 151 ? -1.088 -24.344 -8.258 1 64.19 151 GLN A C 1
ATOM 1174 O O . GLN A 1 151 ? -1.573 -23.766 -7.281 1 64.19 151 GLN A O 1
ATOM 1179 N N . ALA A 1 152 ? 0.115 -24.172 -8.75 1 68.75 152 ALA A N 1
ATOM 1180 C CA . ALA A 1 152 ? 1 -23.25 -8.039 1 68.75 152 ALA A CA 1
ATOM 1181 C C . ALA A 1 152 ? 0.471 -21.828 -8.117 1 68.75 152 ALA A C 1
ATOM 1183 O O . ALA A 1 152 ? 0.773 -21 -7.246 1 68.75 152 ALA A O 1
ATOM 1184 N N . ASN A 1 153 ? -0.333 -21.594 -9.062 1 76.31 153 ASN A N 1
ATOM 1185 C CA . ASN A 1 153 ? -0.84 -20.234 -9.242 1 76.31 153 ASN A CA 1
ATOM 1186 C C . ASN A 1 153 ? -2.336 -20.156 -8.961 1 76.31 153 ASN A C 1
ATOM 1188 O O . ASN A 1 153 ? -2.979 -19.141 -9.266 1 76.31 153 ASN A O 1
ATOM 1192 N N . ALA A 1 154 ? -2.816 -21.188 -8.344 1 76.12 154 ALA A N 1
ATOM 1193 C CA . ALA A 1 154 ? -4.258 -21.297 -8.148 1 76.12 154 ALA A CA 1
ATOM 1194 C C . ALA A 1 154 ? -4.793 -20.141 -7.301 1 76.12 154 ALA A C 1
ATOM 1196 O O . ALA A 1 154 ? -5.902 -19.656 -7.531 1 76.12 154 ALA A O 1
ATOM 1197 N N . GLY A 1 155 ? -4.008 -19.719 -6.336 1 83.19 155 GLY A N 1
ATOM 1198 C CA . GLY A 1 155 ? -4.457 -18.641 -5.469 1 83.19 155 GLY A CA 1
ATOM 1199 C C . GLY A 1 155 ? -4.734 -17.344 -6.215 1 83.19 155 GLY A C 1
ATOM 1200 O O . GLY A 1 155 ? -5.84 -16.812 -6.137 1 83.19 155 GLY A O 1
ATOM 1201 N N . VAL A 1 156 ? -3.75 -16.891 -7 1 89.56 156 VAL A N 1
ATOM 1202 C CA . VAL A 1 156 ? -3.893 -15.625 -7.711 1 89.56 156 VAL A CA 1
ATOM 1203 C C . VAL A 1 156 ? -4.961 -15.758 -8.797 1 89.56 156 VAL A C 1
ATOM 1205 O O . VAL A 1 156 ? -5.691 -14.805 -9.078 1 89.56 156 VAL A O 1
ATOM 1208 N N . GLU A 1 157 ? -5.07 -16.984 -9.391 1 86.31 157 GLU A N 1
ATOM 1209 C CA . GLU A 1 157 ? -6.109 -17.219 -10.391 1 86.31 157 GLU A CA 1
ATOM 1210 C C . GLU A 1 157 ? -7.504 -17.125 -9.773 1 86.31 157 GLU A C 1
ATOM 1212 O O . GLU A 1 157 ? -8.414 -16.547 -10.375 1 86.31 157 GLU A O 1
ATOM 1217 N N . ARG A 1 158 ? -7.66 -17.688 -8.633 1 86.81 158 ARG A N 1
ATOM 1218 C CA . ARG A 1 158 ? -8.938 -17.578 -7.934 1 86.81 158 ARG A CA 1
ATOM 1219 C C . ARG A 1 158 ? -9.266 -16.125 -7.613 1 86.81 158 ARG A C 1
ATOM 1221 O O . ARG A 1 158 ? -10.406 -15.688 -7.789 1 86.81 158 ARG A O 1
ATOM 1228 N N . PHE A 1 159 ? -8.297 -15.445 -7.121 1 94.06 159 PHE A N 1
ATOM 1229 C CA . PHE A 1 159 ? -8.523 -14.031 -6.844 1 94.06 159 PHE A CA 1
ATOM 1230 C C . PHE A 1 159 ? -8.906 -13.281 -8.109 1 94.06 159 PHE A C 1
ATOM 1232 O O . PHE A 1 159 ? -9.82 -12.453 -8.102 1 94.06 159 PHE A O 1
ATOM 1239 N N . ASN A 1 160 ? -8.18 -13.516 -9.219 1 93.25 160 ASN A N 1
ATOM 1240 C CA . ASN A 1 160 ? -8.477 -12.859 -10.484 1 93.25 160 ASN A CA 1
ATOM 1241 C C . ASN A 1 160 ? -9.922 -13.094 -10.914 1 93.25 160 ASN A C 1
ATOM 1243 O O . ASN A 1 160 ? -10.586 -12.172 -11.406 1 93.25 160 ASN A O 1
ATOM 1247 N N . LYS A 1 161 ? -10.359 -14.273 -10.703 1 91.5 161 LYS A N 1
ATOM 1248 C CA . LYS A 1 161 ? -11.75 -14.57 -11.031 1 91.5 161 LYS A CA 1
ATOM 1249 C C . LYS A 1 161 ? -12.695 -13.734 -10.18 1 91.5 161 LYS A C 1
ATOM 1251 O O . LYS A 1 161 ? -13.695 -13.219 -10.68 1 91.5 161 LYS A O 1
ATOM 1256 N N . THR A 1 162 ? -12.398 -13.656 -8.93 1 93.19 162 THR A N 1
ATOM 1257 C CA . THR A 1 162 ? -13.227 -12.906 -7.98 1 93.19 162 THR A CA 1
ATOM 1258 C C . THR A 1 162 ? -13.266 -11.43 -8.352 1 93.19 162 THR A C 1
ATOM 1260 O O . THR A 1 162 ? -14.344 -10.828 -8.391 1 93.19 162 THR A O 1
ATOM 1263 N N . ILE A 1 163 ? -12.086 -10.844 -8.625 1 94.62 163 ILE A N 1
ATOM 1264 C CA . ILE A 1 163 ? -12.039 -9.414 -8.922 1 94.62 163 ILE A CA 1
ATOM 1265 C C . ILE A 1 163 ? -12.664 -9.148 -10.289 1 94.62 163 ILE A C 1
ATOM 1267 O O . ILE A 1 163 ? -13.289 -8.109 -10.492 1 94.62 163 ILE A O 1
ATOM 1271 N N . GLU A 1 164 ? -12.492 -10.039 -11.219 1 93.38 164 GLU A N 1
ATOM 1272 C CA . GLU A 1 164 ? -13.125 -9.906 -12.523 1 93.38 164 GLU A CA 1
ATOM 1273 C C . GLU A 1 164 ? -14.648 -9.883 -12.398 1 93.38 164 GLU A C 1
ATOM 1275 O O . GLU A 1 164 ? -15.32 -9.109 -13.078 1 93.38 164 GLU A O 1
ATOM 1280 N N . LYS A 1 165 ? -15.148 -10.773 -11.609 1 91.44 165 LYS A N 1
ATOM 1281 C CA . LYS A 1 165 ? -16.594 -10.797 -11.367 1 91.44 165 LYS A CA 1
ATOM 1282 C C . LYS A 1 165 ? -17.078 -9.461 -10.82 1 91.44 165 LYS A C 1
ATOM 1284 O O . LYS A 1 165 ? -18.109 -8.953 -11.242 1 91.44 165 LYS A O 1
ATOM 1289 N N . ALA A 1 166 ? -16.344 -8.945 -9.867 1 92.12 166 ALA A N 1
ATOM 1290 C CA . ALA A 1 166 ? -16.703 -7.645 -9.297 1 92.12 166 ALA A CA 1
ATOM 1291 C C . ALA A 1 166 ? -16.688 -6.555 -10.367 1 92.12 166 ALA A C 1
ATOM 1293 O O . ALA A 1 166 ? -17.594 -5.727 -10.422 1 92.12 166 ALA A O 1
ATOM 1294 N N . ILE A 1 167 ? -15.711 -6.578 -11.219 1 92.56 167 ILE A N 1
ATOM 1295 C CA . ILE A 1 167 ? -15.562 -5.582 -12.273 1 92.56 167 ILE A CA 1
ATOM 1296 C C . ILE A 1 167 ? -16.703 -5.727 -13.281 1 92.56 167 ILE A C 1
ATOM 1298 O O . ILE A 1 167 ? -17.281 -4.73 -13.719 1 92.56 167 ILE A O 1
ATOM 1302 N N . ARG A 1 168 ? -17 -6.945 -13.609 1 90.38 168 ARG A N 1
ATOM 1303 C CA . ARG A 1 168 ? -18.078 -7.227 -14.547 1 90.38 168 ARG A CA 1
ATOM 1304 C C . ARG A 1 168 ? -19.422 -6.719 -14.008 1 90.38 168 ARG A C 1
ATOM 1306 O O . ARG A 1 168 ? -20.219 -6.137 -14.758 1 90.38 168 ARG A O 1
ATOM 1313 N N . THR A 1 169 ? -19.641 -6.992 -12.812 1 90.62 169 THR A N 1
ATOM 1314 C CA . THR A 1 169 ? -20.875 -6.547 -12.18 1 90.62 169 THR A CA 1
ATOM 1315 C C . THR A 1 169 ? -20.984 -5.023 -12.203 1 90.62 169 THR A C 1
ATOM 1317 O O . THR A 1 169 ? -22.031 -4.477 -12.547 1 90.62 169 THR A O 1
ATOM 1320 N N . ALA A 1 170 ? -19.922 -4.371 -11.836 1 90.69 170 ALA A N 1
ATOM 1321 C CA . ALA A 1 170 ? -19.891 -2.91 -11.883 1 90.69 170 ALA A CA 1
ATOM 1322 C C . ALA A 1 170 ? -20.156 -2.398 -13.297 1 90.69 170 ALA A C 1
ATOM 1324 O O . ALA A 1 170 ? -20.922 -1.449 -13.484 1 90.69 170 ALA A O 1
ATOM 1325 N N . HIS A 1 171 ? -19.578 -3.018 -14.234 1 88.5 171 HIS A N 1
ATOM 1326 C CA . HIS A 1 171 ? -19.75 -2.637 -15.633 1 88.5 171 HIS A CA 1
ATOM 1327 C C . HIS A 1 171 ? -21.188 -2.836 -16.094 1 88.5 171 HIS A C 1
ATOM 1329 O O . HIS A 1 171 ? -21.75 -1.977 -16.766 1 88.5 171 HIS A O 1
ATOM 1335 N N . ALA A 1 172 ? -21.766 -3.939 -15.719 1 89.62 172 ALA A N 1
ATOM 1336 C CA . ALA A 1 172 ? -23.141 -4.258 -16.078 1 89.62 172 ALA A CA 1
ATOM 1337 C C . ALA A 1 172 ? -24.109 -3.24 -15.484 1 89.62 172 ALA A C 1
ATOM 1339 O O . ALA A 1 172 ? -25.141 -2.93 -16.078 1 89.62 172 ALA A O 1
ATOM 1340 N N . GLU A 1 173 ? -23.75 -2.721 -14.336 1 92.12 173 GLU A N 1
ATOM 1341 C CA . GLU A 1 173 ? -24.594 -1.751 -13.648 1 92.12 173 GLU A CA 1
ATOM 1342 C C . GLU A 1 173 ? -24.344 -0.336 -14.156 1 92.12 173 GLU A C 1
ATOM 1344 O O . GLU A 1 173 ? -24.938 0.622 -13.672 1 92.12 173 GLU A O 1
ATOM 1349 N N . GLY A 1 174 ? -23.391 -0.179 -15.039 1 89.56 174 GLY A N 1
ATOM 1350 C CA . GLY A 1 174 ? -23.094 1.123 -15.617 1 89.56 174 GLY A CA 1
ATOM 1351 C C . GLY A 1 174 ? -22.234 1.991 -14.719 1 89.56 174 GLY A C 1
ATOM 1352 O O . GLY A 1 174 ? -22.172 3.211 -14.891 1 89.56 174 GLY A O 1
ATOM 1353 N N . LYS A 1 175 ? -21.625 1.437 -13.766 1 90.25 175 LYS A N 1
ATOM 1354 C CA . LYS A 1 175 ? -20.766 2.164 -12.844 1 90.25 175 LYS A CA 1
ATOM 1355 C C . LYS A 1 175 ? -19.328 2.199 -13.359 1 90.25 175 LYS A C 1
ATOM 1357 O O . LYS A 1 175 ? -18.969 1.449 -14.273 1 90.25 175 LYS A O 1
ATOM 1362 N N . ASP A 1 176 ? -18.594 3.166 -12.859 1 91.94 176 ASP A N 1
ATOM 1363 C CA . ASP A 1 176 ? -17.156 3.164 -13.117 1 91.94 176 ASP A CA 1
ATOM 1364 C C . ASP A 1 176 ? -16.469 2.014 -12.391 1 91.94 176 ASP A C 1
ATOM 1366 O O . ASP A 1 176 ? -16.312 2.049 -11.164 1 91.94 176 ASP A O 1
ATOM 1370 N N . TRP A 1 177 ? -16.016 1.019 -13.188 1 92.81 177 TRP A N 1
ATOM 1371 C CA . TRP A 1 177 ? -15.508 -0.198 -12.562 1 92.81 177 TRP A CA 1
ATOM 1372 C C . TRP A 1 177 ? -14.219 0.082 -11.797 1 92.81 177 TRP A C 1
ATOM 1374 O O . TRP A 1 177 ? -13.883 -0.638 -10.852 1 92.81 177 TRP A O 1
ATOM 1384 N N . ARG A 1 178 ? -13.484 1.127 -12.148 1 92.75 178 ARG A N 1
ATOM 1385 C CA . ARG A 1 178 ? -12.25 1.471 -11.461 1 92.75 178 ARG A CA 1
ATOM 1386 C C . ARG A 1 178 ? -12.516 1.863 -10.016 1 92.75 178 ARG A C 1
ATOM 1388 O O . ARG A 1 178 ? -11.859 1.365 -9.094 1 92.75 178 ARG A O 1
ATOM 1395 N N . THR A 1 179 ? -13.492 2.719 -9.852 1 92.31 179 THR A N 1
ATOM 1396 C CA . THR A 1 179 ? -13.875 3.17 -8.516 1 92.31 179 THR A CA 1
ATOM 1397 C C . THR A 1 179 ? -14.43 2.012 -7.695 1 92.31 179 THR A C 1
ATOM 1399 O O . THR A 1 179 ? -14.078 1.848 -6.527 1 92.31 179 THR A O 1
ATOM 1402 N N . ASP A 1 180 ? -15.195 1.201 -8.305 1 93.25 180 ASP A N 1
ATOM 1403 C CA . ASP A 1 180 ? -15.812 0.074 -7.609 1 93.25 180 ASP A CA 1
ATOM 1404 C C . ASP A 1 180 ? -14.766 -0.98 -7.242 1 93.25 180 ASP A C 1
ATOM 1406 O O . ASP A 1 180 ? -14.898 -1.662 -6.223 1 93.25 180 ASP A O 1
ATOM 1410 N N . MET A 1 181 ? -13.789 -1.101 -8.07 1 95.12 181 MET A N 1
ATOM 1411 C CA . MET A 1 181 ? -12.727 -2.064 -7.793 1 95.12 181 MET A CA 1
ATOM 1412 C C . MET A 1 181 ? -12.023 -1.735 -6.48 1 95.12 181 MET A C 1
ATOM 1414 O O . MET A 1 181 ? -11.758 -2.627 -5.672 1 95.12 181 MET A O 1
ATOM 1418 N N . PHE A 1 182 ? -11.781 -0.465 -6.258 1 95.06 182 PHE A N 1
ATOM 1419 C CA . PHE A 1 182 ? -11.094 -0.077 -5.031 1 95.06 182 PHE A CA 1
ATOM 1420 C C . PHE A 1 182 ? -11.984 -0.292 -3.816 1 95.06 182 PHE A C 1
ATOM 1422 O O . PHE A 1 182 ? -11.508 -0.681 -2.75 1 95.06 182 PHE A O 1
ATOM 1429 N N . ALA A 1 183 ? -13.242 -0.034 -3.979 1 93.44 183 ALA A N 1
ATOM 1430 C CA . ALA A 1 183 ? -14.18 -0.349 -2.908 1 93.44 183 ALA A CA 1
ATOM 1431 C C . ALA A 1 183 ? -14.211 -1.849 -2.625 1 93.44 183 ALA A C 1
ATOM 1433 O O . ALA A 1 183 ? -14.242 -2.268 -1.465 1 93.44 183 ALA A O 1
ATOM 1434 N N . PHE A 1 184 ? -14.234 -2.621 -3.719 1 94.5 184 PHE A N 1
ATOM 1435 C CA . PHE A 1 184 ? -14.18 -4.07 -3.588 1 94.5 184 PHE A CA 1
ATOM 1436 C C . PHE A 1 184 ? -12.93 -4.504 -2.836 1 94.5 184 PHE A C 1
ATOM 1438 O O . PHE A 1 184 ? -13 -5.332 -1.926 1 94.5 184 PHE A O 1
ATOM 1445 N N . LEU A 1 185 ? -11.781 -3.951 -3.178 1 97.06 185 LEU A N 1
ATOM 1446 C CA . LEU A 1 185 ? -10.508 -4.324 -2.572 1 97.06 185 LEU A CA 1
ATOM 1447 C C . LEU A 1 185 ? -10.492 -3.977 -1.087 1 97.06 185 LEU A C 1
ATOM 1449 O O . LEU A 1 185 ? -9.961 -4.738 -0.275 1 97.06 185 LEU A O 1
ATOM 1453 N N . LEU A 1 186 ? -10.984 -2.809 -0.724 1 95.06 186 LEU A N 1
ATOM 1454 C CA . LEU A 1 186 ? -11.094 -2.416 0.678 1 95.06 186 LEU A CA 1
ATOM 1455 C C . LEU A 1 186 ? -11.852 -3.465 1.48 1 95.06 186 LEU A C 1
ATOM 1457 O O . LEU A 1 186 ? -11.383 -3.91 2.531 1 95.06 186 LEU A O 1
ATOM 1461 N N . ASN A 1 187 ? -12.93 -3.91 0.997 1 93.38 187 ASN A N 1
ATOM 1462 C CA . ASN A 1 187 ? -13.758 -4.895 1.687 1 93.38 187 ASN A CA 1
ATOM 1463 C C . ASN A 1 187 ? -13.102 -6.273 1.69 1 93.38 187 ASN A C 1
ATOM 1465 O O . ASN A 1 187 ? -13.164 -6.992 2.688 1 93.38 187 ASN A O 1
ATOM 1469 N N . TYR A 1 188 ? -12.562 -6.629 0.564 1 94.19 188 TYR A N 1
ATOM 1470 C CA . TYR A 1 188 ? -11.883 -7.914 0.467 1 94.19 188 TYR A CA 1
ATOM 1471 C C . TYR A 1 188 ? -10.789 -8.031 1.522 1 94.19 188 TYR A C 1
ATOM 1473 O O . TYR A 1 188 ? -10.672 -9.062 2.193 1 94.19 188 TYR A O 1
ATOM 1481 N N . ARG A 1 189 ? -9.977 -6.961 1.691 1 94.88 189 ARG A N 1
ATOM 1482 C CA . ARG A 1 189 ? -8.859 -6.949 2.631 1 94.88 189 ARG A CA 1
ATOM 1483 C C . ARG A 1 189 ? -9.352 -7 4.07 1 94.88 189 ARG A C 1
ATOM 1485 O O . ARG A 1 189 ? -8.664 -7.512 4.953 1 94.88 189 ARG A O 1
ATOM 1492 N N . ALA A 1 190 ? -10.594 -6.512 4.25 1 92.5 190 ALA A N 1
ATOM 1493 C CA . ALA A 1 190 ? -11.133 -6.383 5.602 1 92.5 190 ALA A CA 1
ATOM 1494 C C . ALA A 1 190 ? -11.953 -7.609 5.98 1 92.5 190 ALA A C 1
ATOM 1496 O O . ALA A 1 190 ? -12.328 -7.777 7.145 1 92.5 190 ALA A O 1
ATOM 1497 N N . THR A 1 191 ? -12.219 -8.539 5.039 1 90.31 191 THR A N 1
ATOM 1498 C CA . THR A 1 191 ? -13.086 -9.688 5.258 1 90.31 191 THR A CA 1
ATOM 1499 C C . THR A 1 191 ? -12.258 -10.953 5.477 1 90.31 191 THR A C 1
ATOM 1501 O O . THR A 1 191 ? -11.289 -11.195 4.75 1 90.31 191 THR A O 1
ATOM 1504 N N . PRO A 1 192 ? -12.641 -11.695 6.492 1 87.56 192 PRO A N 1
ATOM 1505 C CA . PRO A 1 192 ? -11.922 -12.953 6.699 1 87.56 192 PRO A CA 1
ATOM 1506 C C . PRO A 1 192 ? -11.945 -13.859 5.473 1 87.56 192 PRO A C 1
ATOM 1508 O O . PRO A 1 192 ? -13 -14.031 4.852 1 87.56 192 PRO A O 1
ATOM 1511 N N . HIS A 1 193 ? -10.789 -14.336 5.125 1 86.88 193 HIS A N 1
ATOM 1512 C CA . HIS A 1 193 ? -10.625 -15.234 3.986 1 86.88 193 HIS A CA 1
ATOM 1513 C C . HIS A 1 193 ? -11.102 -16.641 4.32 1 86.88 193 HIS A C 1
ATOM 1515 O O . HIS A 1 193 ? -10.844 -17.141 5.422 1 86.88 193 HIS A O 1
ATOM 1521 N N . ALA A 1 194 ? -11.742 -17.297 3.363 1 80.12 194 ALA A N 1
ATOM 1522 C CA . ALA A 1 194 ? -12.336 -18.609 3.586 1 80.12 194 ALA A CA 1
ATOM 1523 C C . ALA A 1 194 ? -11.266 -19.641 3.912 1 80.12 194 ALA A C 1
ATOM 1525 O O . ALA A 1 194 ? -11.469 -20.516 4.758 1 80.12 194 ALA A O 1
ATOM 1526 N N . THR A 1 195 ? -10.148 -19.547 3.311 1 79.56 195 THR A N 1
ATOM 1527 C CA . THR A 1 195 ? -9.102 -20.547 3.479 1 79.56 195 THR A CA 1
ATOM 1528 C C . THR A 1 195 ? -8.32 -20.297 4.766 1 79.56 195 THR A C 1
ATOM 1530 O O . THR A 1 195 ? -8.102 -21.219 5.555 1 79.56 195 THR A O 1
ATOM 1533 N N . THR A 1 196 ? -7.934 -19.031 5.074 1 82.31 196 THR A N 1
ATOM 1534 C CA . THR A 1 196 ? -7.07 -18.719 6.211 1 82.31 196 THR A CA 1
ATOM 1535 C C . THR A 1 196 ? -7.898 -18.469 7.465 1 82.31 196 THR A C 1
ATOM 1537 O O . THR A 1 196 ? -7.387 -18.562 8.586 1 82.31 196 THR A O 1
ATOM 1540 N N . GLY A 1 197 ? -9.133 -18.031 7.301 1 79.81 197 GLY A N 1
ATOM 1541 C CA . GLY A 1 197 ? -10.016 -17.75 8.422 1 79.81 197 GLY A CA 1
ATOM 1542 C C . GLY A 1 197 ? -9.812 -16.375 9.008 1 79.81 197 GLY A C 1
ATOM 1543 O O . GLY A 1 197 ? -10.492 -15.992 9.961 1 79.81 197 GLY A O 1
ATOM 1544 N N . ALA A 1 198 ? -8.906 -15.672 8.594 1 85.75 198 ALA A N 1
ATOM 1545 C CA . ALA A 1 198 ? -8.625 -14.305 9.016 1 85.75 198 ALA A CA 1
ATOM 1546 C C . ALA A 1 198 ? -8.594 -13.359 7.82 1 85.75 198 ALA A C 1
ATOM 1548 O O . ALA A 1 198 ? -8.414 -13.797 6.68 1 85.75 198 ALA A O 1
ATOM 1549 N N . SER A 1 199 ? -8.828 -12.133 8.141 1 89.12 199 SER A N 1
ATOM 1550 C CA . SER A 1 199 ? -8.781 -11.172 7.047 1 89.12 199 SER A CA 1
ATOM 1551 C C . SER A 1 199 ? -7.348 -10.953 6.57 1 89.12 199 SER A C 1
ATOM 1553 O O . SER A 1 199 ? -6.41 -10.969 7.371 1 89.12 199 SER A O 1
ATOM 1555 N N . PRO A 1 200 ? -7.188 -10.734 5.301 1 93.06 200 PRO A N 1
ATOM 1556 C CA . PRO A 1 200 ? -5.859 -10.367 4.809 1 93.06 200 PRO A CA 1
ATOM 1557 C C . PRO A 1 200 ? -5.27 -9.172 5.555 1 93.06 200 PRO A C 1
ATOM 1559 O O . PRO A 1 200 ? -4.066 -9.141 5.836 1 93.06 200 PRO A O 1
ATOM 1562 N N . ALA A 1 201 ? -6.109 -8.172 5.945 1 92.88 201 ALA A N 1
ATOM 1563 C CA . ALA A 1 201 ? -5.645 -6.984 6.656 1 92.88 201 ALA A CA 1
ATOM 1564 C C . ALA A 1 201 ? -5.02 -7.359 7.996 1 92.88 201 ALA A C 1
ATOM 1566 O O . ALA A 1 201 ? -3.941 -6.871 8.344 1 92.88 201 ALA A O 1
ATOM 1567 N N . PHE A 1 202 ? -5.625 -8.188 8.68 1 88.44 202 PHE A N 1
ATOM 1568 C CA . PHE A 1 202 ? -5.102 -8.578 9.984 1 88.44 202 PHE A CA 1
ATOM 1569 C C . PHE A 1 202 ? -3.781 -9.328 9.836 1 88.44 202 PHE A C 1
ATOM 1571 O O . PHE A 1 202 ? -2.818 -9.047 10.555 1 88.44 202 PHE A O 1
ATOM 1578 N N . LEU A 1 203 ? -3.748 -10.297 8.953 1 88 203 LEU A N 1
ATOM 1579 C CA . LEU A 1 203 ? -2.557 -11.117 8.781 1 88 203 LEU A CA 1
ATOM 1580 C C . LEU A 1 203 ? -1.403 -10.289 8.219 1 88 203 LEU A C 1
ATOM 1582 O O . LEU A 1 203 ? -0.241 -10.531 8.555 1 88 203 LEU A O 1
ATOM 1586 N N . HIS A 1 204 ? -1.754 -9.305 7.355 1 92.88 204 HIS A N 1
ATOM 1587 C CA . HIS A 1 204 ? -0.735 -8.586 6.605 1 92.88 204 HIS A CA 1
ATOM 1588 C C . HIS A 1 204 ? -0.293 -7.328 7.352 1 92.88 204 HIS A C 1
ATOM 1590 O O . HIS A 1 204 ? 0.889 -6.977 7.34 1 92.88 204 HIS A O 1
ATOM 1596 N N . LEU A 1 205 ? -1.21 -6.594 7.996 1 91.25 205 LEU A N 1
ATOM 1597 C CA . LEU A 1 205 ? -0.926 -5.312 8.633 1 91.25 205 LEU A CA 1
ATOM 1598 C C . LEU A 1 205 ? -0.868 -5.461 10.148 1 91.25 205 LEU A C 1
ATOM 1600 O O . LEU A 1 205 ? -0.444 -4.543 10.852 1 91.25 205 LEU A O 1
ATOM 1604 N N . GLY A 1 206 ? -1.337 -6.594 10.68 1 86.12 206 GLY A N 1
ATOM 1605 C CA . GLY A 1 206 ? -1.381 -6.797 12.117 1 86.12 206 GLY A CA 1
ATOM 1606 C C . GLY A 1 206 ? -2.572 -6.129 12.781 1 86.12 206 GLY A C 1
ATOM 1607 O O . GLY A 1 206 ? -2.598 -5.961 14 1 86.12 206 GLY A O 1
ATOM 1608 N N . ARG A 1 207 ? -3.467 -5.629 11.938 1 86.31 207 ARG A N 1
ATOM 1609 C CA . ARG A 1 207 ? -4.664 -4.949 12.43 1 86.31 207 ARG A CA 1
ATOM 1610 C C . ARG A 1 207 ? -5.801 -5.039 11.422 1 86.31 207 ARG A C 1
ATOM 1612 O O . ARG A 1 207 ? -5.562 -5.246 10.227 1 86.31 207 ARG A O 1
ATOM 1619 N N . GLU A 1 208 ? -6.996 -4.898 11.977 1 88.44 208 GLU A N 1
ATOM 1620 C CA . GLU A 1 208 ? -8.133 -4.73 11.07 1 88.44 208 GLU A CA 1
ATOM 1621 C C . GLU A 1 208 ? -8.188 -3.312 10.508 1 88.44 208 GLU A C 1
ATOM 1623 O O . GLU A 1 208 ? -7.645 -2.383 11.109 1 88.44 208 GLU A O 1
ATOM 1628 N N . ILE A 1 209 ? -8.758 -3.164 9.375 1 91.31 209 ILE A N 1
ATOM 1629 C CA . ILE A 1 209 ? -8.852 -1.84 8.773 1 91.31 209 ILE A CA 1
ATOM 1630 C C . ILE A 1 209 ? -10.312 -1.382 8.758 1 91.31 209 ILE A C 1
ATOM 1632 O O . ILE A 1 209 ? -11.227 -2.205 8.695 1 91.31 209 ILE A O 1
ATOM 1636 N N . ARG A 1 210 ? -10.492 -0.099 8.789 1 91.25 210 ARG A N 1
ATOM 1637 C CA . ARG A 1 210 ? -11.82 0.493 8.852 1 91.25 210 ARG A CA 1
ATOM 1638 C C . ARG A 1 210 ? -12.469 0.553 7.473 1 91.25 210 ARG A C 1
ATOM 1640 O O . ARG A 1 210 ? -11.828 0.954 6.5 1 91.25 210 ARG A O 1
ATOM 1647 N N . THR A 1 211 ? -13.664 0.086 7.418 1 92.25 211 THR A N 1
ATOM 1648 C CA . THR A 1 211 ? -14.484 0.176 6.215 1 92.25 211 THR A CA 1
ATOM 1649 C C . THR A 1 211 ? -15.719 1.03 6.461 1 92.25 211 THR A C 1
ATOM 1651 O O . THR A 1 211 ? -15.867 1.628 7.531 1 92.25 211 THR A O 1
ATOM 1654 N N . LYS A 1 212 ? -16.484 1.219 5.445 1 85.06 212 LYS A N 1
ATOM 1655 C CA . LYS A 1 212 ? -17.703 1.995 5.598 1 85.06 212 LYS A CA 1
ATOM 1656 C C . LYS A 1 212 ? -18.688 1.297 6.535 1 85.06 212 LYS A C 1
ATOM 1658 O O . LYS A 1 212 ? -19.484 1.953 7.215 1 85.06 212 LYS A O 1
ATOM 1663 N N . VAL A 1 213 ? -18.578 0.024 6.652 1 74.06 213 VAL A N 1
ATOM 1664 C CA . VAL A 1 213 ? -19.453 -0.755 7.52 1 74.06 213 VAL A CA 1
ATOM 1665 C C . VAL A 1 213 ? -18.719 -1.081 8.828 1 74.06 213 VAL A C 1
ATOM 1667 O O . VAL A 1 213 ? -17.594 -1.554 8.812 1 74.06 213 VAL A O 1
ATOM 1670 N N . PRO A 1 214 ? -19.359 -0.557 9.906 1 63.12 214 PRO A N 1
ATOM 1671 C CA . PRO A 1 214 ? -18.688 -0.782 11.188 1 63.12 214 PRO A CA 1
ATOM 1672 C C . PRO A 1 214 ? -18.312 -2.246 11.406 1 63.12 214 PRO A C 1
ATOM 1674 O O . PRO A 1 214 ? -19.109 -3.143 11.125 1 63.12 214 PRO A O 1
ATOM 1677 N N . GLN A 1 215 ? -17.094 -2.465 11.383 1 61.31 215 GLN A N 1
ATOM 1678 C CA . GLN A 1 215 ? -16.656 -3.822 11.695 1 61.31 215 GLN A CA 1
ATOM 1679 C C . GLN A 1 215 ? -16.234 -3.945 13.156 1 61.31 215 GLN A C 1
ATOM 1681 O O . GLN A 1 215 ? -16.031 -2.938 13.836 1 61.31 215 GLN A O 1
ATOM 1686 N N . VAL A 1 216 ? -16.359 -5.145 13.703 1 53.53 216 VAL A N 1
ATOM 1687 C CA . VAL A 1 216 ? -15.992 -5.492 15.07 1 53.53 216 VAL A CA 1
ATOM 1688 C C . VAL A 1 216 ? -14.594 -4.957 15.383 1 53.53 216 VAL A C 1
ATOM 1690 O O . VAL A 1 216 ? -13.75 -4.875 14.484 1 53.53 216 VAL A O 1
ATOM 1693 N N . GLU A 1 217 ? -14.516 -4.289 16.516 1 55.38 217 GLU A N 1
ATOM 1694 C CA . GLU A 1 217 ? -13.328 -3.623 17.031 1 55.38 217 GLU A CA 1
ATOM 1695 C C . GLU A 1 217 ? -12.078 -4.473 16.812 1 55.38 217 GLU A C 1
ATOM 1697 O O . GLU A 1 217 ? -12.094 -5.684 17.047 1 55.38 217 GLU A O 1
ATOM 1702 N N . THR A 1 218 ? -11.109 -3.807 16.109 1 55.31 218 THR A N 1
ATOM 1703 C CA . THR A 1 218 ? -9.828 -4.215 15.562 1 55.31 218 THR A CA 1
ATOM 1704 C C . THR A 1 218 ? -8.836 -4.539 16.672 1 55.31 218 THR A C 1
ATOM 1706 O O . THR A 1 218 ? -8.562 -3.699 17.531 1 55.31 218 THR A O 1
ATOM 1709 N N . ARG A 1 219 ? -8.648 -5.82 17.047 1 60.16 219 ARG A N 1
ATOM 1710 C CA . ARG A 1 219 ? -7.57 -6.219 17.953 1 60.16 219 ARG A CA 1
ATOM 1711 C C . ARG A 1 219 ? -6.207 -5.93 17.328 1 60.16 219 ARG A C 1
ATOM 1713 O O . ARG A 1 219 ? -6.016 -6.117 16.125 1 60.16 219 ARG A O 1
ATOM 1720 N N . MET A 1 220 ? -5.383 -4.934 17.906 1 64.88 220 MET A N 1
ATOM 1721 C CA . MET A 1 220 ? -3.982 -4.75 17.531 1 64.88 220 MET A CA 1
ATOM 1722 C C . MET A 1 220 ? -3.082 -5.68 18.344 1 64.88 220 MET A C 1
ATOM 1724 O O . MET A 1 220 ? -3.377 -5.98 19.5 1 64.88 220 MET A O 1
ATOM 1728 N N . SER A 1 221 ? -2.049 -6.133 17.625 1 66.38 221 SER A N 1
ATOM 1729 C CA . SER A 1 221 ? -1.112 -7 18.328 1 66.38 221 SER A CA 1
ATOM 1730 C C . SER A 1 221 ? -0.46 -6.273 19.5 1 66.38 221 SER A C 1
ATOM 1732 O O . SER A 1 221 ? -0.279 -5.055 19.469 1 66.38 221 SER A O 1
ATOM 1734 N N . ASN A 1 222 ? -0.18 -6.984 20.516 1 70.88 222 ASN A N 1
ATOM 1735 C CA . ASN A 1 222 ? 0.428 -6.438 21.734 1 70.88 222 ASN A CA 1
ATOM 1736 C C . ASN A 1 222 ? 1.778 -5.793 21.438 1 70.88 222 ASN A C 1
ATOM 1738 O O . ASN A 1 222 ? 2.104 -4.738 21.984 1 70.88 222 ASN A O 1
ATOM 1742 N N . ALA A 1 223 ? 2.58 -6.398 20.609 1 69.5 223 ALA A N 1
ATOM 1743 C CA . ALA A 1 223 ? 3.906 -5.859 20.312 1 69.5 223 ALA A CA 1
ATOM 1744 C C . ALA A 1 223 ? 3.811 -4.504 19.625 1 69.5 223 ALA A C 1
ATOM 1746 O O . ALA A 1 223 ? 4.543 -3.572 19.953 1 69.5 223 ALA A O 1
ATOM 1747 N N . VAL A 1 224 ? 2.947 -4.418 18.766 1 72.31 224 VAL A N 1
ATOM 1748 C CA . VAL A 1 224 ? 2.77 -3.162 18.047 1 72.31 224 VAL A CA 1
ATOM 1749 C C . VAL A 1 224 ? 2.193 -2.105 18.984 1 72.31 224 VAL A C 1
ATOM 1751 O O . VAL A 1 224 ? 2.621 -0.948 18.969 1 72.31 224 VAL A O 1
ATOM 1754 N N . SER A 1 225 ? 1.29 -2.52 19.781 1 76.56 225 SER A N 1
ATOM 1755 C CA . SER A 1 225 ? 0.708 -1.595 20.734 1 76.56 225 SER A CA 1
ATOM 1756 C C . SER A 1 225 ? 1.771 -1.037 21.688 1 76.56 225 SER A C 1
ATOM 1758 O O . SER A 1 225 ? 1.786 0.162 21.969 1 76.56 225 SER A O 1
ATOM 1760 N N . ALA A 1 226 ? 2.609 -1.934 22.109 1 76.5 226 ALA A N 1
ATOM 1761 C CA . ALA A 1 226 ? 3.684 -1.5 23 1 76.5 226 ALA A CA 1
ATOM 1762 C C . ALA A 1 226 ? 4.637 -0.545 22.281 1 76.5 226 ALA A C 1
ATOM 1764 O O . ALA A 1 226 ? 5.074 0.453 22.859 1 76.5 226 ALA A O 1
ATOM 1765 N N . ALA A 1 227 ? 4.984 -0.828 21.125 1 76.62 227 ALA A N 1
ATOM 1766 C CA . ALA A 1 227 ? 5.875 0.024 20.344 1 76.62 227 ALA A CA 1
ATOM 1767 C C . ALA A 1 227 ? 5.25 1.394 20.094 1 76.62 227 ALA A C 1
ATOM 1769 O O . ALA A 1 227 ? 5.941 2.414 20.125 1 76.62 227 ALA A O 1
ATOM 1770 N N . ILE A 1 228 ? 3.98 1.404 19.844 1 77.44 228 ILE A N 1
ATOM 1771 C CA . ILE A 1 228 ? 3.279 2.66 19.609 1 77.44 228 ILE A CA 1
ATOM 1772 C C . ILE A 1 228 ? 3.266 3.496 20.891 1 77.44 228 ILE A C 1
ATOM 1774 O O . ILE A 1 228 ? 3.449 4.715 20.844 1 77.44 228 ILE A O 1
ATOM 1778 N N . GLN A 1 229 ? 3.084 2.844 21.984 1 82.81 229 GLN A N 1
ATOM 1779 C CA . GLN A 1 229 ? 3.107 3.568 23.25 1 82.81 229 GLN A CA 1
ATOM 1780 C C . GLN A 1 229 ? 4.48 4.188 23.5 1 82.81 229 GLN A C 1
ATOM 1782 O O . GLN A 1 229 ? 4.578 5.336 23.938 1 82.81 229 GLN A O 1
ATOM 1787 N N . SER A 1 230 ? 5.477 3.408 23.266 1 80.06 230 SER A N 1
ATOM 1788 C CA . SER A 1 230 ? 6.832 3.941 23.391 1 80.06 230 SER A CA 1
ATOM 1789 C C . SER A 1 230 ? 7.059 5.105 22.422 1 80.06 230 SER A C 1
ATOM 1791 O O . SER A 1 230 ? 7.648 6.121 22.797 1 80.06 230 SER A O 1
ATOM 1793 N N . ALA A 1 231 ? 6.648 4.93 21.219 1 78.75 231 ALA A N 1
ATOM 1794 C CA . ALA A 1 231 ? 6.773 5.984 20.219 1 78.75 231 ALA A CA 1
ATOM 1795 C C . ALA A 1 231 ? 6.039 7.25 20.656 1 78.75 231 ALA A C 1
ATOM 1797 O O . ALA A 1 231 ? 6.512 8.367 20.422 1 78.75 231 ALA A O 1
ATOM 1798 N N . LYS A 1 232 ? 4.922 7.09 21.234 1 79.88 232 LYS A N 1
ATOM 1799 C CA . LYS A 1 232 ? 4.141 8.219 21.734 1 79.88 232 LYS A CA 1
ATOM 1800 C C . LYS A 1 232 ? 4.918 9.008 22.781 1 79.88 232 LYS A C 1
ATOM 1802 O O . LYS A 1 232 ? 4.918 10.242 22.781 1 79.88 232 LYS A O 1
ATOM 1807 N N . GLY A 1 233 ? 5.492 8.273 23.672 1 80.06 233 GLY A N 1
ATOM 1808 C CA . GLY A 1 233 ? 6.328 8.922 24.672 1 80.06 233 GLY A CA 1
ATOM 1809 C C . GLY A 1 233 ? 7.469 9.719 24.062 1 80.06 233 GLY A C 1
ATOM 1810 O O . GLY A 1 233 ? 7.723 10.852 24.469 1 80.06 233 GLY A O 1
ATOM 1811 N N . LYS A 1 234 ? 8.172 9.141 23.156 1 79.62 234 LYS A N 1
ATOM 1812 C CA . LYS A 1 234 ? 9.281 9.812 22.484 1 79.62 234 LYS A CA 1
ATOM 1813 C C . LYS A 1 234 ? 8.797 11.023 21.703 1 79.62 234 LYS A C 1
ATOM 1815 O O . LYS A 1 234 ? 9.453 12.07 21.703 1 79.62 234 LYS A O 1
ATOM 1820 N N . ASP A 1 235 ? 7.727 10.844 21.047 1 79.44 235 ASP A N 1
ATOM 1821 C CA . ASP A 1 235 ? 7.133 11.938 20.281 1 79.44 235 ASP A CA 1
ATOM 1822 C C . ASP A 1 235 ? 6.754 13.102 21.188 1 79.44 235 ASP A C 1
ATOM 1824 O O . ASP A 1 235 ? 7.008 14.266 20.844 1 79.44 235 ASP A O 1
ATOM 1828 N N . GLN A 1 236 ? 6.137 12.805 22.281 1 80.12 236 GLN A N 1
ATOM 1829 C CA . GLN A 1 236 ? 5.75 13.828 23.25 1 80.12 236 GLN A CA 1
ATOM 1830 C C . GLN A 1 236 ? 6.973 14.578 23.781 1 80.12 236 GLN A C 1
ATOM 1832 O O . GLN A 1 236 ? 6.945 15.805 23.906 1 80.12 236 GLN A O 1
ATOM 1837 N N . GLN A 1 237 ? 7.941 13.812 24.031 1 80.31 237 GLN A N 1
ATOM 1838 C CA . GLN A 1 237 ? 9.172 14.43 24.516 1 80.31 237 GLN A CA 1
ATOM 1839 C C . GLN A 1 237 ? 9.773 15.359 23.469 1 80.31 237 GLN A C 1
ATOM 1841 O O . GLN A 1 237 ? 10.195 16.469 23.781 1 80.31 237 GLN A O 1
ATOM 1846 N N . ALA A 1 238 ? 9.875 14.867 22.297 1 78.19 238 ALA A N 1
ATOM 1847 C CA . ALA A 1 238 ? 10.43 15.672 21.203 1 78.19 238 ALA A CA 1
ATOM 1848 C C . ALA A 1 238 ? 9.617 16.938 21 1 78.19 238 ALA A C 1
ATOM 1850 O O . ALA A 1 238 ? 10.18 18.016 20.797 1 78.19 238 ALA A O 1
ATOM 1851 N N . LYS A 1 239 ? 8.305 16.797 20.984 1 78.75 239 LYS A N 1
ATOM 1852 C CA . LYS A 1 239 ? 7.426 17.953 20.781 1 78.75 239 LYS A CA 1
ATOM 1853 C C . LYS A 1 239 ? 7.555 18.953 21.938 1 78.75 239 LYS A C 1
ATOM 1855 O O . LYS A 1 239 ? 7.5 20.172 21.719 1 78.75 239 LYS A O 1
ATOM 1860 N N . GLN A 1 240 ? 7.707 18.453 23.125 1 77.81 240 GLN A N 1
ATOM 1861 C CA . GLN A 1 240 ? 7.895 19.328 24.266 1 77.81 240 GLN A CA 1
ATOM 1862 C C . GLN A 1 240 ? 9.203 20.094 24.172 1 77.81 240 GLN A C 1
ATOM 1864 O O . GLN A 1 240 ? 9.258 21.281 24.484 1 77.81 240 GLN A O 1
ATOM 1869 N N . ARG A 1 241 ? 10.203 19.422 23.766 1 75.19 241 ARG A N 1
ATOM 1870 C CA . ARG A 1 241 ? 11.484 20.078 23.562 1 75.19 241 ARG A CA 1
ATOM 1871 C C . ARG A 1 241 ? 11.367 21.188 22.516 1 75.19 241 ARG A C 1
ATOM 1873 O O . ARG A 1 241 ? 11.891 22.297 22.719 1 75.19 241 ARG A O 1
ATOM 1880 N N . THR A 1 242 ? 10.742 20.859 21.5 1 74.12 242 THR A N 1
ATOM 1881 C CA . THR A 1 242 ? 10.555 21.844 20.438 1 74.12 242 THR A CA 1
ATOM 1882 C C . THR A 1 242 ? 9.727 23.031 20.938 1 74.12 242 THR A C 1
ATOM 1884 O O . THR A 1 242 ? 10.016 24.188 20.594 1 74.12 242 THR A O 1
ATOM 1887 N N . LYS A 1 243 ? 8.727 22.734 21.703 1 75.88 243 LYS A N 1
ATOM 1888 C CA . LYS A 1 243 ? 7.891 23.781 22.266 1 75.88 243 LYS A CA 1
ATOM 1889 C C . LYS A 1 243 ? 8.719 24.734 23.141 1 75.88 243 LYS A C 1
ATOM 1891 O O . LYS A 1 243 ? 8.617 25.953 23 1 75.88 243 LYS A O 1
ATOM 1896 N N . VAL A 1 244 ? 9.438 24.156 24 1 74 244 VAL A N 1
ATOM 1897 C CA . VAL A 1 244 ? 10.234 24.953 24.922 1 74 244 VAL A CA 1
ATOM 1898 C C . VAL A 1 244 ? 11.203 25.844 24.141 1 74 244 VAL A C 1
ATOM 1900 O O . VAL A 1 244 ? 11.328 27.031 24.406 1 74 244 VAL A O 1
ATOM 1903 N N . TYR A 1 245 ? 11.797 25.203 23.25 1 72.69 245 TYR A N 1
ATOM 1904 C CA . TYR A 1 245 ? 12.758 25.938 22.422 1 72.69 245 TYR A CA 1
ATOM 1905 C C . TYR A 1 245 ? 12.07 27.047 21.625 1 72.69 245 TYR A C 1
ATOM 1907 O O . TYR A 1 245 ? 12.531 28.188 21.625 1 72.69 245 TYR A O 1
ATOM 1915 N N . ALA A 1 246 ? 11.008 26.719 21 1 71.81 246 ALA A N 1
ATOM 1916 C CA . ALA A 1 246 ? 10.273 27.688 20.172 1 71.81 246 ALA A CA 1
ATOM 1917 C C . ALA A 1 246 ? 9.695 28.812 21.031 1 71.81 246 ALA A C 1
ATOM 1919 O O . ALA A 1 246 ? 9.734 29.969 20.641 1 71.81 246 ALA A O 1
ATOM 1920 N N . ASP A 1 247 ? 9.164 28.453 22.125 1 73.94 247 ASP A N 1
ATOM 1921 C CA . ASP A 1 247 ? 8.586 29.453 23.031 1 73.94 247 ASP A CA 1
ATOM 1922 C C . ASP A 1 247 ? 9.656 30.406 23.531 1 73.94 247 ASP A C 1
ATOM 1924 O O . ASP A 1 247 ? 9.422 31.609 23.641 1 73.94 247 ASP A O 1
ATOM 1928 N N . LYS A 1 248 ? 10.766 29.828 23.828 1 70.12 248 LYS A N 1
ATOM 1929 C CA . LYS A 1 248 ? 11.883 30.656 24.281 1 70.12 248 LYS A CA 1
ATOM 1930 C C . LYS A 1 248 ? 12.383 31.562 23.156 1 70.12 248 LYS A C 1
ATOM 1932 O O . LYS A 1 248 ? 12.562 32.781 23.359 1 70.12 248 LYS A O 1
ATOM 1937 N N . ARG A 1 249 ? 12.539 30.938 22.078 1 68 249 ARG A N 1
ATOM 1938 C CA . ARG A 1 249 ? 13.055 31.656 20.922 1 68 249 ARG A CA 1
ATOM 1939 C C . ARG A 1 249 ? 12.117 32.781 20.5 1 68 249 ARG A C 1
ATOM 1941 O O . ARG A 1 249 ? 12.57 33.875 20.172 1 68 249 ARG A O 1
ATOM 1948 N N . ASN A 1 250 ? 10.812 32.469 20.562 1 68.25 250 ASN A N 1
ATOM 1949 C CA . ASN A 1 250 ? 9.82 33.438 20.125 1 68.25 250 ASN A CA 1
ATOM 1950 C C . ASN A 1 250 ? 9.32 34.312 21.281 1 68.25 250 ASN A C 1
ATOM 1952 O O . ASN A 1 250 ? 8.422 35.125 21.109 1 68.25 250 ASN A O 1
ATOM 1956 N N . ARG A 1 251 ? 9.93 34.094 22.406 1 68.06 251 ARG A N 1
ATOM 1957 C CA . ARG A 1 251 ? 9.484 34.812 23.578 1 68.06 251 ARG A CA 1
ATOM 1958 C C . ARG A 1 251 ? 7.961 34.781 23.719 1 68.06 251 ARG A C 1
ATOM 1960 O O . ARG A 1 251 ? 7.32 35.812 23.891 1 68.06 251 ARG A O 1
ATOM 1967 N N . ALA A 1 252 ? 7.594 33.531 23.547 1 69.25 252 ALA A N 1
ATOM 1968 C CA . ALA A 1 252 ? 6.148 33.344 23.531 1 69.25 252 ALA A CA 1
ATOM 1969 C C . ALA A 1 252 ? 5.531 33.625 24.891 1 69.25 252 ALA A C 1
ATOM 1971 O O . ALA A 1 252 ? 6.113 33.281 25.922 1 69.25 252 ALA A O 1
ATOM 1972 N N . SER A 1 253 ? 4.453 34.406 24.922 1 72.31 253 SER A N 1
ATOM 1973 C CA . SER A 1 253 ? 3.688 34.656 26.141 1 72.31 253 SER A CA 1
ATOM 1974 C C . SER A 1 253 ? 2.189 34.531 25.891 1 72.31 253 SER A C 1
ATOM 1976 O O . SER A 1 253 ? 1.719 34.812 24.781 1 72.31 253 SER A O 1
ATOM 1978 N N . PRO A 1 254 ? 1.577 33.844 26.891 1 72.94 254 PRO A N 1
ATOM 1979 C CA . PRO A 1 254 ? 0.13 33.719 26.703 1 72.94 254 PRO A CA 1
ATOM 1980 C C . PRO A 1 254 ? -0.554 35.062 26.453 1 72.94 254 PRO A C 1
ATOM 1982 O O . PRO A 1 254 ? -0.195 36.062 27.062 1 72.94 254 PRO A O 1
ATOM 1985 N N . SER A 1 255 ? -1.324 35.062 25.422 1 73.81 255 SER A N 1
ATOM 1986 C CA . SER A 1 255 ? -2.021 36.312 25.047 1 73.81 255 SER A CA 1
ATOM 1987 C C . SER A 1 255 ? -3.258 36.531 25.922 1 73.81 255 SER A C 1
ATOM 1989 O O . SER A 1 255 ? -3.949 35.562 26.281 1 73.81 255 SER A O 1
ATOM 1991 N N . ASP A 1 256 ? -3.512 37.656 26.391 1 77.5 256 ASP A N 1
ATOM 1992 C CA . ASP A 1 256 ? -4.664 38.031 27.219 1 77.5 256 ASP A CA 1
ATOM 1993 C C . ASP A 1 256 ? -5.848 38.469 26.344 1 77.5 256 ASP A C 1
ATOM 1995 O O . ASP A 1 256 ? -6.836 39 26.844 1 77.5 256 ASP A O 1
ATOM 1999 N N . ILE A 1 257 ? -5.746 38.156 25.125 1 82.5 257 ILE A N 1
ATOM 2000 C CA . ILE A 1 257 ? -6.816 38.562 24.219 1 82.5 257 ILE A CA 1
ATOM 2001 C C . ILE A 1 257 ? -8.023 37.656 24.406 1 82.5 257 ILE A C 1
ATOM 2003 O O . ILE A 1 257 ? -7.883 36.438 24.406 1 82.5 257 ILE A O 1
ATOM 2007 N N . LYS A 1 258 ? -9.156 38.188 24.688 1 84.12 258 LYS A N 1
ATOM 2008 C CA . LYS A 1 258 ? -10.406 37.469 24.875 1 84.12 258 LYS A CA 1
ATOM 2009 C C . LYS A 1 258 ? -11.461 37.906 23.859 1 84.12 258 LYS A C 1
ATOM 2011 O O . LYS A 1 258 ? -11.266 38.906 23.156 1 84.12 258 LYS A O 1
ATOM 2016 N N . SER A 1 259 ? -12.508 37.094 23.875 1 88.31 259 SER A N 1
ATOM 2017 C CA . SER A 1 259 ? -13.641 37.438 23.031 1 88.31 259 SER A CA 1
ATOM 2018 C C . SER A 1 259 ? -14.188 38.812 23.422 1 88.31 259 SER A C 1
ATOM 2020 O O . SER A 1 259 ? -14.336 39.125 24.609 1 88.31 259 SER A O 1
ATOM 2022 N N . GLY A 1 260 ? -14.469 39.625 22.406 1 84.56 260 GLY A N 1
ATOM 2023 C CA . GLY A 1 260 ? -15 40.969 22.656 1 84.56 260 GLY A CA 1
ATOM 2024 C C . GLY A 1 260 ? -13.93 42.062 22.594 1 84.56 260 GLY A C 1
ATOM 2025 O O . GLY A 1 260 ? -14.25 43.25 22.5 1 84.56 260 GLY A O 1
ATOM 2026 N N . ASP A 1 261 ? -12.734 41.625 22.656 1 85.44 261 ASP A N 1
ATOM 2027 C CA . ASP A 1 261 ? -11.641 42.594 22.641 1 85.44 261 ASP A CA 1
ATOM 2028 C C . ASP A 1 261 ? -11.453 43.188 21.25 1 85.44 261 ASP A C 1
ATOM 2030 O O . ASP A 1 261 ? -11.812 42.594 20.25 1 85.44 261 ASP A O 1
ATOM 2034 N N . LYS A 1 262 ? -11.039 44.469 21.297 1 85.44 262 LYS A N 1
ATOM 2035 C CA . LYS A 1 262 ? -10.664 45.125 20.047 1 85.44 262 LYS A CA 1
ATOM 2036 C C . LYS A 1 262 ? -9.164 44.969 19.781 1 85.44 262 LYS A C 1
ATOM 2038 O O . LYS A 1 262 ? -8.352 45.094 20.688 1 85.44 262 LYS A O 1
ATOM 2043 N N . VAL A 1 263 ? -8.977 44.469 18.578 1 86.31 263 VAL A N 1
ATOM 2044 C CA . VAL A 1 263 ? -7.582 44.188 18.25 1 86.31 263 VAL A CA 1
ATOM 2045 C C . VAL A 1 263 ? -7.219 44.812 16.906 1 86.31 263 VAL A C 1
ATOM 2047 O O . VAL A 1 263 ? -8.102 45.125 16.109 1 86.31 263 VAL A O 1
ATOM 2050 N N . LEU A 1 264 ? -5.906 45.156 16.75 1 81.5 264 LEU A N 1
ATOM 2051 C CA . LEU A 1 264 ? -5.367 45.562 15.461 1 81.5 264 LEU A CA 1
ATOM 2052 C C . LEU A 1 264 ? -4.664 44.406 14.766 1 81.5 264 LEU A C 1
ATOM 2054 O O . LEU A 1 264 ? -3.996 43.594 15.414 1 81.5 264 LEU A O 1
ATOM 2058 N N . LEU A 1 265 ? -4.898 44.25 13.5 1 82.5 265 LEU A N 1
ATOM 2059 C CA . LEU A 1 265 ? -4.332 43.156 12.711 1 82.5 265 LEU A CA 1
ATOM 2060 C C . LEU A 1 265 ? -3.037 43.594 12.031 1 82.5 265 LEU A C 1
ATOM 2062 O O . LEU A 1 265 ? -2.947 44.719 11.523 1 82.5 265 LEU A O 1
ATOM 2066 N N . GLN A 1 266 ? -2.107 42.625 12.102 1 80.06 266 GLN A N 1
ATOM 2067 C CA . GLN A 1 266 ? -0.834 42.875 11.438 1 80.06 266 GLN A CA 1
ATOM 2068 C C . GLN A 1 266 ? -1.002 42.938 9.922 1 80.06 266 GLN A C 1
ATOM 2070 O O . GLN A 1 266 ? -1.749 42.125 9.344 1 80.06 266 GLN A O 1
ATOM 2075 N N . GLN A 1 267 ? -0.445 43.906 9.25 1 72.06 267 GLN A N 1
ATOM 2076 C CA . GLN A 1 267 ? -0.566 44.062 7.801 1 72.06 267 GLN A CA 1
ATOM 2077 C C . GLN A 1 267 ? 0.805 44.031 7.133 1 72.06 267 GLN A C 1
ATOM 2079 O O . GLN A 1 267 ? 1.824 44.25 7.793 1 72.06 267 GLN A O 1
ATOM 2084 N N . ALA A 1 268 ? 0.808 43.5 5.867 1 67.38 268 ALA A N 1
ATOM 2085 C CA . ALA A 1 268 ? 2.041 43.5 5.082 1 67.38 268 ALA A CA 1
ATOM 2086 C C . ALA A 1 268 ? 2.516 44.938 4.84 1 67.38 268 ALA A C 1
ATOM 2088 O O . ALA A 1 268 ? 1.703 45.844 4.637 1 67.38 268 ALA A O 1
ATOM 2089 N N . ARG A 1 269 ? 3.811 45 5.031 1 61.19 269 ARG A N 1
ATOM 2090 C CA . ARG A 1 269 ? 4.387 46.312 4.762 1 61.19 269 ARG A CA 1
ATOM 2091 C C . ARG A 1 269 ? 4.34 46.625 3.273 1 61.19 269 ARG A C 1
ATOM 2093 O O . ARG A 1 269 ? 4.902 45.906 2.455 1 61.19 269 ARG A O 1
ATOM 2100 N N . GLN A 1 270 ? 3.377 47.375 2.764 1 58.94 270 GLN A N 1
ATOM 2101 C CA . GLN A 1 270 ? 3.297 47.75 1.359 1 58.94 270 GLN A CA 1
ATOM 2102 C C . GLN A 1 270 ? 4.297 48.875 1.035 1 58.94 270 GLN A C 1
ATOM 2104 O O . GLN A 1 270 ? 4.887 48.875 -0.048 1 58.94 270 GLN A O 1
ATOM 2109 N N . ASN A 1 271 ? 4.402 49.75 1.808 1 58.66 271 ASN A N 1
ATOM 2110 C CA . ASN A 1 271 ? 5.336 50.844 1.633 1 58.66 271 ASN A CA 1
ATOM 2111 C C . ASN A 1 271 ? 5.945 51.281 2.963 1 58.66 271 ASN A C 1
ATOM 2113 O O . ASN A 1 271 ? 5.672 50.688 4.004 1 58.66 271 ASN A O 1
ATOM 2117 N N . LYS A 1 272 ? 6.98 52.188 2.898 1 58.16 272 LYS A N 1
ATOM 2118 C CA . LYS A 1 272 ? 7.738 52.656 4.055 1 58.16 272 LYS A CA 1
ATOM 2119 C C . LYS A 1 272 ? 6.812 53.25 5.109 1 58.16 272 LYS A C 1
ATOM 2121 O O . LYS A 1 272 ? 7.184 53.375 6.281 1 58.16 272 LYS A O 1
ATOM 2126 N N . LEU A 1 273 ? 5.555 53.594 4.734 1 60.44 273 LEU A N 1
ATOM 2127 C CA . LEU A 1 273 ? 4.629 54.25 5.652 1 60.44 273 LEU A CA 1
ATOM 2128 C C . LEU A 1 273 ? 3.607 53.25 6.195 1 60.44 273 LEU A C 1
ATOM 2130 O O . LEU A 1 273 ? 2.781 53.625 7.039 1 60.44 273 LEU A O 1
ATOM 2134 N N . SER A 1 274 ? 3.814 52.031 5.793 1 64.69 274 SER A N 1
ATOM 2135 C CA . SER A 1 274 ? 2.844 51.062 6.242 1 64.69 274 SER A CA 1
ATOM 2136 C C . SER A 1 274 ? 3.072 50.688 7.703 1 64.69 274 SER A C 1
ATOM 2138 O O . SER A 1 274 ? 4.215 50.5 8.133 1 64.69 274 SER A O 1
ATOM 2140 N N . THR A 1 275 ? 2.012 50.906 8.508 1 65.38 275 THR A N 1
ATOM 2141 C CA . THR A 1 275 ? 2.094 50.5 9.906 1 65.38 275 THR A CA 1
ATOM 2142 C C . THR A 1 275 ? 2.072 48.969 10.008 1 65.38 275 THR A C 1
ATOM 2144 O O . THR A 1 275 ? 1.633 48.281 9.086 1 65.38 275 THR A O 1
ATOM 2147 N N . LEU A 1 276 ? 2.652 48.562 11.07 1 71.94 276 LEU A N 1
ATOM 2148 C CA . LEU A 1 276 ? 2.715 47.125 11.289 1 71.94 276 LEU A CA 1
ATOM 2149 C C . LEU A 1 276 ? 1.315 46.531 11.422 1 71.94 276 LEU A C 1
ATOM 2151 O O . LEU A 1 276 ? 1.054 45.438 10.93 1 71.94 276 LEU A O 1
ATOM 2155 N N . TYR A 1 277 ? 0.523 47.406 12.078 1 78.88 277 TYR A N 1
ATOM 2156 C CA . TYR A 1 277 ? -0.843 46.938 12.281 1 78.88 277 TYR A CA 1
ATOM 2157 C C . TYR A 1 277 ? -1.841 47.812 11.555 1 78.88 277 TYR A C 1
ATOM 2159 O O . TYR A 1 277 ? -1.638 49.031 11.461 1 78.88 277 TYR A O 1
ATOM 2167 N N . ASP A 1 278 ? -2.859 47.188 11.016 1 75.25 278 ASP A N 1
ATOM 2168 C CA . ASP A 1 278 ? -3.973 47.938 10.438 1 75.25 278 ASP A CA 1
ATOM 2169 C C . ASP A 1 278 ? -4.621 48.844 11.469 1 75.25 278 ASP A C 1
ATOM 2171 O O . ASP A 1 278 ? -5.023 48.406 12.547 1 75.25 278 ASP A O 1
ATOM 2175 N N . PRO A 1 279 ? -4.652 50.125 11.156 1 73.12 279 PRO A N 1
ATOM 2176 C CA . PRO A 1 279 ? -5.164 51.125 12.125 1 73.12 279 PRO A CA 1
ATOM 2177 C C . PRO A 1 279 ? -6.652 50.938 12.422 1 73.12 279 PRO A C 1
ATOM 2179 O O . PRO A 1 279 ? -7.16 51.469 13.406 1 73.12 279 PRO A O 1
ATOM 2182 N N . GLN A 1 280 ? -7.355 50.188 11.578 1 76.62 280 GLN A N 1
ATOM 2183 C CA . GLN A 1 280 ? -8.766 49.938 11.844 1 76.62 280 GLN A CA 1
ATOM 2184 C C . GLN A 1 280 ? -8.945 48.688 12.695 1 76.62 280 GLN A C 1
ATOM 2186 O O . GLN A 1 280 ? -8.578 47.594 12.273 1 76.62 280 GLN A O 1
ATOM 2191 N N . PRO A 1 281 ? -9.516 48.906 13.852 1 82.75 281 PRO A N 1
ATOM 2192 C CA . PRO A 1 281 ? -9.602 47.781 14.789 1 82.75 281 PRO A CA 1
ATOM 2193 C C . PRO A 1 281 ? -10.609 46.719 14.344 1 82.75 281 PRO A C 1
ATOM 2195 O O . PRO A 1 281 ? -11.562 47.031 13.617 1 82.75 281 PRO A O 1
ATOM 2198 N N . TYR A 1 282 ? -10.266 45.5 14.727 1 86.5 282 TYR A N 1
ATOM 2199 C CA . TYR A 1 282 ? -11.164 44.375 14.602 1 86.5 282 TYR A CA 1
ATOM 2200 C C . TYR A 1 282 ? -11.695 43.938 15.969 1 86.5 282 TYR A C 1
ATOM 2202 O O . TYR A 1 282 ? -11.047 44.156 16.984 1 86.5 282 TYR A O 1
ATOM 2210 N N . THR A 1 283 ? -12.914 43.438 15.906 1 87.69 283 THR A N 1
ATOM 2211 C CA . THR A 1 283 ? -13.484 42.875 17.125 1 87.69 283 THR A CA 1
ATOM 2212 C C . THR A 1 283 ? -13.32 41.344 17.125 1 87.69 283 THR A C 1
ATOM 2214 O O . THR A 1 283 ? -13.578 40.688 16.125 1 87.69 283 THR A O 1
ATOM 2217 N N . VAL A 1 284 ? -12.828 40.875 18.234 1 88.88 284 VAL A N 1
ATOM 2218 C CA . VAL A 1 284 ? -12.695 39.438 18.391 1 88.88 284 VAL A CA 1
ATOM 2219 C C . VAL A 1 284 ? -14.055 38.812 18.703 1 88.88 284 VAL A C 1
ATOM 2221 O O . VAL A 1 284 ? -14.609 39.031 19.781 1 88.88 284 VAL A O 1
ATOM 2224 N N . LEU A 1 285 ? -14.539 38 17.797 1 87.25 285 LEU A N 1
ATOM 2225 C CA . LEU A 1 285 ? -15.828 37.344 18.016 1 87.25 285 LEU A CA 1
ATOM 2226 C C . LEU A 1 285 ? -15.664 36.094 18.875 1 87.25 285 LEU A C 1
ATOM 2228 O O . LEU A 1 285 ? -16.453 35.875 19.797 1 87.25 285 LEU A O 1
ATOM 2232 N N . GLU A 1 286 ? -14.688 35.312 18.469 1 86.12 286 GLU A N 1
ATOM 2233 C CA . GLU A 1 286 ? -14.422 34.062 19.188 1 86.12 286 GLU A CA 1
ATOM 2234 C C . GLU A 1 286 ? -12.945 33.688 19.125 1 86.12 286 GLU A C 1
ATOM 2236 O O . GLU A 1 286 ? -12.258 34 18.156 1 86.12 286 GLU A O 1
ATOM 2241 N N . ARG A 1 287 ? -12.492 33.188 20.281 1 80.44 287 ARG A N 1
ATOM 2242 C CA . ARG A 1 287 ? -11.117 32.719 20.344 1 80.44 287 ARG A CA 1
ATOM 2243 C C . ARG A 1 287 ? -11.078 31.188 20.469 1 80.44 287 ARG A C 1
ATOM 2245 O O . ARG A 1 287 ? -11.727 30.625 21.344 1 80.44 287 ARG A O 1
ATOM 2252 N N . LYS A 1 288 ? -10.531 30.547 19.578 1 71.31 288 LYS A N 1
ATOM 2253 C CA . LYS A 1 288 ? -10.273 29.109 19.609 1 71.31 288 LYS A CA 1
ATOM 2254 C C . LYS A 1 288 ? -8.773 28.828 19.688 1 71.31 288 LYS A C 1
ATOM 2256 O O . LYS A 1 288 ? -8.094 28.734 18.672 1 71.31 288 LYS A O 1
ATOM 2261 N N . GLY A 1 289 ? -8.352 28.625 20.953 1 70.56 289 GLY A N 1
ATOM 2262 C CA . GLY A 1 289 ? -6.918 28.484 21.125 1 70.56 289 GLY A CA 1
ATOM 2263 C C . GLY A 1 289 ? -6.145 29.719 20.719 1 70.56 289 GLY A C 1
ATOM 2264 O O . GLY A 1 289 ? -6.438 30.828 21.172 1 70.56 289 GLY A O 1
ATOM 2265 N N . PRO A 1 290 ? -5.184 29.469 19.844 1 69.56 290 PRO A N 1
ATOM 2266 C CA . PRO A 1 290 ? -4.418 30.641 19.375 1 69.56 290 PRO A CA 1
ATOM 2267 C C . PRO A 1 290 ? -5.07 31.344 18.188 1 69.56 290 PRO A C 1
ATOM 2269 O O . PRO A 1 290 ? -4.57 32.375 17.734 1 69.56 290 PRO A O 1
ATOM 2272 N N . SER A 1 291 ? -6.207 30.812 17.828 1 73.88 291 SER A N 1
ATOM 2273 C CA . SER A 1 291 ? -6.895 31.375 16.672 1 73.88 291 SER A CA 1
ATOM 2274 C C . SER A 1 291 ? -8.016 32.312 17.094 1 73.88 291 SER A C 1
ATOM 2276 O O . SER A 1 291 ? -8.766 32 18.031 1 73.88 291 SER A O 1
ATOM 2278 N N . LEU A 1 292 ? -8.07 33.5 16.438 1 79.19 292 LEU A N 1
ATOM 2279 C CA . LEU A 1 292 ? -9.094 34.5 16.703 1 79.19 292 LEU A CA 1
ATOM 2280 C C . LEU A 1 292 ? -10.016 34.688 15.5 1 79.19 292 LEU A C 1
ATOM 2282 O O . LEU A 1 292 ? -9.547 34.688 14.359 1 79.19 292 LEU A O 1
ATOM 2286 N N . ILE A 1 293 ? -11.211 34.594 15.742 1 83.12 293 ILE A N 1
ATOM 2287 C CA . ILE A 1 293 ? -12.18 35 14.727 1 83.12 293 ILE A CA 1
ATOM 2288 C C . ILE A 1 293 ? -12.453 36.5 14.828 1 83.12 293 ILE A C 1
ATOM 2290 O O . ILE A 1 293 ? -12.977 36.969 15.836 1 83.12 293 ILE A O 1
ATOM 2294 N N . LEU A 1 294 ? -12.047 37.219 13.789 1 84.12 294 LEU A N 1
ATOM 2295 C CA . LEU A 1 294 ? -12.102 38.688 13.805 1 84.12 294 LEU A CA 1
ATOM 2296 C C . LEU A 1 294 ? -13.172 39.188 12.844 1 84.12 294 LEU A C 1
ATOM 2298 O O . LEU A 1 294 ? -13.422 38.594 11.805 1 84.12 294 LEU A O 1
ATOM 2302 N N . GLN A 1 295 ? -13.82 40.062 13.234 1 85.06 295 GLN A N 1
ATOM 2303 C CA . GLN A 1 295 ? -14.812 40.719 12.383 1 85.06 295 GLN A CA 1
ATOM 2304 C C . GLN A 1 295 ? -14.688 42.25 12.445 1 85.06 295 GLN A C 1
ATOM 2306 O O . GLN A 1 295 ? -14.492 42.812 13.523 1 85.06 295 GLN A O 1
ATOM 2311 N N . ARG A 1 296 ? -14.477 42.812 11.25 1 76.44 296 ARG A N 1
ATOM 2312 C CA . ARG A 1 296 ? -14.578 44.25 11.195 1 76.44 296 ARG A CA 1
ATOM 2313 C C . ARG A 1 296 ? -16.031 44.688 11.055 1 76.44 296 ARG A C 1
ATOM 2315 O O . ARG A 1 296 ? -16.859 43.938 10.547 1 76.44 296 ARG A O 1
ATOM 2322 N N . ARG A 1 297 ? -16.266 45.844 11.547 1 61.94 297 ARG A N 1
ATOM 2323 C CA . ARG A 1 297 ? -17.609 46.375 11.352 1 61.94 297 ARG A CA 1
ATOM 2324 C C . ARG A 1 297 ? -18.125 46.062 9.945 1 61.94 297 ARG A C 1
ATOM 2326 O O . ARG A 1 297 ? -17.5 46.469 8.953 1 61.94 297 ARG A O 1
ATOM 2333 N N . ASN A 1 298 ? -19.234 45.406 9.742 1 60.47 298 ASN A N 1
ATOM 2334 C CA . ASN A 1 298 ? -20.031 45 8.586 1 60.47 298 ASN A CA 1
ATOM 2335 C C . ASN A 1 298 ? -19.203 44.156 7.617 1 60.47 298 ASN A C 1
ATOM 2337 O O . ASN A 1 298 ? -19.594 43.969 6.461 1 60.47 298 ASN A O 1
ATOM 2341 N N . GLY A 1 299 ? -17.969 43.812 8.102 1 63.34 299 GLY A N 1
ATOM 2342 C CA . GLY A 1 299 ? -17.172 43.156 7.07 1 63.34 299 GLY A CA 1
ATOM 2343 C C . GLY A 1 299 ? -17.062 41.656 7.246 1 63.34 299 GLY A C 1
ATOM 2344 O O . GLY A 1 299 ? -17.859 41.062 7.973 1 63.34 299 GLY A O 1
ATOM 2345 N N . ARG A 1 300 ? -16.219 41.094 6.492 1 71.56 300 ARG A N 1
ATOM 2346 C CA . ARG A 1 300 ? -15.969 39.656 6.391 1 71.56 300 ARG A CA 1
ATOM 2347 C C . ARG A 1 300 ? -15.273 39.156 7.645 1 71.56 300 ARG A C 1
ATOM 2349 O O . ARG A 1 300 ? -14.492 39.875 8.273 1 71.56 300 ARG A O 1
ATOM 2356 N N . VAL A 1 301 ? -15.734 38.062 8.109 1 77.56 301 VAL A N 1
ATOM 2357 C CA . VAL A 1 301 ? -15.172 37.312 9.242 1 77.56 301 VAL A CA 1
ATOM 2358 C C . VAL A 1 301 ? -13.984 36.469 8.773 1 77.56 301 VAL A C 1
ATOM 2360 O O . VAL A 1 301 ? -14.047 35.844 7.719 1 77.56 301 VAL A O 1
ATOM 2363 N N . PHE A 1 302 ? -12.867 36.781 9.477 1 76.81 302 PHE A N 1
ATOM 2364 C CA . PHE A 1 302 ? -11.758 35.906 9.102 1 76.81 302 PHE A CA 1
ATOM 2365 C C . PHE A 1 302 ? -10.984 35.438 10.336 1 76.81 302 PHE A C 1
ATOM 2367 O O . PHE A 1 302 ? -11.133 36.031 11.414 1 76.81 302 PHE A O 1
ATOM 2374 N N . MET A 1 303 ? -10.32 34.438 10.195 1 76.88 303 MET A N 1
ATOM 2375 C CA . MET A 1 303 ? -9.57 33.812 11.289 1 76.88 303 MET A CA 1
ATOM 2376 C C . MET A 1 303 ? -8.094 34.188 11.203 1 76.88 303 MET A C 1
ATOM 2378 O O . MET A 1 303 ? -7.52 34.219 10.109 1 76.88 303 MET A O 1
ATOM 2382 N N . ARG A 1 304 ? -7.562 34.688 12.367 1 74.44 304 ARG A N 1
ATOM 2383 C CA . ARG A 1 304 ? -6.137 34.969 12.453 1 74.44 304 ARG A CA 1
ATOM 2384 C C . ARG A 1 304 ? -5.547 34.469 13.766 1 74.44 304 ARG A C 1
ATOM 2386 O O . ARG A 1 304 ? -6.273 34.281 14.742 1 74.44 304 ARG A O 1
ATOM 2393 N N . ASN A 1 305 ? -4.277 34.219 13.719 1 73.69 305 ASN A N 1
ATOM 2394 C CA . ASN A 1 305 ? -3.568 33.844 14.938 1 73.69 305 ASN A CA 1
ATOM 2395 C C . ASN A 1 305 ? -3.379 35.031 15.875 1 73.69 305 ASN A C 1
ATOM 2397 O O . ASN A 1 305 ? -3.195 36.156 15.422 1 73.69 305 ASN A O 1
ATOM 2401 N N . VAL A 1 306 ? -3.367 34.719 17.125 1 74.94 306 VAL A N 1
ATOM 2402 C CA . VAL A 1 306 ? -3.287 35.75 18.172 1 74.94 306 VAL A CA 1
ATOM 2403 C C . VAL A 1 306 ? -1.968 36.5 18.047 1 74.94 306 VAL A C 1
ATOM 2405 O O . VAL A 1 306 ? -1.882 37.688 18.438 1 74.94 306 VAL A O 1
ATOM 2408 N N . SER A 1 307 ? -0.975 35.844 17.406 1 72.62 307 SER A N 1
ATOM 2409 C CA . SER A 1 307 ? 0.333 36.5 17.297 1 72.62 307 SER A CA 1
ATOM 2410 C C . SER A 1 307 ? 0.31 37.594 16.25 1 72.62 307 SER A C 1
ATOM 2412 O O . SER A 1 307 ? 1.216 38.438 16.219 1 72.62 307 SER A O 1
ATOM 2414 N N . HIS A 1 308 ? -0.691 37.688 15.555 1 76.19 308 HIS A N 1
ATOM 2415 C CA . HIS A 1 308 ? -0.753 38.656 14.492 1 76.19 308 HIS A CA 1
ATOM 2416 C C . HIS A 1 308 ? -1.653 39.844 14.883 1 76.19 308 HIS A C 1
ATOM 2418 O O . HIS A 1 308 ? -1.992 40.688 14.047 1 76.19 308 HIS A O 1
ATOM 2424 N N . VAL A 1 309 ? -2.047 39.781 16.109 1 79 309 VAL A N 1
ATOM 2425 C CA . VAL A 1 309 ? -2.949 40.844 16.516 1 79 309 VAL A CA 1
ATOM 2426 C C . VAL A 1 309 ? -2.375 41.594 17.734 1 79 309 VAL A C 1
ATOM 2428 O O . VAL A 1 309 ? -1.567 41 18.469 1 79 309 VAL A O 1
ATOM 2431 N N . HIS A 1 310 ? -2.729 42.844 17.812 1 79.44 310 HIS A N 1
ATOM 2432 C CA . HIS A 1 310 ? -2.385 43.688 18.953 1 79.44 310 HIS A CA 1
ATOM 2433 C C . HIS A 1 310 ? -3.635 44.156 19.688 1 79.44 310 HIS A C 1
ATOM 2435 O O . HIS A 1 310 ? -4.531 44.75 19.078 1 79.44 310 HIS A O 1
ATOM 2441 N N . LYS A 1 311 ? -3.643 43.75 20.938 1 83.06 311 LYS A N 1
ATOM 2442 C CA . LYS A 1 311 ? -4.805 44.125 21.734 1 83.06 311 LYS A CA 1
ATOM 2443 C C . LYS A 1 311 ? -4.828 45.625 22 1 83.06 311 LYS A C 1
ATOM 2445 O O . LYS A 1 311 ? -3.816 46.219 22.391 1 83.06 311 LYS A O 1
ATOM 2450 N N . LEU A 1 312 ? -6.027 46.188 21.719 1 78.44 312 LEU A N 1
ATOM 2451 C CA . LEU A 1 312 ? -6.207 47.625 22 1 78.44 312 LEU A CA 1
ATOM 2452 C C . LEU A 1 312 ? -6.668 47.844 23.438 1 78.44 312 LEU A C 1
ATOM 2454 O O . LEU A 1 312 ? -7.434 47.031 23.969 1 78.44 312 LEU A O 1
ATOM 2458 N N . HIS A 1 313 ? -6.004 48.781 24.047 1 66.56 313 HIS A N 1
ATOM 2459 C CA . HIS A 1 313 ? -6.457 49.156 25.391 1 66.56 313 HIS A CA 1
ATOM 2460 C C . HIS A 1 313 ? -7.855 49.75 25.344 1 66.56 313 HIS A C 1
ATOM 2462 O O . HIS A 1 313 ? -8.219 50.438 24.375 1 66.56 313 HIS A O 1
ATOM 2468 N N . GLN A 1 314 ? -8.766 49.312 26.266 1 59.75 314 GLN A N 1
ATOM 2469 C CA . GLN A 1 314 ? -10.164 49.719 26.375 1 59.75 314 GLN A CA 1
ATOM 2470 C C . GLN A 1 314 ? -10.336 51.219 26.156 1 59.75 314 GLN A C 1
ATOM 2472 O O . GLN A 1 314 ? -11.352 51.656 25.625 1 59.75 314 GLN A O 1
ATOM 2477 N N . ASN A 1 315 ? -9.383 52.062 26.609 1 56.19 315 ASN A N 1
ATOM 2478 C CA . ASN A 1 315 ? -9.602 53.5 26.594 1 56.19 315 ASN A CA 1
ATOM 2479 C C . ASN A 1 315 ? -9.156 54.125 25.281 1 56.19 315 ASN A C 1
ATOM 2481 O O . ASN A 1 315 ? -9.008 55.344 25.188 1 56.19 315 ASN A O 1
ATOM 2485 N N . THR A 1 316 ? -8.812 53.344 24.359 1 56.19 316 THR A N 1
ATOM 2486 C CA . THR A 1 316 ? -8.375 53.938 23.094 1 56.19 316 THR A CA 1
ATOM 2487 C C . THR A 1 316 ? -9.57 54.5 22.328 1 56.19 316 THR A C 1
ATOM 2489 O O . THR A 1 316 ? -10.555 53.781 22.109 1 56.19 316 THR A O 1
ATOM 2492 N N . ALA A 1 317 ? -9.797 55.875 22.297 1 53.06 317 ALA A N 1
ATOM 2493 C CA . ALA A 1 317 ? -10.852 56.562 21.531 1 53.06 317 ALA A CA 1
ATOM 2494 C C . ALA A 1 317 ? -10.797 56.188 20.062 1 53.06 317 ALA A C 1
ATOM 2496 O O . ALA A 1 317 ? -9.766 56.344 19.406 1 53.06 317 ALA A O 1
ATOM 2497 N N . VAL A 1 318 ? -11.414 55.156 19.672 1 53.62 318 VAL A N 1
ATOM 2498 C CA . VAL A 1 318 ? -11.594 54.875 18.25 1 53.62 318 VAL A CA 1
ATOM 2499 C C . VAL A 1 318 ? -12.305 56.031 17.578 1 53.62 318 VAL A C 1
ATOM 2501 O O . VAL A 1 318 ? -13.391 56.438 18 1 53.62 318 VAL A O 1
ATOM 2504 N N . ARG A 1 319 ? -11.57 57.156 17.188 1 41.66 319 ARG A N 1
ATOM 2505 C CA . ARG A 1 319 ? -12.328 58.094 16.391 1 41.66 319 ARG A CA 1
ATOM 2506 C C . ARG A 1 319 ? -13.188 57.406 15.344 1 41.66 319 ARG A C 1
ATOM 2508 O O . ARG A 1 319 ? -12.711 56.5 14.641 1 41.66 319 ARG A O 1
ATOM 2515 N N . GLU A 1 320 ? -14.375 57.312 15.57 1 39.88 320 GLU A N 1
ATOM 2516 C CA . GLU A 1 320 ? -15.344 56.969 14.531 1 39.88 320 GLU A CA 1
ATOM 2517 C C . GLU A 1 320 ? -15.062 57.75 13.242 1 39.88 320 GLU A C 1
ATOM 2519 O O . GLU A 1 320 ? -15.594 58.844 13.047 1 39.88 320 GLU A O 1
ATOM 2524 N N . GLU A 1 321 ? -13.828 58.188 12.992 1 35.16 321 GLU A N 1
ATOM 2525 C CA . GLU A 1 321 ? -13.891 58.969 11.742 1 35.16 321 GLU A CA 1
ATOM 2526 C C . GLU A 1 321 ? -14.656 58.188 10.672 1 35.16 321 GLU A C 1
ATOM 2528 O O . GLU A 1 321 ? -14.727 56.969 10.711 1 35.16 321 GLU A O 1
ATOM 2533 N N . ASP A 1 322 ? -15.391 59 9.812 1 31.52 322 ASP A N 1
ATOM 2534 C CA . ASP A 1 322 ? -16.062 58.719 8.547 1 31.52 322 ASP A CA 1
ATOM 2535 C C . ASP A 1 322 ? -15.203 57.844 7.645 1 31.52 322 ASP A C 1
ATOM 2537 O O . ASP A 1 322 ? -13.977 57.812 7.789 1 31.52 322 ASP A O 1
ATOM 2541 N N . ASP A 1 323 ? -15.773 57.094 6.77 1 31 323 ASP A N 1
ATOM 2542 C CA . ASP A 1 323 ? -15.367 56.188 5.691 1 31 323 ASP A CA 1
ATOM 2543 C C . ASP A 1 323 ? -14.25 56.812 4.859 1 31 323 ASP A C 1
ATOM 2545 O O . ASP A 1 323 ? -14.508 57.5 3.865 1 31 323 ASP A O 1
ATOM 2549 N N . TYR A 1 324 ? -13.383 57.594 5.277 1 28.25 324 TYR A N 1
ATOM 2550 C CA . TYR A 1 324 ? -12.469 57.906 4.188 1 28.25 324 TYR A CA 1
ATOM 2551 C C . TYR A 1 324 ? -11.805 56.656 3.643 1 28.25 324 TYR A C 1
ATOM 2553 O O . TYR A 1 324 ? -11.133 55.938 4.383 1 28.25 324 TYR A O 1
ATOM 2561 N N . VAL A 1 325 ? -12.523 56.031 2.715 1 28.05 325 VAL A N 1
ATOM 2562 C CA . VAL A 1 325 ? -11.992 55.094 1.739 1 28.05 325 VAL A CA 1
ATOM 2563 C C . VAL A 1 325 ? -10.688 55.656 1.153 1 28.05 325 VAL A C 1
ATOM 2565 O O . VAL A 1 325 ? -10.695 56.656 0.442 1 28.05 325 VAL A O 1
ATOM 2568 N N . MET A 1 326 ? -9.711 56.094 1.778 1 27.16 326 MET A N 1
ATOM 2569 C CA . MET A 1 326 ? -8.562 56.281 0.909 1 27.16 326 MET A CA 1
ATOM 2570 C C . MET A 1 326 ? -8.43 55.156 -0.107 1 27.16 326 MET A C 1
ATOM 2572 O O . MET A 1 326 ? -8.383 54 0.266 1 27.16 326 MET A O 1
ATOM 2576 N N . ASP A 1 327 ? -8.938 55.438 -1.319 1 25.64 327 ASP A N 1
ATOM 2577 C CA . ASP A 1 327 ? -8.844 54.812 -2.625 1 25.64 327 ASP A CA 1
ATOM 2578 C C . ASP A 1 327 ? -7.387 54.531 -2.994 1 25.64 327 ASP A C 1
ATOM 2580 O O . ASP A 1 327 ? -6.699 55.406 -3.535 1 25.64 327 ASP A O 1
ATOM 2584 N N . PHE A 1 328 ? -6.465 54.406 -2.139 1 25.25 328 PHE A N 1
ATOM 2585 C CA . PHE A 1 328 ? -5.215 54.031 -2.787 1 25.25 328 PHE A CA 1
ATOM 2586 C C . PHE A 1 328 ? -5.461 53 -3.889 1 25.25 328 PHE A C 1
ATOM 2588 O O . PHE A 1 328 ? -6.094 51.969 -3.652 1 25.25 328 PHE A O 1
ATOM 2595 N N . ASP A 1 329 ? -5.492 53.531 -5.094 1 25.25 329 ASP A N 1
ATOM 2596 C CA . ASP A 1 329 ? -5.504 52.844 -6.379 1 25.25 329 ASP A CA 1
ATOM 2597 C C . ASP A 1 329 ? -4.562 51.625 -6.367 1 25.25 329 ASP A C 1
ATOM 2599 O O . ASP A 1 329 ? -3.342 51.781 -6.43 1 25.25 329 ASP A O 1
ATOM 2603 N N . LEU A 1 330 ? -4.5 50.906 -5.387 1 24.81 330 LEU A N 1
ATOM 2604 C CA . LEU A 1 330 ? -3.727 49.719 -5.797 1 24.81 330 LEU A CA 1
ATOM 2605 C C . LEU A 1 330 ? -3.961 49.406 -7.27 1 24.81 330 LEU A C 1
ATOM 2607 O O . LEU A 1 330 ? -5.074 49.562 -7.773 1 24.81 330 LEU A O 1
ATOM 2611 N N . PRO A 1 331 ? -2.848 49.5 -8.078 1 24.58 331 PRO A N 1
ATOM 2612 C CA . PRO A 1 331 ? -3.143 49.312 -9.5 1 24.58 331 PRO A CA 1
ATOM 2613 C C . PRO A 1 331 ? -4.285 48.312 -9.734 1 24.58 331 PRO A C 1
ATOM 2615 O O . PRO A 1 331 ? -4.539 47.438 -8.906 1 24.58 331 PRO A O 1
ATOM 2618 N N . GLN A 1 332 ? -5.352 48.812 -10.242 1 23.52 332 GLN A N 1
ATOM 2619 C CA . GLN A 1 332 ? -6.496 48.062 -10.75 1 23.52 332 GLN A CA 1
ATOM 2620 C C . GLN A 1 332 ? -6.082 46.656 -11.195 1 23.52 332 GLN A C 1
ATOM 2622 O O . GLN A 1 332 ? -5.066 46.5 -11.875 1 23.52 332 GLN A O 1
ATOM 2627 N N . ALA A 1 333 ? -6.145 45.75 -10.25 1 23.19 333 ALA A N 1
ATOM 2628 C CA . ALA A 1 333 ? -6.012 44.469 -10.953 1 23.19 333 ALA A CA 1
ATOM 2629 C C . ALA A 1 333 ? -6.441 44.594 -12.414 1 23.19 333 ALA A C 1
ATOM 2631 O O . ALA A 1 333 ? -7.484 45.188 -12.711 1 23.19 333 ALA A O 1
ATOM 2632 N N . MET A 1 334 ? -5.434 44.906 -13.281 1 22.86 334 MET A N 1
ATOM 2633 C CA . MET A 1 334 ? -5.66 44.875 -14.727 1 22.86 334 MET A CA 1
ATOM 2634 C C . MET A 1 334 ? -6.82 43.969 -15.094 1 22.86 334 MET A C 1
ATOM 2636 O O . MET A 1 334 ? -6.824 42.781 -14.719 1 22.86 334 MET A O 1
ATOM 2640 N N . ASN A 1 335 ? -8.016 44.5 -15.047 1 23.7 335 ASN A N 1
ATOM 2641 C CA . ASN A 1 335 ? -9.195 43.875 -15.609 1 23.7 335 ASN A CA 1
ATOM 2642 C C . ASN A 1 335 ? -8.828 42.969 -16.797 1 23.7 335 ASN A C 1
ATOM 2644 O O . ASN A 1 335 ? -8.133 43.406 -17.719 1 23.7 335 ASN A O 1
ATOM 2648 N N . PRO A 1 336 ? -8.414 41.719 -16.578 1 23.39 336 PRO A N 1
ATOM 2649 C CA . PRO A 1 336 ? -8.102 41.312 -17.938 1 23.39 336 PRO A CA 1
ATOM 2650 C C . PRO A 1 336 ? -8.961 42.031 -18.984 1 23.39 336 PRO A C 1
ATOM 2652 O O . PRO A 1 336 ? -10.039 42.531 -18.656 1 23.39 336 PRO A O 1
ATOM 2655 N N . PRO A 1 337 ? -8.328 42.656 -19.938 1 22.11 337 PRO A N 1
ATOM 2656 C CA . PRO A 1 337 ? -9.086 43.375 -20.953 1 22.11 337 PRO A CA 1
ATOM 2657 C C . PRO A 1 337 ? -10.484 42.812 -21.172 1 22.11 337 PRO A C 1
ATOM 2659 O O . PRO A 1 337 ? -10.711 41.625 -20.938 1 22.11 337 PRO A O 1
ATOM 2662 N N . ARG A 1 338 ? -11.43 43.594 -20.609 1 23.19 338 ARG A N 1
ATOM 2663 C CA . ARG A 1 338 ? -12.773 43.312 -21.125 1 23.19 338 ARG A CA 1
ATOM 2664 C C . ARG A 1 338 ? -12.711 42.688 -22.516 1 23.19 338 ARG A C 1
ATOM 2666 O O . ARG A 1 338 ? -12.102 43.281 -23.422 1 23.19 338 ARG A O 1
ATOM 2673 N N . ALA A 1 339 ? -12.703 41.281 -22.438 1 21.78 339 ALA A N 1
ATOM 2674 C CA . ALA A 1 339 ? -12.945 40.812 -23.797 1 21.78 339 ALA A CA 1
ATOM 2675 C C . ALA A 1 339 ? -13.844 41.781 -24.562 1 21.78 339 ALA A C 1
ATOM 2677 O O . ALA A 1 339 ? -14.906 42.156 -24.078 1 21.78 339 ALA A O 1
ATOM 2678 N N . ALA A 1 340 ? -13.188 42.781 -25.141 1 22.09 340 ALA A N 1
ATOM 2679 C CA . ALA A 1 340 ? -13.867 43.531 -26.188 1 22.09 340 ALA A CA 1
ATOM 2680 C C . ALA A 1 340 ? -14.992 42.719 -26.812 1 22.09 340 ALA A C 1
ATOM 2682 O O . ALA A 1 340 ? -14.805 41.562 -27.172 1 22.09 340 ALA A O 1
ATOM 2683 N N . GLU A 1 341 ? -16.219 42.906 -26.172 1 22.62 341 GLU A N 1
ATOM 2684 C CA . GLU A 1 341 ? -17.406 42.5 -26.938 1 22.62 341 GLU A CA 1
ATOM 2685 C C . GLU A 1 341 ? -17.203 42.75 -28.422 1 22.62 341 GLU A C 1
ATOM 2687 O O . GLU A 1 341 ? -17.125 43.906 -28.859 1 22.62 341 GLU A O 1
ATOM 2692 N N . GLN A 1 342 ? -16.094 42.188 -28.922 1 19.56 342 GLN A N 1
ATOM 2693 C CA . GLN A 1 342 ? -16.141 42.344 -30.375 1 19.56 342 GLN A CA 1
ATOM 2694 C C . GLN A 1 342 ? -17.562 42.219 -30.906 1 19.56 342 GLN A C 1
ATOM 2696 O O . GLN A 1 342 ? -18.25 41.25 -30.609 1 19.56 342 GLN A O 1
ATOM 2701 N N . ASP A 1 343 ? -18.234 43.375 -30.922 1 20.89 343 ASP A N 1
ATOM 2702 C CA . ASP A 1 343 ? -19.406 43.625 -31.75 1 20.89 343 ASP A CA 1
ATOM 2703 C C . ASP A 1 343 ? -19.344 42.812 -33.031 1 20.89 343 ASP A C 1
ATOM 2705 O O . ASP A 1 343 ? -18.578 43.125 -33.938 1 20.89 343 ASP A O 1
ATOM 2709 N N . THR A 1 344 ? -18.953 41.5 -32.844 1 21.44 344 THR A N 1
ATOM 2710 C CA . THR A 1 344 ? -19.234 40.906 -34.156 1 21.44 344 THR A CA 1
ATOM 2711 C C . THR A 1 344 ? -20.625 41.312 -34.625 1 21.44 344 THR A C 1
ATOM 2713 O O . THR A 1 344 ? -21.625 40.906 -34 1 21.44 344 THR A O 1
ATOM 2716 N N . ARG A 1 345 ? -20.656 42.594 -34.938 1 23.45 345 ARG A N 1
ATOM 2717 C CA . ARG A 1 345 ? -21.703 43.125 -35.781 1 23.45 345 ARG A CA 1
ATOM 2718 C C . ARG A 1 345 ? -22.203 42.094 -36.781 1 23.45 345 ARG A C 1
ATOM 2720 O O . ARG A 1 345 ? -21.469 41.656 -37.656 1 23.45 345 ARG A O 1
ATOM 2727 N N . ARG A 1 346 ? -23 41.094 -36.094 1 23.52 346 ARG A N 1
ATOM 2728 C CA . ARG A 1 346 ? -23.828 40.281 -36.938 1 23.52 346 ARG A CA 1
ATOM 2729 C C . ARG A 1 346 ? -24.516 41.125 -38 1 23.52 346 ARG A C 1
ATOM 2731 O O . ARG A 1 346 ? -25.266 42.062 -37.688 1 23.52 346 ARG A O 1
ATOM 2738 N N . SER A 1 347 ? -23.703 41.469 -39.062 1 20.25 347 SER A N 1
ATOM 2739 C CA . SER A 1 347 ? -24.375 42.062 -40.219 1 20.25 347 SER A CA 1
ATOM 2740 C C . SER A 1 347 ? -25.734 41.406 -40.438 1 20.25 347 SER A C 1
ATOM 2742 O O . SER A 1 347 ? -25.828 40.188 -40.562 1 20.25 347 SER A O 1
ATOM 2744 N N . ALA A 1 348 ? -26.672 41.844 -39.531 1 21.75 348 ALA A N 1
ATOM 2745 C CA . ALA A 1 348 ? -28.047 41.5 -39.875 1 21.75 348 ALA A CA 1
ATOM 2746 C C . ALA A 1 348 ? -28.281 41.531 -41.375 1 21.75 348 ALA A C 1
ATOM 2748 O O . ALA A 1 348 ? -28.375 42.625 -41.969 1 21.75 348 ALA A O 1
ATOM 2749 N N . ARG A 1 349 ? -27.344 40.875 -42.125 1 21.14 349 ARG A N 1
ATOM 2750 C CA . ARG A 1 349 ? -27.844 41 -43.5 1 21.14 349 ARG A CA 1
ATOM 2751 C C . ARG A 1 349 ? -29.344 40.75 -43.562 1 21.14 349 ARG A C 1
ATOM 2753 O O . ARG A 1 349 ? -29.812 39.688 -43.094 1 21.14 349 ARG A O 1
ATOM 2760 N N . VAL A 1 350 ? -30.094 41.875 -43.438 1 22.28 350 VAL A N 1
ATOM 2761 C CA . VAL A 1 350 ? -31.5 41.969 -43.812 1 22.28 350 VAL A CA 1
ATOM 2762 C C . VAL A 1 350 ? -31.828 40.969 -44.938 1 22.28 350 VAL A C 1
ATOM 2764 O O . VAL A 1 350 ? -31.359 41.125 -46.062 1 22.28 350 VAL A O 1
ATOM 2767 N N . ARG A 1 351 ? -31.5 39.656 -44.656 1 23.34 351 ARG A N 1
ATOM 2768 C CA . ARG A 1 351 ? -32.062 38.906 -45.75 1 23.34 351 ARG A CA 1
ATOM 2769 C C . ARG A 1 351 ? -33.5 39.281 -46.031 1 23.34 351 ARG A C 1
ATOM 2771 O O . ARG A 1 351 ? -34.344 39.125 -45.156 1 23.34 351 ARG A O 1
ATOM 2778 N N . ARG A 1 352 ? -33.594 40.469 -46.719 1 20.38 352 ARG A N 1
ATOM 2779 C CA . ARG A 1 352 ? -34.812 41.031 -47.312 1 20.38 352 ARG A CA 1
ATOM 2780 C C . ARG A 1 352 ? -35.719 39.969 -47.844 1 20.38 352 ARG A C 1
ATOM 2782 O O . ARG A 1 352 ? -35.25 38.969 -48.406 1 20.38 352 ARG A O 1
ATOM 2789 N N . ALA A 1 353 ? -36.906 39.938 -47.375 1 23.39 353 ALA A N 1
ATOM 2790 C CA . ALA A 1 353 ? -38.094 39.156 -47.75 1 23.39 353 ALA A CA 1
ATOM 2791 C C . ALA A 1 353 ? -38.344 39.25 -49.25 1 23.39 353 ALA A C 1
ATOM 2793 O O . ALA A 1 353 ? -38.5 40.344 -49.781 1 23.39 353 ALA A O 1
ATOM 2794 N N . PRO A 1 354 ? -37.375 38.75 -50.188 1 21.81 354 PRO A N 1
ATOM 2795 C CA . PRO A 1 354 ? -37.844 39.375 -51.438 1 21.81 354 PRO A CA 1
ATOM 2796 C C . PRO A 1 354 ? -39.375 39.375 -51.562 1 21.81 354 PRO A C 1
ATOM 2798 O O . PRO A 1 354 ? -40.031 38.406 -51.094 1 21.81 354 PRO A O 1
ATOM 2801 N N . ALA A 1 355 ? -39.875 40.438 -51.719 1 18.39 355 ALA A N 1
ATOM 2802 C CA . ALA A 1 355 ? -41.188 41 -52 1 18.39 355 ALA A CA 1
ATOM 2803 C C . ALA A 1 355 ? -41.938 40.156 -53.031 1 18.39 355 ALA A C 1
ATOM 2805 O O . ALA A 1 355 ? -43.156 39.906 -52.875 1 18.39 355 ALA A O 1
ATOM 2806 N N . HIS A 1 356 ? -41.438 40.312 -54.312 1 23.22 356 HIS A N 1
ATOM 2807 C CA . HIS A 1 356 ? -42.125 40.562 -55.562 1 23.22 356 HIS A CA 1
ATOM 2808 C C . HIS A 1 356 ? -42.781 39.312 -56.094 1 23.22 356 HIS A C 1
ATOM 2810 O O . HIS A 1 356 ? -42.125 38.281 -56.25 1 23.22 356 HIS A O 1
ATOM 2816 N N . LEU A 1 357 ? -44.094 39.25 -56.094 1 23.92 357 LEU A N 1
ATOM 2817 C CA . LEU A 1 357 ? -45.5 38.938 -56.062 1 23.92 357 LEU A CA 1
ATOM 2818 C C . LEU A 1 357 ? -45.969 38.344 -57.375 1 23.92 357 LEU A C 1
ATOM 2820 O O . LEU A 1 357 ? -47 37.656 -57.438 1 23.92 357 LEU A O 1
ATOM 2824 N N . ARG A 1 358 ? -45.594 39 -58.562 1 20.42 358 ARG A N 1
ATOM 2825 C CA . ARG A 1 358 ? -46.625 39.281 -59.562 1 20.42 358 ARG A CA 1
ATOM 2826 C C . ARG A 1 358 ? -47.031 38.031 -60.312 1 20.42 358 ARG A C 1
ATOM 2828 O O . ARG A 1 358 ? -48.25 37.75 -60.438 1 20.42 358 ARG A O 1
ATOM 2835 N N . ASP A 1 359 ? -46.375 37.812 -61.5 1 22.39 359 ASP A N 1
ATOM 2836 C CA . ASP A 1 359 ? -46.969 37.688 -62.812 1 22.39 359 ASP A CA 1
ATOM 2837 C C . ASP A 1 359 ? -47.344 36.219 -63.094 1 22.39 359 ASP A C 1
ATOM 2839 O O . ASP A 1 359 ? -46.469 35.375 -63.219 1 22.39 359 ASP A O 1
ATOM 2843 N N . TYR A 1 360 ? -48.531 35.719 -62.562 1 22.14 360 TYR A N 1
ATOM 2844 C CA . TYR A 1 360 ? -49.406 34.562 -62.656 1 22.14 360 TYR A CA 1
ATOM 2845 C C . TYR A 1 360 ? -49.812 34.25 -64.062 1 22.14 360 TYR A C 1
ATOM 2847 O O . TYR A 1 360 ? -50.625 33.375 -64.375 1 22.14 360 TYR A O 1
ATOM 2855 N N . GLN A 1 361 ? -49.406 34.938 -65.25 1 22.41 361 GLN A N 1
ATOM 2856 C CA . GLN A 1 361 ? -50.469 34.531 -66.188 1 22.41 361 GLN A CA 1
ATOM 2857 C C . GLN A 1 361 ? -50.438 33.062 -66.5 1 22.41 361 GLN A C 1
ATOM 2859 O O . GLN A 1 361 ? -51.406 32.469 -67 1 22.41 361 GLN A O 1
ATOM 2864 N N . LEU A 1 362 ? -49.25 32.344 -66 1 22.34 362 LEU A N 1
ATOM 2865 C CA . LEU A 1 362 ? -49.438 31.188 -66.875 1 22.34 362 LEU A CA 1
ATOM 2866 C C . LEU A 1 362 ? -50.688 30.438 -66.5 1 22.34 362 LEU A C 1
ATOM 2868 O O . LEU A 1 362 ? -51.062 30.391 -65.312 1 22.34 362 LEU A O 1
ATOM 2872 N N . HIS A 1 363 ? -51.531 29.688 -67.375 1 23.08 363 HIS A N 1
ATOM 2873 C CA . HIS A 1 363 ? -52.812 29 -67.5 1 23.08 363 HIS A CA 1
ATOM 2874 C C . HIS A 1 363 ? -52.969 27.922 -66.438 1 23.08 363 HIS A C 1
ATOM 2876 O O . HIS A 1 363 ? -52 27.266 -66.062 1 23.08 363 HIS A O 1
ATOM 2882 N N . MET B 1 1 ? 0.949 67.062 16.797 1 30.06 1 MET B N 1
ATOM 2883 C CA . MET B 1 1 ? 1.07 66.5 18.125 1 30.06 1 MET B CA 1
ATOM 2884 C C . MET B 1 1 ? 1.63 65.062 18.047 1 30.06 1 MET B C 1
ATOM 2886 O O . MET B 1 1 ? 1.927 64.438 19.062 1 30.06 1 MET B O 1
ATOM 2890 N N . SER B 1 2 ? 1.407 64.438 16.828 1 37.25 2 SER B N 1
ATOM 2891 C CA . SER B 1 2 ? 1.463 63.031 16.594 1 37.25 2 SER B CA 1
ATOM 2892 C C . SER B 1 2 ? 2.904 62.531 16.516 1 37.25 2 SER B C 1
ATOM 2894 O O . SER B 1 2 ? 3.221 61.438 17.016 1 37.25 2 SER B O 1
ATOM 2896 N N . THR B 1 3 ? 3.775 63.188 15.828 1 41.91 3 THR B N 1
ATOM 2897 C CA . THR B 1 3 ? 5.176 62.844 15.625 1 41.91 3 THR B CA 1
ATOM 2898 C C . THR B 1 3 ? 5.945 62.906 16.938 1 41.91 3 THR B C 1
ATOM 2900 O O . THR B 1 3 ? 6.887 62.156 17.156 1 41.91 3 THR B O 1
ATOM 2903 N N . THR B 1 4 ? 5.562 63.812 17.828 1 40.53 4 THR B N 1
ATOM 2904 C CA . THR B 1 4 ? 6.332 64.125 19.031 1 40.53 4 THR B CA 1
ATOM 2905 C C . THR B 1 4 ? 6.219 63 20.062 1 40.53 4 THR B C 1
ATOM 2907 O O . THR B 1 4 ? 7.195 62.656 20.734 1 40.53 4 THR B O 1
ATOM 2910 N N . ALA B 1 5 ? 5.059 62.312 20.172 1 40.62 5 ALA B N 1
ATOM 2911 C CA . ALA B 1 5 ? 4.898 61.281 21.203 1 40.62 5 ALA B CA 1
ATOM 2912 C C . ALA B 1 5 ? 5.723 60.031 20.875 1 40.62 5 ALA B C 1
ATOM 2914 O O . ALA B 1 5 ? 6.309 59.438 21.766 1 40.62 5 ALA B O 1
ATOM 2915 N N . GLN B 1 6 ? 5.949 59.688 19.578 1 40.56 6 GLN B N 1
ATOM 2916 C CA . GLN B 1 6 ? 6.781 58.531 19.188 1 40.56 6 GLN B CA 1
ATOM 2917 C C . GLN B 1 6 ? 8.258 58.812 19.453 1 40.56 6 GLN B C 1
ATOM 2919 O O . GLN B 1 6 ? 8.992 57.938 19.875 1 40.56 6 GLN B O 1
ATOM 2924 N N . PHE B 1 7 ? 8.75 60.031 19.234 1 41 7 PHE B N 1
ATOM 2925 C CA . PHE B 1 7 ? 10.117 60.438 19.5 1 41 7 PHE B CA 1
ATOM 2926 C C . PHE B 1 7 ? 10.438 60.344 20.984 1 41 7 PHE B C 1
ATOM 2928 O O . PHE B 1 7 ? 11.508 59.875 21.359 1 41 7 PHE B O 1
ATOM 2935 N N . LEU B 1 8 ? 9.484 60.562 21.797 1 42.34 8 LEU B N 1
ATOM 2936 C CA . LEU B 1 8 ? 9.766 60.594 23.234 1 42.34 8 LEU B CA 1
ATOM 2937 C C . LEU B 1 8 ? 9.898 59.156 23.781 1 42.34 8 LEU B C 1
ATOM 2939 O O . LEU B 1 8 ? 10.703 58.906 24.672 1 42.34 8 LEU B O 1
ATOM 2943 N N . LEU B 1 9 ? 9.289 58.125 23.109 1 42.25 9 LEU B N 1
ATOM 2944 C CA . LEU B 1 9 ? 9.391 56.75 23.578 1 42.25 9 LEU B CA 1
ATOM 2945 C C . LEU B 1 9 ? 10.719 56.125 23.156 1 42.25 9 LEU B C 1
ATOM 2947 O O . LEU B 1 9 ? 11.328 55.375 23.922 1 42.25 9 LEU B O 1
ATOM 2951 N N . ARG B 1 10 ? 11.281 56.406 21.984 1 39.94 10 ARG B N 1
ATOM 2952 C CA . ARG B 1 10 ? 12.562 55.844 21.578 1 39.94 10 ARG B CA 1
ATOM 2953 C C . ARG B 1 10 ? 13.711 56.469 22.359 1 39.94 10 ARG B C 1
ATOM 2955 O O . ARG B 1 10 ? 14.68 55.781 22.703 1 39.94 10 ARG B O 1
ATOM 2962 N N . HIS B 1 11 ? 13.789 57.781 22.422 1 39.41 11 HIS B N 1
ATOM 2963 C CA . HIS B 1 11 ? 14.938 58.438 23 1 39.41 11 HIS B CA 1
ATOM 2964 C C . HIS B 1 11 ? 14.93 58.344 24.531 1 39.41 11 HIS B C 1
ATOM 2966 O O . HIS B 1 11 ? 15.727 59 25.203 1 39.41 11 HIS B O 1
ATOM 2972 N N . ARG B 1 12 ? 13.93 57.688 25.172 1 38.94 12 ARG B N 1
ATOM 2973 C CA . ARG B 1 12 ? 14.047 57.438 26.594 1 38.94 12 ARG B CA 1
ATOM 2974 C C . ARG B 1 12 ? 15.312 56.656 26.922 1 38.94 12 ARG B C 1
ATOM 2976 O O . ARG B 1 12 ? 15.758 56.625 28.078 1 38.94 12 ARG B O 1
ATOM 2983 N N . ASN B 1 13 ? 15.883 55.812 25.984 1 34.66 13 ASN B N 1
ATOM 2984 C CA . ASN B 1 13 ? 17.031 55.125 26.562 1 34.66 13 ASN B CA 1
ATOM 2985 C C . ASN B 1 13 ? 18.188 56.062 26.828 1 34.66 13 ASN B C 1
ATOM 2987 O O . ASN B 1 13 ? 19.094 55.75 27.625 1 34.66 13 ASN B O 1
ATOM 2991 N N . SER B 1 14 ? 18.641 56.875 25.891 1 34.19 14 SER B N 1
ATOM 2992 C CA . SER B 1 14 ? 19.953 57.406 26.25 1 34.19 14 SER B CA 1
ATOM 2993 C C . SER B 1 14 ? 19.875 58.344 27.438 1 34.19 14 SER B C 1
ATOM 2995 O O . SER B 1 14 ? 20.609 58.188 28.406 1 34.19 14 SER B O 1
ATOM 2997 N N . GLN B 1 15 ? 20.141 59.688 27.344 1 30.98 15 GLN B N 1
ATOM 2998 C CA . GLN B 1 15 ? 20.562 60.688 28.297 1 30.98 15 GLN B CA 1
ATOM 2999 C C . GLN B 1 15 ? 19.391 61.156 29.156 1 30.98 15 GLN B C 1
ATOM 3001 O O . GLN B 1 15 ? 19.578 61.938 30.094 1 30.98 15 GLN B O 1
ATOM 3006 N N . TYR B 1 16 ? 18.25 61.5 28.688 1 32.66 16 TYR B N 1
ATOM 3007 C CA . TYR B 1 16 ? 17.484 62.406 29.531 1 32.66 16 TYR B CA 1
ATOM 3008 C C . TYR B 1 16 ? 17.234 61.812 30.906 1 32.66 16 TYR B C 1
ATOM 3010 O O . TYR B 1 16 ? 17.234 60.594 31.078 1 32.66 16 TYR B O 1
ATOM 3018 N N . LEU B 1 17 ? 16.969 62.781 32 1 32.38 17 LEU B N 1
ATOM 3019 C CA . LEU B 1 17 ? 17 63 33.438 1 32.38 17 LEU B CA 1
ATOM 3020 C C . LEU B 1 17 ? 16.219 61.875 34.156 1 32.38 17 LEU B C 1
ATOM 3022 O O . LEU B 1 17 ? 15.32 61.281 33.594 1 32.38 17 LEU B O 1
ATOM 3026 N N . SER B 1 18 ? 16.625 61.531 35.562 1 33.44 18 SER B N 1
ATOM 3027 C CA . SER B 1 18 ? 16.188 61 36.844 1 33.44 18 SER B CA 1
ATOM 3028 C C . SER B 1 18 ? 14.695 61.25 37.062 1 33.44 18 SER B C 1
ATOM 3030 O O . SER B 1 18 ? 14.273 61.469 38.219 1 33.44 18 SER B O 1
ATOM 3032 N N . ILE B 1 19 ? 13.969 61.938 36.125 1 35.03 19 ILE B N 1
ATOM 3033 C CA . ILE B 1 19 ? 12.656 62.312 36.625 1 35.03 19 ILE B CA 1
ATOM 3034 C C . ILE B 1 19 ? 11.922 61.094 37.125 1 35.03 19 ILE B C 1
ATOM 3036 O O . ILE B 1 19 ? 11.844 60.062 36.438 1 35.03 19 ILE B O 1
ATOM 3040 N N . LYS B 1 20 ? 11.742 60.969 38.469 1 36.22 20 LYS B N 1
ATOM 3041 C CA . LYS B 1 20 ? 10.977 60.094 39.375 1 36.22 20 LYS B CA 1
ATOM 3042 C C . LYS B 1 20 ? 9.68 59.656 38.688 1 36.22 20 LYS B C 1
ATOM 3044 O O . LYS B 1 20 ? 8.938 60.469 38.156 1 36.22 20 LYS B O 1
ATOM 3049 N N . PRO B 1 21 ? 9.602 58.438 38.188 1 39.75 21 PRO B N 1
ATOM 3050 C CA . PRO B 1 21 ? 8.508 57.719 37.531 1 39.75 21 PRO B CA 1
ATOM 3051 C C . PRO B 1 21 ? 7.141 58.062 38.125 1 39.75 21 PRO B C 1
ATOM 3053 O O . PRO B 1 21 ? 6.223 57.219 38.062 1 39.75 21 PRO B O 1
ATOM 3056 N N . ASN B 1 22 ? 6.922 59.312 38.562 1 38.78 22 ASN B N 1
ATOM 3057 C CA . ASN B 1 22 ? 5.605 59.594 39.125 1 38.78 22 ASN B CA 1
ATOM 3058 C C . ASN B 1 22 ? 4.5 59.406 38.094 1 38.78 22 ASN B C 1
ATOM 3060 O O . ASN B 1 22 ? 4.758 58.969 36.969 1 38.78 22 ASN B O 1
ATOM 3064 N N . GLY B 1 23 ? 3.426 60.469 38.125 1 42.41 23 GLY B N 1
ATOM 3065 C CA . GLY B 1 23 ? 2.117 60.594 37.5 1 42.41 23 GLY B CA 1
ATOM 3066 C C . GLY B 1 23 ? 2.182 60.719 36 1 42.41 23 GLY B C 1
ATOM 3067 O O . GLY B 1 23 ? 1.226 60.375 35.281 1 42.41 23 GLY B O 1
ATOM 3068 N N . ILE B 1 24 ? 3.129 61.281 35.406 1 44.31 24 ILE B N 1
ATOM 3069 C CA . ILE B 1 24 ? 3.152 61.625 33.969 1 44.31 24 ILE B CA 1
ATOM 3070 C C . ILE B 1 24 ? 3.49 60.406 33.125 1 44.31 24 ILE B C 1
ATOM 3072 O O . ILE B 1 24 ? 2.93 60.219 32.062 1 44.31 24 ILE B O 1
ATOM 3076 N N . THR B 1 25 ? 4.391 59.594 33.594 1 47.72 25 THR B N 1
ATOM 3077 C CA . THR B 1 25 ? 4.734 58.406 32.812 1 47.72 25 THR B CA 1
ATOM 3078 C C . THR B 1 25 ? 3.52 57.5 32.625 1 47.72 25 THR B C 1
ATOM 3080 O O . THR B 1 25 ? 3.33 56.906 31.562 1 47.72 25 THR B O 1
ATOM 3083 N N . HIS B 1 26 ? 2.789 57.438 33.688 1 52 26 HIS B N 1
ATOM 3084 C CA . HIS B 1 26 ? 1.559 56.656 33.562 1 52 26 HIS B CA 1
ATOM 3085 C C . HIS B 1 26 ? 0.599 57.312 32.562 1 52 26 HIS B C 1
ATOM 3087 O O . HIS B 1 26 ? -0.068 56.594 31.797 1 52 26 HIS B O 1
ATOM 3093 N N . GLN B 1 27 ? 0.619 58.594 32.5 1 49.38 27 GLN B N 1
ATOM 3094 C CA . GLN B 1 27 ? -0.295 59.281 31.594 1 49.38 27 GLN B CA 1
ATOM 3095 C C . GLN B 1 27 ? 0.149 59.125 30.141 1 49.38 27 GLN B C 1
ATOM 3097 O O . GLN B 1 27 ? -0.681 58.938 29.25 1 49.38 27 GLN B O 1
ATOM 3102 N N . VAL B 1 28 ? 1.415 59.219 29.859 1 52.06 28 VAL B N 1
ATOM 3103 C CA . VAL B 1 28 ? 1.912 59.094 28.5 1 52.06 28 VAL B CA 1
ATOM 3104 C C . VAL B 1 28 ? 1.696 57.656 28.016 1 52.06 28 VAL B C 1
ATOM 3106 O O . VAL B 1 28 ? 1.286 57.438 26.875 1 52.06 28 VAL B O 1
ATOM 3109 N N . GLU B 1 29 ? 2.006 56.781 28.891 1 52.94 29 GLU B N 1
ATOM 3110 C CA . GLU B 1 29 ? 1.739 55.375 28.531 1 52.94 29 GLU B CA 1
ATOM 3111 C C . GLU B 1 29 ? 0.256 55.156 28.266 1 52.94 29 GLU B C 1
ATOM 3113 O O . GLU B 1 29 ? -0.105 54.438 27.328 1 52.94 29 GLU B O 1
ATOM 3118 N N . THR B 1 30 ? -0.469 55.812 29.094 1 55 30 THR B N 1
ATOM 3119 C CA . THR B 1 30 ? -1.909 55.719 28.875 1 55 30 THR B CA 1
ATOM 3120 C C . THR B 1 30 ? -2.307 56.375 27.562 1 55 30 THR B C 1
ATOM 3122 O O . THR B 1 30 ? -3.188 55.906 26.844 1 55 30 THR B O 1
ATOM 3125 N N . MET B 1 31 ? -1.671 57.469 27.281 1 53.69 31 MET B N 1
ATOM 3126 C CA . MET B 1 31 ? -1.987 58.219 26.062 1 53.69 31 MET B CA 1
ATOM 3127 C C . MET B 1 31 ? -1.569 57.438 24.828 1 53.69 31 MET B C 1
ATOM 3129 O O . MET B 1 31 ? -2.293 57.406 23.828 1 53.69 31 MET B O 1
ATOM 3133 N N . VAL B 1 32 ? -0.457 56.844 24.891 1 54.91 32 VAL B N 1
ATOM 3134 C CA . VAL B 1 32 ? 0.014 56.062 23.75 1 54.91 32 VAL B CA 1
ATOM 3135 C C . VAL B 1 32 ? -0.854 54.812 23.594 1 54.91 32 VAL B C 1
ATOM 3137 O O . VAL B 1 32 ? -1.194 54.438 22.469 1 54.91 32 VAL B O 1
ATOM 3140 N N . LYS B 1 33 ? -1.22 54.344 24.766 1 57.81 33 LYS B N 1
ATOM 3141 C CA . LYS B 1 33 ? -2.086 53.156 24.75 1 57.81 33 LYS B CA 1
ATOM 3142 C C . LYS B 1 33 ? -3.48 53.5 24.234 1 57.81 33 LYS B C 1
ATOM 3144 O O . LYS B 1 33 ? -4.191 52.656 23.719 1 57.81 33 LYS B O 1
ATOM 3149 N N . ALA B 1 34 ? -3.754 54.812 24.375 1 55.59 34 ALA B N 1
ATOM 3150 C CA . ALA B 1 34 ? -5.078 55.25 23.953 1 55.59 34 ALA B CA 1
ATOM 3151 C C . ALA B 1 34 ? -5.051 55.75 22.516 1 55.59 34 ALA B C 1
ATOM 3153 O O . ALA B 1 34 ? -6.098 56 21.906 1 55.59 34 ALA B O 1
ATOM 3154 N N . CYS B 1 35 ? -3.873 55.938 21.969 1 57.94 35 CYS B N 1
ATOM 3155 C CA . CYS B 1 35 ? -3.746 56.438 20.594 1 57.94 35 CYS B CA 1
ATOM 3156 C C . CYS B 1 35 ? -3.701 55.281 19.594 1 57.94 35 CYS B C 1
ATOM 3158 O O . CYS B 1 35 ? -2.762 54.5 19.594 1 57.94 35 CYS B O 1
ATOM 3160 N N . LEU B 1 36 ? -4.699 55.188 18.719 1 60.97 36 LEU B N 1
ATOM 3161 C CA . LEU B 1 36 ? -4.848 54.125 17.75 1 60.97 36 LEU B CA 1
ATOM 3162 C C . LEU B 1 36 ? -3.648 54.062 16.797 1 60.97 36 LEU B C 1
ATOM 3164 O O . LEU B 1 36 ? -3.105 53 16.531 1 60.97 36 LEU B O 1
ATOM 3168 N N . PRO B 1 37 ? -3.236 55.25 16.219 1 57.75 37 PRO B N 1
ATOM 3169 C CA . PRO B 1 37 ? -2.076 55.188 15.32 1 57.75 37 PRO B CA 1
ATOM 3170 C C . PRO B 1 37 ? -0.814 54.688 16.031 1 57.75 37 PRO B C 1
ATOM 3172 O O . PRO B 1 37 ? 0.011 54 15.414 1 57.75 37 PRO B O 1
ATOM 3175 N N . CYS B 1 38 ? -0.657 55 17.266 1 57.84 38 CYS B N 1
ATOM 3176 C CA . CYS B 1 38 ? 0.524 54.562 18.016 1 57.84 38 CYS B CA 1
ATOM 3177 C C . CYS B 1 38 ? 0.533 53.062 18.219 1 57.84 38 CYS B C 1
ATOM 3179 O O . CYS B 1 38 ? 1.59 52.438 18.172 1 57.84 38 CYS B O 1
ATOM 3181 N N . GLN B 1 39 ? -0.622 52.594 18.5 1 58.56 39 GLN B N 1
ATOM 3182 C CA . GLN B 1 39 ? -0.739 51.156 18.703 1 58.56 39 GLN B CA 1
ATOM 3183 C C . GLN B 1 39 ? -0.518 50.375 17.406 1 58.56 39 GLN B C 1
ATOM 3185 O O . GLN B 1 39 ? -0.099 49.219 17.438 1 58.56 39 GLN B O 1
ATOM 3190 N N . SER B 1 40 ? -0.838 51.062 16.344 1 58.16 40 SER B N 1
ATOM 3191 C CA . SER B 1 40 ? -0.657 50.406 15.055 1 58.16 40 SER B CA 1
ATOM 3192 C C . SER B 1 40 ? 0.821 50.219 14.727 1 58.16 40 SER B C 1
ATOM 3194 O O . SER B 1 40 ? 1.18 49.406 13.883 1 58.16 40 SER B O 1
ATOM 3196 N N . VAL B 1 41 ? 1.688 51.062 15.398 1 53.22 41 VAL B N 1
ATOM 3197 C CA . VAL B 1 41 ? 3.125 50.938 15.172 1 53.22 41 VAL B CA 1
ATOM 3198 C C . VAL B 1 41 ? 3.752 50.031 16.234 1 53.22 41 VAL B C 1
ATOM 3200 O O . VAL B 1 41 ? 4.973 49.875 16.281 1 53.22 41 VAL B O 1
ATOM 3203 N N . ALA B 1 42 ? 2.91 49.594 17.125 1 55.22 42 ALA B N 1
ATOM 3204 C CA . ALA B 1 42 ? 3.393 48.781 18.234 1 55.22 42 ALA B CA 1
ATOM 3205 C C . ALA B 1 42 ? 4.113 47.531 17.734 1 55.22 42 ALA B C 1
ATOM 3207 O O . ALA B 1 42 ? 3.879 47.094 16.609 1 55.22 42 ALA B O 1
ATOM 3208 N N . GLY B 1 43 ? 5.141 47.125 18.5 1 52.81 43 GLY B N 1
ATOM 3209 C CA . GLY B 1 43 ? 5.961 45.969 18.156 1 52.81 43 GLY B CA 1
ATOM 3210 C C . GLY B 1 43 ? 5.164 44.688 18.031 1 52.81 43 GLY B C 1
ATOM 3211 O O . GLY B 1 43 ? 3.957 44.656 18.266 1 52.81 43 GLY B O 1
ATOM 3212 N N . LYS B 1 44 ? 5.738 43.656 17.375 1 54.84 44 LYS B N 1
ATOM 3213 C CA . LYS B 1 44 ? 5.184 42.344 17.047 1 54.84 44 LYS B CA 1
ATOM 3214 C C . LYS B 1 44 ? 4.578 41.656 18.266 1 54.84 44 LYS B C 1
ATOM 3216 O O . LYS B 1 44 ? 5.164 41.719 19.359 1 54.84 44 LYS B O 1
ATOM 3221 N N . SER B 1 45 ? 3.215 41.531 18.328 1 56.84 45 SER B N 1
ATOM 3222 C CA . SER B 1 45 ? 2.58 40.719 19.344 1 56.84 45 SER B CA 1
ATOM 3223 C C . SER B 1 45 ? 3.361 39.438 19.594 1 56.84 45 SER B C 1
ATOM 3225 O O . SER B 1 45 ? 4.062 38.969 18.703 1 56.84 45 SER B O 1
ATOM 3227 N N . THR B 1 46 ? 3.475 39.156 20.953 1 55.22 46 THR B N 1
ATOM 3228 C CA . THR B 1 46 ? 4.219 38 21.391 1 55.22 46 THR B CA 1
ATOM 3229 C C . THR B 1 46 ? 3.568 36.719 20.875 1 55.22 46 THR B C 1
ATOM 3231 O O . THR B 1 46 ? 2.35 36.656 20.703 1 55.22 46 THR B O 1
ATOM 3234 N N . ALA B 1 47 ? 4.34 35.875 20.281 1 61.16 47 ALA B N 1
ATOM 3235 C CA . ALA B 1 47 ? 3.877 34.562 19.781 1 61.16 47 ALA B CA 1
ATOM 3236 C C . ALA B 1 47 ? 3.236 33.75 20.906 1 61.16 47 ALA B C 1
ATOM 3238 O O . ALA B 1 47 ? 3.633 33.875 22.062 1 61.16 47 ALA B O 1
ATOM 3239 N N . GLU B 1 48 ? 1.981 33.219 20.688 1 65.44 48 GLU B N 1
ATOM 3240 C CA . GLU B 1 48 ? 1.407 32.281 21.625 1 65.44 48 GLU B CA 1
ATOM 3241 C C . GLU B 1 48 ? 2.266 31.016 21.734 1 65.44 48 GLU B C 1
ATOM 3243 O O . GLU B 1 48 ? 2.854 30.562 20.734 1 65.44 48 GLU B O 1
ATOM 3248 N N . PRO B 1 49 ? 2.297 30.641 22.984 1 63.28 49 PRO B N 1
ATOM 3249 C CA . PRO B 1 49 ? 3.031 29.375 23.141 1 63.28 49 PRO B CA 1
ATOM 3250 C C . PRO B 1 49 ? 2.506 28.266 22.234 1 63.28 49 PRO B C 1
ATOM 3252 O O . PRO B 1 49 ? 1.297 28.172 22 1 63.28 49 PRO B O 1
ATOM 3255 N N . LEU B 1 50 ? 3.393 27.469 21.781 1 65.75 50 LEU B N 1
ATOM 3256 C CA . LEU B 1 50 ? 3.061 26.375 20.875 1 65.75 50 LEU B CA 1
ATOM 3257 C C . LEU B 1 50 ? 2.24 25.312 21.594 1 65.75 50 LEU B C 1
ATOM 3259 O O . LEU B 1 50 ? 2.471 25.031 22.781 1 65.75 50 LEU B O 1
ATOM 3263 N N . ARG B 1 51 ? 1.156 24.922 20.969 1 65.25 51 ARG B N 1
ATOM 3264 C CA . ARG B 1 51 ? 0.41 23.766 21.438 1 65.25 51 ARG B CA 1
ATOM 3265 C C . ARG B 1 51 ? 0.707 22.531 20.578 1 65.25 51 ARG B C 1
ATOM 3267 O O . ARG B 1 51 ? 0.169 22.391 19.484 1 65.25 51 ARG B O 1
ATOM 3274 N N . PRO B 1 52 ? 1.559 21.672 21.156 1 67.69 52 PRO B N 1
ATOM 3275 C CA . PRO B 1 52 ? 1.943 20.516 20.359 1 67.69 52 PRO B CA 1
ATOM 3276 C C . PRO B 1 52 ? 0.777 19.562 20.094 1 67.69 52 PRO B C 1
ATOM 3278 O O . PRO B 1 52 ? -0.097 19.406 20.953 1 67.69 52 PRO B O 1
ATOM 3281 N N . THR B 1 53 ? 0.706 19.047 18.969 1 72.62 53 THR B N 1
ATOM 3282 C CA . THR B 1 53 ? -0.299 18.047 18.625 1 72.62 53 THR B CA 1
ATOM 3283 C C . THR B 1 53 ? 0.02 16.703 19.297 1 72.62 53 THR B C 1
ATOM 3285 O O . THR B 1 53 ? 1.18 16.422 19.609 1 72.62 53 THR B O 1
ATOM 3288 N N . VAL B 1 54 ? -1.012 16.016 19.609 1 78.81 54 VAL B N 1
ATOM 3289 C CA . VAL B 1 54 ? -0.843 14.711 20.219 1 78.81 54 VAL B CA 1
ATOM 3290 C C . VAL B 1 54 ? -0.815 13.633 19.141 1 78.81 54 VAL B C 1
ATOM 3292 O O . VAL B 1 54 ? -1.62 13.656 18.219 1 78.81 54 VAL B O 1
ATOM 3295 N N . MET B 1 55 ? 0.146 12.766 19.312 1 86 55 MET B N 1
ATOM 3296 C CA . MET B 1 55 ? 0.233 11.625 18.406 1 86 55 MET B CA 1
ATOM 3297 C C . MET B 1 55 ? -0.991 10.727 18.547 1 86 55 MET B C 1
ATOM 3299 O O . MET B 1 55 ? -1.417 10.414 19.656 1 86 55 MET B O 1
ATOM 3303 N N . PRO B 1 56 ? -1.599 10.344 17.438 1 89.19 56 PRO B N 1
ATOM 3304 C CA . PRO B 1 56 ? -2.748 9.438 17.5 1 89.19 56 PRO B CA 1
ATOM 3305 C C . PRO B 1 56 ? -2.402 8.094 18.141 1 89.19 56 PRO B C 1
ATOM 3307 O O . PRO B 1 56 ? -1.239 7.68 18.141 1 89.19 56 PRO B O 1
ATOM 3310 N N . ASP B 1 57 ? -3.426 7.367 18.578 1 86.31 57 ASP B N 1
ATOM 3311 C CA . ASP B 1 57 ? -3.24 6.152 19.359 1 86.31 57 ASP B CA 1
ATOM 3312 C C . ASP B 1 57 ? -3.115 4.93 18.453 1 86.31 57 ASP B C 1
ATOM 3314 O O . ASP B 1 57 ? -2.613 3.885 18.875 1 86.31 57 ASP B O 1
ATOM 3318 N N . LYS B 1 58 ? -3.635 5.047 17.234 1 89.44 58 LYS B N 1
ATOM 3319 C CA . LYS B 1 58 ? -3.67 3.895 16.344 1 89.44 58 LYS B CA 1
ATOM 3320 C C . LYS B 1 58 ? -3.082 4.242 14.977 1 89.44 58 LYS B C 1
ATOM 3322 O O . LYS B 1 58 ? -3.199 5.383 14.516 1 89.44 58 LYS B O 1
ATOM 3327 N N . PRO B 1 59 ? -2.469 3.191 14.391 1 92.75 59 PRO B N 1
ATOM 3328 C CA . PRO B 1 59 ? -2.018 3.426 13.016 1 92.75 59 PRO B CA 1
ATOM 3329 C C . PRO B 1 59 ? -3.154 3.828 12.078 1 92.75 59 PRO B C 1
ATOM 3331 O O . PRO B 1 59 ? -4.246 3.252 12.141 1 92.75 59 PRO B O 1
ATOM 3334 N N . TRP B 1 60 ? -2.932 4.816 11.32 1 95.19 60 TRP B N 1
ATOM 3335 C CA . TRP B 1 60 ? -3.797 5.234 10.219 1 95.19 60 TRP B CA 1
ATOM 3336 C C . TRP B 1 60 ? -5.109 5.805 10.75 1 95.19 60 TRP B C 1
ATOM 3338 O O . TRP B 1 60 ? -6.117 5.82 10.039 1 95.19 60 TRP B O 1
ATOM 3348 N N . GLN B 1 61 ? -5.133 6.223 12 1 93.94 61 GLN B N 1
ATOM 3349 C CA . GLN B 1 61 ? -6.285 6.898 12.586 1 93.94 61 GLN B CA 1
ATOM 3350 C C . GLN B 1 61 ? -6.438 8.312 12.031 1 93.94 61 GLN B C 1
ATOM 3352 O O . GLN B 1 61 ? -7.551 8.75 11.742 1 93.94 61 GLN B O 1
ATOM 3357 N N . GLU B 1 62 ? -5.363 8.938 11.898 1 94.88 62 GLU B N 1
ATOM 3358 C CA . GLU B 1 62 ? -5.266 10.289 11.359 1 94.88 62 GLU B CA 1
ATOM 3359 C C . GLU B 1 62 ? -4.148 10.398 10.328 1 94.88 62 GLU B C 1
ATOM 3361 O O . GLU B 1 62 ? -3.027 9.945 10.57 1 94.88 62 GLU B O 1
ATOM 3366 N N . VAL B 1 63 ? -4.574 10.961 9.164 1 96.94 63 VAL B N 1
ATOM 3367 C CA . VAL B 1 63 ? -3.557 11.109 8.125 1 96.94 63 VAL B CA 1
ATOM 3368 C C . VAL B 1 63 ? -3.463 12.57 7.691 1 96.94 63 VAL B C 1
ATOM 3370 O O . VAL B 1 63 ? -4.457 13.297 7.719 1 96.94 63 VAL B O 1
ATOM 3373 N N . HIS B 1 64 ? -2.262 12.984 7.359 1 94.31 64 HIS B N 1
ATOM 3374 C CA . HIS B 1 64 ? -1.989 14.305 6.809 1 94.31 64 HIS B CA 1
ATOM 3375 C C . HIS B 1 64 ? -1.734 14.242 5.309 1 94.31 64 HIS B C 1
ATOM 3377 O O . HIS B 1 64 ? -0.929 13.43 4.848 1 94.31 64 HIS B O 1
ATOM 3383 N N . ILE B 1 65 ? -2.469 15.016 4.551 1 94.75 65 ILE B N 1
ATOM 3384 C CA . ILE B 1 65 ? -2.322 15.016 3.102 1 94.75 65 ILE B CA 1
ATOM 3385 C C . ILE B 1 65 ? -1.786 16.375 2.637 1 94.75 65 ILE B C 1
ATOM 3387 O O . ILE B 1 65 ? -2.256 17.422 3.084 1 94.75 65 ILE B O 1
ATOM 3391 N N . ASP B 1 66 ? -0.797 16.359 1.77 1 92.19 66 ASP B N 1
ATOM 3392 C CA . ASP B 1 66 ? -0.195 17.562 1.207 1 92.19 66 ASP B CA 1
ATOM 3393 C C . ASP B 1 66 ? 0.258 17.328 -0.233 1 92.19 66 ASP B C 1
ATOM 3395 O O . ASP B 1 66 ? 0.451 16.188 -0.651 1 92.19 66 ASP B O 1
ATOM 3399 N N . LEU B 1 67 ? 0.319 18.391 -0.947 1 91.5 67 LEU B N 1
ATOM 3400 C CA . LEU B 1 67 ? 0.814 18.344 -2.318 1 91.5 67 LEU B CA 1
ATOM 3401 C C . LEU B 1 67 ? 2.225 18.922 -2.404 1 91.5 67 LEU B C 1
ATOM 3403 O O . LEU B 1 67 ? 2.537 19.922 -1.737 1 91.5 67 LEU B O 1
ATOM 3407 N N . CYS B 1 68 ? 3.018 18.25 -3.145 1 89.94 68 CYS B N 1
ATOM 3408 C CA . CYS B 1 68 ? 4.387 18.688 -3.387 1 89.94 68 CYS B CA 1
ATOM 3409 C C . CYS B 1 68 ? 4.66 18.828 -4.879 1 89.94 68 CYS B C 1
ATOM 3411 O O . CYS B 1 68 ? 4.406 17.906 -5.652 1 89.94 68 CYS B O 1
ATOM 3413 N N . GLY B 1 69 ? 5.32 19.938 -5.238 1 87.5 69 GLY B N 1
ATOM 3414 C CA . GLY B 1 69 ? 5.574 20.188 -6.645 1 87.5 69 GLY B CA 1
ATOM 3415 C C . GLY B 1 69 ? 4.844 21.406 -7.172 1 87.5 69 GLY B C 1
ATOM 3416 O O . GLY B 1 69 ? 4.398 22.25 -6.395 1 87.5 69 GLY B O 1
ATOM 3417 N N . PRO B 1 70 ? 4.777 21.547 -8.453 1 89.81 70 PRO B N 1
ATOM 3418 C CA . PRO B 1 70 ? 5.25 20.625 -9.5 1 89.81 70 PRO B CA 1
ATOM 3419 C C . PRO B 1 70 ? 6.773 20.609 -9.617 1 89.81 70 PRO B C 1
ATOM 3421 O O . PRO B 1 70 ? 7.434 21.609 -9.336 1 89.81 70 PRO B O 1
ATOM 3424 N N . PHE B 1 71 ? 7.211 19.5 -10.062 1 90.88 71 PHE B N 1
ATOM 3425 C CA . PHE B 1 71 ? 8.625 19.344 -10.383 1 90.88 71 PHE B CA 1
ATOM 3426 C C . PHE B 1 71 ? 8.914 19.781 -11.812 1 90.88 71 PHE B C 1
ATOM 3428 O O . PHE B 1 71 ? 7.984 20 -12.594 1 90.88 71 PHE B O 1
ATOM 3435 N N . PRO B 1 72 ? 10.141 20.016 -12.148 1 84.38 72 PRO B N 1
ATOM 3436 C CA . PRO B 1 72 ? 10.477 20.484 -13.492 1 84.38 72 PRO B CA 1
ATOM 3437 C C . PRO B 1 72 ? 9.961 19.562 -14.586 1 84.38 72 PRO B C 1
ATOM 3439 O O . PRO B 1 72 ? 9.719 20 -15.719 1 84.38 72 PRO B O 1
ATOM 3442 N N . THR B 1 73 ? 9.688 18.344 -14.289 1 87.25 73 THR B N 1
ATOM 3443 C CA . THR B 1 73 ? 9.195 17.391 -15.266 1 87.25 73 THR B CA 1
ATOM 3444 C C . THR B 1 73 ? 7.684 17.516 -15.445 1 87.25 73 THR B C 1
ATOM 3446 O O . THR B 1 73 ? 7.094 16.844 -16.297 1 87.25 73 THR B O 1
ATOM 3449 N N . GLY B 1 74 ? 7.09 18.297 -14.625 1 90.12 74 GLY B N 1
ATOM 3450 C CA . GLY B 1 74 ? 5.668 18.562 -14.781 1 90.12 74 GLY B CA 1
ATOM 3451 C C . GLY B 1 74 ? 4.805 17.812 -13.789 1 90.12 74 GLY B C 1
ATOM 3452 O O . GLY B 1 74 ? 3.627 18.125 -13.617 1 90.12 74 GLY B O 1
ATOM 3453 N N . GLU B 1 75 ? 5.355 16.859 -13.148 1 94 75 GLU B N 1
ATOM 3454 C CA . GLU B 1 75 ? 4.598 16.047 -12.203 1 94 75 GLU B CA 1
ATOM 3455 C C . GLU B 1 75 ? 4.633 16.656 -10.805 1 94 75 GLU B C 1
ATOM 3457 O O . GLU B 1 75 ? 5.531 17.453 -10.484 1 94 75 GLU B O 1
ATOM 3462 N N . SER B 1 76 ? 3.578 16.375 -10.016 1 94.81 76 SER B N 1
ATOM 3463 C CA . SER B 1 76 ? 3.504 16.672 -8.594 1 94.81 76 SER B CA 1
ATOM 3464 C C . SER B 1 76 ? 3.332 15.406 -7.762 1 94.81 76 SER B C 1
ATOM 3466 O O . SER B 1 76 ? 3.172 14.312 -8.312 1 94.81 76 SER B O 1
ATOM 3468 N N . LEU B 1 77 ? 3.52 15.562 -6.484 1 96.12 77 LEU B N 1
ATOM 3469 C CA . LEU B 1 77 ? 3.305 14.445 -5.57 1 96.12 77 LEU B CA 1
ATOM 3470 C C . LEU B 1 77 ? 2.111 14.703 -4.66 1 96.12 77 LEU B C 1
ATOM 3472 O O . LEU B 1 77 ? 1.925 15.82 -4.18 1 96.12 77 LEU B O 1
ATOM 3476 N N . VAL B 1 78 ? 1.263 13.758 -4.512 1 95.62 78 VAL B N 1
ATOM 3477 C CA . VAL B 1 78 ? 0.322 13.703 -3.398 1 95.62 78 VAL B CA 1
ATOM 3478 C C . VAL B 1 78 ? 0.902 12.852 -2.271 1 95.62 78 VAL B C 1
ATOM 3480 O O . VAL B 1 78 ? 1.175 11.664 -2.461 1 95.62 78 VAL B O 1
ATOM 3483 N N . VAL B 1 79 ? 1.109 13.492 -1.17 1 96.5 79 VAL B N 1
ATOM 3484 C CA . VAL B 1 79 ? 1.703 12.805 -0.029 1 96.5 79 VAL B CA 1
ATOM 3485 C C . VAL B 1 79 ? 0.657 12.625 1.068 1 96.5 79 VAL B C 1
ATOM 3487 O O . VAL B 1 79 ? -0.014 13.586 1.458 1 96.5 79 VAL B O 1
ATOM 3490 N N . CYS B 1 80 ? 0.445 11.414 1.504 1 97.06 80 CYS B N 1
ATOM 3491 C CA . CYS B 1 80 ? -0.415 11.039 2.621 1 97.06 80 CYS B CA 1
ATOM 3492 C C . CYS B 1 80 ? 0.389 10.352 3.721 1 97.06 80 CYS B C 1
ATOM 3494 O O . CYS B 1 80 ? 0.846 9.219 3.547 1 97.06 80 CYS B O 1
ATOM 3496 N N . GLU B 1 81 ? 0.549 11.047 4.824 1 96.69 81 GLU B N 1
ATOM 3497 C CA . GLU B 1 81 ? 1.378 10.516 5.902 1 96.69 81 GLU B CA 1
ATOM 3498 C C . GLU B 1 81 ? 0.541 10.188 7.133 1 96.69 81 GLU B C 1
ATOM 3500 O O . GLU B 1 81 ? -0.289 10.992 7.559 1 96.69 81 GLU B O 1
ATOM 3505 N N . ASP B 1 82 ? 0.793 9.047 7.676 1 96.25 82 ASP B N 1
ATOM 3506 C CA . ASP B 1 82 ? 0.144 8.648 8.922 1 96.25 82 ASP B CA 1
ATOM 3507 C C . ASP B 1 82 ? 0.724 9.414 10.109 1 96.25 82 ASP B C 1
ATOM 3509 O O . ASP B 1 82 ? 1.938 9.414 10.32 1 96.25 82 ASP B O 1
ATOM 3513 N N . ALA B 1 83 ? -0.112 10.016 10.906 1 92.44 83 ALA B N 1
ATOM 3514 C CA . ALA B 1 83 ? 0.324 10.852 12.023 1 92.44 83 ALA B CA 1
ATOM 3515 C C . ALA B 1 83 ? 0.848 9.992 13.172 1 92.44 83 ALA B C 1
ATOM 3517 O O . ALA B 1 83 ? 1.576 10.484 14.039 1 92.44 83 ALA B O 1
ATOM 3518 N N . CYS B 1 84 ? 0.517 8.727 13.188 1 91.81 84 CYS B N 1
ATOM 3519 C CA . CYS B 1 84 ? 0.921 7.828 14.266 1 91.81 84 CYS B CA 1
ATOM 3520 C C . CYS B 1 84 ? 2.244 7.148 13.938 1 91.81 84 CYS B C 1
ATOM 3522 O O . CYS B 1 84 ? 3.23 7.324 14.656 1 91.81 84 CYS B O 1
ATOM 3524 N N . THR B 1 85 ? 2.326 6.516 12.82 1 92.38 85 THR B N 1
ATOM 3525 C CA . THR B 1 85 ? 3.449 5.645 12.492 1 92.38 85 THR B CA 1
ATOM 3526 C C . THR B 1 85 ? 4.473 6.383 11.633 1 92.38 85 THR B C 1
ATOM 3528 O O . THR B 1 85 ? 5.57 5.879 11.398 1 92.38 85 THR B O 1
ATOM 3531 N N . ARG B 1 86 ? 4.129 7.523 11.094 1 92.44 86 ARG B N 1
ATOM 3532 C CA . ARG B 1 86 ? 4.953 8.305 10.172 1 92.44 86 ARG B CA 1
ATOM 3533 C C . ARG B 1 86 ? 5.133 7.574 8.844 1 92.44 86 ARG B C 1
ATOM 3535 O O . ARG B 1 86 ? 6.086 7.836 8.109 1 92.44 86 ARG B O 1
ATOM 3542 N N . TRP B 1 87 ? 4.227 6.641 8.531 1 96.5 87 TRP B N 1
ATOM 3543 C CA . TRP B 1 87 ? 4.18 5.941 7.25 1 96.5 87 TRP B CA 1
ATOM 3544 C C . TRP B 1 87 ? 3.756 6.887 6.129 1 96.5 87 TRP B C 1
ATOM 3546 O O . TRP B 1 87 ? 2.678 7.48 6.188 1 96.5 87 TRP B O 1
ATOM 3556 N N . PRO B 1 88 ? 4.59 7.008 5.102 1 97.44 88 PRO B N 1
ATOM 3557 C CA . PRO B 1 88 ? 4.207 7.879 3.99 1 97.44 88 PRO B CA 1
ATOM 3558 C C . PRO B 1 88 ? 3.674 7.102 2.789 1 97.44 88 PRO B C 1
ATOM 3560 O O . PRO B 1 88 ? 4.246 6.074 2.41 1 97.44 88 PRO B O 1
ATOM 3563 N N . GLU B 1 89 ? 2.545 7.504 2.248 1 98 89 GLU B N 1
ATOM 3564 C CA . GLU B 1 89 ? 2.111 7.141 0.903 1 98 89 GLU B CA 1
ATOM 3565 C C . GLU B 1 89 ? 2.342 8.289 -0.079 1 98 89 GLU B C 1
ATOM 3567 O O . GLU B 1 89 ? 1.944 9.422 0.183 1 98 89 GLU B O 1
ATOM 3572 N N . VAL B 1 90 ? 3.039 7.973 -1.169 1 97.38 90 VAL B N 1
ATOM 3573 C CA . VAL B 1 90 ? 3.387 8.992 -2.146 1 97.38 90 VAL B CA 1
ATOM 3574 C C . VAL B 1 90 ? 2.938 8.555 -3.539 1 97.38 90 VAL B C 1
ATOM 3576 O O . VAL B 1 90 ? 3.232 7.438 -3.969 1 97.38 90 VAL B O 1
ATOM 3579 N N . VAL B 1 91 ? 2.199 9.414 -4.188 1 96.06 91 VAL B N 1
ATOM 3580 C CA . VAL B 1 91 ? 1.735 9.125 -5.539 1 96.06 91 VAL B CA 1
ATOM 3581 C C . VAL B 1 91 ? 2.178 10.242 -6.484 1 96.06 91 VAL B C 1
ATOM 3583 O O . VAL B 1 91 ? 2.064 11.422 -6.152 1 96.06 91 VAL B O 1
ATOM 3586 N N . ILE B 1 92 ? 2.756 9.883 -7.621 1 95.06 92 ILE B N 1
ATOM 3587 C CA . ILE B 1 92 ? 3.105 10.836 -8.672 1 95.06 92 ILE B CA 1
ATOM 3588 C C . ILE B 1 92 ? 1.86 11.188 -9.484 1 95.06 92 ILE B C 1
ATOM 3590 O O . ILE B 1 92 ? 1.16 10.305 -9.977 1 95.06 92 ILE B O 1
ATOM 3594 N N . VAL B 1 93 ? 1.597 12.492 -9.602 1 94.81 93 VAL B N 1
ATOM 3595 C CA . VAL B 1 93 ? 0.377 12.898 -10.297 1 94.81 93 VAL B CA 1
ATOM 3596 C C . VAL B 1 93 ? 0.7 13.977 -11.328 1 94.81 93 VAL B C 1
ATOM 3598 O O . VAL B 1 93 ? 1.653 14.734 -11.156 1 94.81 93 VAL B O 1
ATOM 3601 N N . ARG B 1 94 ? -0.131 14.008 -12.328 1 91.69 94 ARG B N 1
ATOM 3602 C CA . ARG B 1 94 ? -0.015 15.062 -13.328 1 91.69 94 ARG B CA 1
ATOM 3603 C C . ARG B 1 94 ? -1.106 16.109 -13.148 1 91.69 94 ARG B C 1
ATOM 3605 O O . ARG B 1 94 ? -0.975 17.25 -13.633 1 91.69 94 ARG B O 1
ATOM 3612 N N . SER B 1 95 ? -2.191 15.695 -12.508 1 91.5 95 SER B N 1
ATOM 3613 C CA . SER B 1 95 ? -3.303 16.594 -12.219 1 91.5 95 SER B CA 1
ATOM 3614 C C . SER B 1 95 ? -3.568 16.688 -10.719 1 91.5 95 SER B C 1
ATOM 3616 O O . SER B 1 95 ? -3.57 15.68 -10.023 1 91.5 95 SER B O 1
ATOM 3618 N N . THR B 1 96 ? -3.818 17.922 -10.297 1 89.88 96 THR B N 1
ATOM 3619 C CA . THR B 1 96 ? -4.035 18.125 -8.867 1 89.88 96 THR B CA 1
ATOM 3620 C C . THR B 1 96 ? -5.461 18.578 -8.594 1 89.88 96 THR B C 1
ATOM 3622 O O . THR B 1 96 ? -5.727 19.25 -7.59 1 89.88 96 THR B O 1
ATOM 3625 N N . THR B 1 97 ? -6.273 18.234 -9.484 1 90.88 97 THR B N 1
ATOM 3626 C CA . THR B 1 97 ? -7.684 18.531 -9.242 1 90.88 97 THR B CA 1
ATOM 3627 C C . THR B 1 97 ? -8.227 17.672 -8.094 1 90.88 97 THR B C 1
ATOM 3629 O O . THR B 1 97 ? -7.668 16.625 -7.785 1 90.88 97 THR B O 1
ATOM 3632 N N . SER B 1 98 ? -9.281 18.188 -7.547 1 92.5 98 SER B N 1
ATOM 3633 C CA . SER B 1 98 ? -9.906 17.438 -6.457 1 92.5 98 SER B CA 1
ATOM 3634 C C . SER B 1 98 ? -10.297 16.031 -6.898 1 92.5 98 SER B C 1
ATOM 3636 O O . SER B 1 98 ? -10.07 15.062 -6.172 1 92.5 98 SER B O 1
ATOM 3638 N N . ALA B 1 99 ? -10.844 15.945 -8.07 1 92.31 99 ALA B N 1
ATOM 3639 C CA . ALA B 1 99 ? -11.273 14.648 -8.594 1 92.31 99 ALA B CA 1
ATOM 3640 C C . ALA B 1 99 ? -10.094 13.695 -8.734 1 92.31 99 ALA B C 1
ATOM 3642 O O . ALA B 1 99 ? -10.195 12.516 -8.383 1 92.31 99 ALA B O 1
ATOM 3643 N N . ALA B 1 100 ? -9.031 14.211 -9.25 1 92.81 100 ALA B N 1
ATOM 3644 C CA . ALA B 1 100 ? -7.84 13.391 -9.43 1 92.81 100 ALA B CA 1
ATOM 3645 C C . ALA B 1 100 ? -7.281 12.938 -8.078 1 92.81 100 ALA B C 1
ATOM 3647 O O . ALA B 1 100 ? -6.93 11.766 -7.914 1 92.81 100 ALA B O 1
ATOM 3648 N N . ILE B 1 101 ? -7.242 13.82 -7.168 1 94 101 ILE B N 1
ATOM 3649 C CA . ILE B 1 101 ? -6.711 13.516 -5.848 1 94 101 ILE B CA 1
ATOM 3650 C C . ILE B 1 101 ? 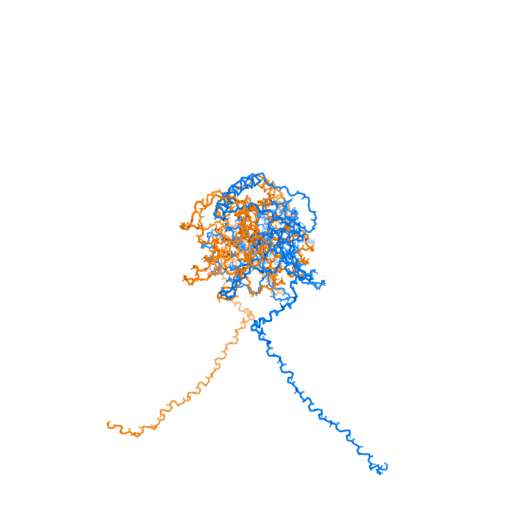-7.582 12.469 -5.168 1 94 101 ILE B C 1
ATOM 3652 O O . ILE B 1 101 ? -7.07 11.5 -4.594 1 94 101 ILE B O 1
ATOM 3656 N N . ILE B 1 102 ? -8.859 12.648 -5.281 1 95.19 102 ILE B N 1
ATOM 3657 C CA . ILE B 1 102 ? -9.797 11.703 -4.684 1 95.19 102 ILE B CA 1
ATOM 3658 C C . ILE B 1 102 ? -9.578 10.312 -5.281 1 95.19 102 ILE B C 1
ATOM 3660 O O . ILE B 1 102 ? -9.609 9.312 -4.562 1 95.19 102 ILE B O 1
ATOM 3664 N N . GLY B 1 103 ? -9.375 10.273 -6.594 1 94.12 103 GLY B N 1
ATOM 3665 C CA . GLY B 1 103 ? -9.078 9 -7.242 1 94.12 103 GLY B CA 1
ATOM 3666 C C . GLY B 1 103 ? -7.887 8.289 -6.641 1 94.12 103 GLY B C 1
ATOM 3667 O O . GLY B 1 103 ? -7.926 7.07 -6.434 1 94.12 103 GLY B O 1
ATOM 3668 N N . HIS B 1 104 ? -6.898 8.992 -6.309 1 94.88 104 HIS B N 1
ATOM 3669 C CA . HIS B 1 104 ? -5.699 8.414 -5.723 1 94.88 104 HIS B CA 1
ATOM 3670 C C . HIS B 1 104 ? -5.926 8.031 -4.262 1 94.88 104 HIS B C 1
ATOM 3672 O O . HIS B 1 104 ? -5.402 7.02 -3.791 1 94.88 104 HIS B O 1
ATOM 3678 N N . LEU B 1 105 ? -6.695 8.844 -3.574 1 96.25 105 LEU B N 1
ATOM 3679 C CA . LEU B 1 105 ? -6.977 8.547 -2.174 1 96.25 105 LEU B CA 1
ATOM 3680 C C . LEU B 1 105 ? -7.812 7.277 -2.043 1 96.25 105 LEU B C 1
ATOM 3682 O O . LEU B 1 105 ? -7.652 6.52 -1.084 1 96.25 105 LEU B O 1
ATOM 3686 N N . ARG B 1 106 ? -8.695 7.066 -3 1 95.38 106 ARG B N 1
ATOM 3687 C CA . ARG B 1 106 ? -9.477 5.828 -3.002 1 95.38 106 ARG B CA 1
ATOM 3688 C C . ARG B 1 106 ? -8.555 4.609 -3.023 1 95.38 106 ARG B C 1
ATOM 3690 O O . ARG B 1 106 ? -8.797 3.635 -2.307 1 95.38 106 ARG B O 1
ATOM 3697 N N . LYS B 1 107 ? -7.539 4.695 -3.807 1 95.31 107 LYS B N 1
ATOM 3698 C CA . LYS B 1 107 ? -6.57 3.605 -3.902 1 95.31 107 LYS B CA 1
ATOM 3699 C C . LYS B 1 107 ? -5.809 3.432 -2.592 1 95.31 107 LYS B C 1
ATOM 3701 O O . LYS B 1 107 ? -5.652 2.311 -2.102 1 95.31 107 LYS B O 1
ATOM 3706 N N . ILE B 1 108 ? -5.391 4.52 -2.057 1 97.19 108 ILE B N 1
ATOM 3707 C CA . ILE B 1 108 ? -4.609 4.5 -0.825 1 97.19 108 ILE B CA 1
ATOM 3708 C C . ILE B 1 108 ? -5.457 3.941 0.316 1 97.19 108 ILE B C 1
ATOM 3710 O O . ILE B 1 108 ? -5.004 3.078 1.069 1 97.19 108 ILE B O 1
ATOM 3714 N N . PHE B 1 109 ? -6.707 4.43 0.405 1 97.19 109 PHE B N 1
ATOM 3715 C CA . PHE B 1 109 ? -7.578 4.031 1.505 1 97.19 109 PHE B CA 1
ATOM 3716 C C . PHE B 1 109 ? -8.039 2.59 1.335 1 97.19 109 PHE B C 1
ATOM 3718 O O . PHE B 1 109 ? -8.359 1.914 2.316 1 97.19 109 PHE B O 1
ATOM 3725 N N . ALA B 1 110 ? -8.023 2.092 0.128 1 95.75 110 ALA B N 1
ATOM 3726 C CA . ALA B 1 110 ? -8.344 0.686 -0.109 1 95.75 110 ALA B CA 1
ATOM 3727 C C . ALA B 1 110 ? -7.266 -0.224 0.469 1 95.75 110 ALA B C 1
ATOM 3729 O O . ALA B 1 110 ? -7.512 -1.404 0.729 1 95.75 110 ALA B O 1
ATOM 3730 N N . VAL B 1 111 ? -6.086 0.27 0.625 1 95.56 111 VAL B N 1
ATOM 3731 C CA . VAL B 1 111 ? -4.965 -0.516 1.125 1 95.56 111 VAL B CA 1
ATOM 3732 C C . VAL B 1 111 ? -4.91 -0.429 2.648 1 95.56 111 VAL B C 1
ATOM 3734 O O . VAL B 1 111 ? -4.793 -1.45 3.33 1 95.56 111 VAL B O 1
ATOM 3737 N N . HIS B 1 112 ? -5.086 0.763 3.162 1 96.5 112 HIS B N 1
ATOM 3738 C CA . HIS B 1 112 ? -4.785 0.965 4.574 1 96.5 112 HIS B CA 1
ATOM 3739 C C . HIS B 1 112 ? -6.066 1.097 5.395 1 96.5 112 HIS B C 1
ATOM 3741 O O . HIS B 1 112 ? -6.02 1.128 6.625 1 96.5 112 HIS B O 1
ATOM 3747 N N . GLY B 1 113 ? -7.203 1.178 4.723 1 95.38 113 GLY B N 1
ATOM 3748 C CA . GLY B 1 113 ? -8.477 1.439 5.383 1 95.38 113 GLY B CA 1
ATOM 3749 C C . GLY B 1 113 ? -8.859 2.906 5.371 1 95.38 113 GLY B C 1
ATOM 3750 O O . GLY B 1 113 ? -8.055 3.766 5.012 1 95.38 113 GLY B O 1
ATOM 3751 N N . LEU B 1 114 ? -10.133 3.156 5.789 1 96.12 114 LEU B N 1
ATOM 3752 C CA . LEU B 1 114 ? -10.586 4.535 5.922 1 96.12 114 LEU B CA 1
ATOM 3753 C C . LEU B 1 114 ? -10.078 5.152 7.223 1 96.12 114 LEU B C 1
ATOM 3755 O O . LEU B 1 114 ? -10.328 4.617 8.305 1 96.12 114 LEU B O 1
ATOM 3759 N N . PRO B 1 115 ? -9.312 6.238 7.074 1 96.94 115 PRO B N 1
ATOM 3760 C CA . PRO B 1 115 ? -8.938 6.914 8.32 1 96.94 115 PRO B CA 1
ATOM 3761 C C . PRO B 1 115 ? -10.125 7.574 9.016 1 96.94 115 PRO B C 1
ATOM 3763 O O . PRO B 1 115 ? -11.18 7.762 8.398 1 96.94 115 PRO B O 1
ATOM 3766 N N . GLU B 1 116 ? -9.914 7.867 10.289 1 95.38 116 GLU B N 1
ATOM 3767 C CA . GLU B 1 116 ? -10.945 8.602 11.016 1 95.38 116 GLU B CA 1
ATOM 3768 C C . GLU B 1 116 ? -10.883 10.094 10.711 1 95.38 116 GLU B C 1
ATOM 3770 O O . GLU B 1 116 ? -11.914 10.766 10.648 1 95.38 116 GLU B O 1
ATOM 3775 N N . LYS B 1 117 ? -9.641 10.562 10.516 1 95.19 117 LYS B N 1
ATOM 3776 C CA . LYS B 1 117 ? -9.43 11.992 10.312 1 95.19 117 LYS B CA 1
ATOM 3777 C C . LYS B 1 117 ? -8.398 12.242 9.211 1 95.19 117 LYS B C 1
ATOM 3779 O O . LYS B 1 117 ? -7.387 11.547 9.133 1 95.19 117 LYS B O 1
ATOM 3784 N N . VAL B 1 118 ? -8.727 13.234 8.398 1 95.5 118 VAL B N 1
ATOM 3785 C CA . VAL B 1 118 ? -7.801 13.727 7.387 1 95.5 118 VAL B CA 1
ATOM 3786 C C . VAL B 1 118 ? -7.477 15.195 7.656 1 95.5 118 VAL B C 1
ATOM 3788 O O . VAL B 1 118 ? -8.383 16 7.883 1 95.5 118 VAL B O 1
ATOM 3791 N N . VAL B 1 119 ? -6.191 15.508 7.688 1 91.44 119 VAL B N 1
ATOM 3792 C CA . VAL B 1 119 ? -5.734 16.875 7.906 1 91.44 119 VAL B CA 1
ATOM 3793 C C . VAL B 1 119 ? -5.078 17.422 6.637 1 91.44 119 VAL B C 1
ATOM 3795 O O . VAL B 1 119 ? -4.238 16.75 6.035 1 91.44 119 VAL B O 1
ATOM 3798 N N . THR B 1 120 ? -5.551 18.5 6.152 1 89.38 120 THR B N 1
ATOM 3799 C CA . THR B 1 120 ? -4.961 19.125 4.977 1 89.38 120 THR B CA 1
ATOM 3800 C C . THR B 1 120 ? -4.723 20.609 5.223 1 89.38 120 THR B C 1
ATOM 3802 O O . THR B 1 120 ? -5.281 21.188 6.16 1 89.38 120 THR B O 1
ATOM 3805 N N . ASP B 1 121 ? -3.812 21.109 4.438 1 78.25 121 ASP B N 1
ATOM 3806 C CA . ASP B 1 121 ? -3.74 22.578 4.441 1 78.25 121 ASP B CA 1
ATOM 3807 C C . ASP B 1 121 ? -4.875 23.188 3.619 1 78.25 121 ASP B C 1
ATOM 3809 O O . ASP B 1 121 ? -5.727 22.469 3.1 1 78.25 121 ASP B O 1
ATOM 3813 N N . ASN B 1 122 ? -4.934 24.438 3.521 1 66.62 122 ASN B N 1
ATOM 3814 C CA . ASN B 1 122 ? -6.066 25.094 2.887 1 66.62 122 ASN B CA 1
ATOM 3815 C C . ASN B 1 122 ? -5.844 25.266 1.388 1 66.62 122 ASN B C 1
ATOM 3817 O O . ASN B 1 122 ? -6.316 26.25 0.795 1 66.62 122 ASN B O 1
ATOM 3821 N N . GLY B 1 123 ? -5.16 24.297 0.882 1 68.75 123 GLY B N 1
ATOM 3822 C CA . GLY B 1 123 ? -5.074 24.359 -0.568 1 68.75 123 GLY B CA 1
ATOM 3823 C C . GLY B 1 123 ? -6.402 24.094 -1.256 1 68.75 123 GLY B C 1
ATOM 3824 O O . GLY B 1 123 ? -7.152 23.203 -0.839 1 68.75 123 GLY B O 1
ATOM 3825 N N . ALA B 1 124 ? -6.699 24.875 -2.127 1 68 124 ALA B N 1
ATOM 3826 C CA . ALA B 1 124 ? -7.996 24.844 -2.799 1 68 124 ALA B CA 1
ATOM 3827 C C . ALA B 1 124 ? -8.352 23.438 -3.254 1 68 124 ALA B C 1
ATOM 3829 O O . ALA B 1 124 ? -9.516 23.031 -3.191 1 68 124 ALA B O 1
ATOM 3830 N N . ASN B 1 125 ? -7.484 22.719 -3.732 1 72.56 125 ASN B N 1
ATOM 3831 C CA . ASN B 1 125 ? -7.703 21.375 -4.246 1 72.56 125 ASN B CA 1
ATOM 3832 C C . ASN B 1 125 ? -8.094 20.406 -3.135 1 72.56 125 ASN B C 1
ATOM 3834 O O . ASN B 1 125 ? -8.75 19.391 -3.387 1 72.56 125 ASN B O 1
ATOM 3838 N N . LEU B 1 126 ? -7.766 20.734 -1.995 1 77.62 126 LEU B N 1
ATOM 3839 C CA . LEU B 1 126 ? -8.008 19.828 -0.882 1 77.62 126 LEU B CA 1
ATOM 3840 C C . LEU B 1 126 ? -9.156 20.328 -0.008 1 77.62 126 LEU B C 1
ATOM 3842 O O . LEU B 1 126 ? -9.461 19.719 1.023 1 77.62 126 LEU B O 1
ATOM 3846 N N . VAL B 1 127 ? -9.75 21.438 -0.477 1 73.25 127 VAL B N 1
ATOM 3847 C CA . VAL B 1 127 ? -10.859 21.969 0.319 1 73.25 127 VAL B CA 1
ATOM 3848 C C . VAL B 1 127 ? -12.102 22.125 -0.558 1 73.25 127 VAL B C 1
ATOM 3850 O O . VAL B 1 127 ? -13.125 22.625 -0.103 1 73.25 127 VAL B O 1
ATOM 3853 N N . SER B 1 128 ? -12.109 21.547 -1.687 1 83.94 128 SER B N 1
ATOM 3854 C CA . SER B 1 128 ? -13.234 21.641 -2.611 1 83.94 128 SER B CA 1
ATOM 3855 C C . SER B 1 128 ? -14.453 20.906 -2.064 1 83.94 128 SER B C 1
ATOM 3857 O O . SER B 1 128 ? -14.328 20.078 -1.158 1 83.94 128 SER B O 1
ATOM 3859 N N . GLU B 1 129 ? -15.539 21.328 -2.543 1 88.75 129 GLU B N 1
ATOM 3860 C CA . GLU B 1 129 ? -16.781 20.656 -2.164 1 88.75 129 GLU B CA 1
ATOM 3861 C C . GLU B 1 129 ? -16.734 19.172 -2.498 1 88.75 129 GLU B C 1
ATOM 3863 O O . GLU B 1 129 ? -17.203 18.328 -1.723 1 88.75 129 GLU B O 1
ATOM 3868 N N . GLU B 1 130 ? -16.234 18.922 -3.607 1 91.81 130 GLU B N 1
ATOM 3869 C CA . GLU B 1 130 ? -16.109 17.531 -4.035 1 91.81 130 GLU B CA 1
ATOM 3870 C C . GLU B 1 130 ? -15.281 16.719 -3.037 1 91.81 130 GLU B C 1
ATOM 3872 O O . GLU B 1 130 ? -15.633 15.578 -2.715 1 91.81 130 GLU B O 1
ATOM 3877 N N . PHE B 1 131 ? -14.281 17.281 -2.574 1 93.5 131 PHE B N 1
ATOM 3878 C CA . PHE B 1 131 ? -13.406 16.641 -1.604 1 93.5 131 PHE B CA 1
ATOM 3879 C C . PHE B 1 131 ? -14.133 16.438 -0.273 1 93.5 131 PHE B C 1
ATOM 3881 O O . PHE B 1 131 ? -14.086 15.359 0.309 1 93.5 131 PHE B O 1
ATOM 3888 N N . GLU B 1 132 ? -14.859 17.422 0.133 1 92.69 132 GLU B N 1
ATOM 3889 C CA . GLU B 1 132 ? -15.617 17.375 1.382 1 92.69 132 GLU B CA 1
ATOM 3890 C C . GLU B 1 132 ? -16.703 16.312 1.323 1 92.69 132 GLU B C 1
ATOM 3892 O O . GLU B 1 132 ? -16.922 15.586 2.295 1 92.69 132 GLU B O 1
ATOM 3897 N N . VAL B 1 133 ? -17.328 16.234 0.279 1 94.31 133 VAL B N 1
ATOM 3898 C CA . VAL B 1 133 ? -18.391 15.258 0.102 1 94.31 133 VAL B CA 1
ATOM 3899 C C . VAL B 1 133 ? -17.812 13.844 0.144 1 94.31 133 VAL B C 1
ATOM 3901 O O . VAL B 1 133 ? -18.391 12.945 0.761 1 94.31 133 VAL B O 1
ATOM 3904 N N . TYR B 1 134 ? -16.719 13.695 -0.549 1 94.75 134 TYR B N 1
ATOM 3905 C CA . TYR B 1 134 ? -16.062 12.391 -0.533 1 94.75 134 TYR B CA 1
ATOM 3906 C C . TYR B 1 134 ? -15.734 11.961 0.892 1 94.75 134 TYR B C 1
ATOM 3908 O O . TYR B 1 134 ? -16.031 10.836 1.293 1 94.75 134 TYR B O 1
ATOM 3916 N N . LEU B 1 135 ? -15.117 12.836 1.682 1 95.69 135 LEU B N 1
ATOM 3917 C CA . LEU B 1 135 ? -14.75 12.516 3.057 1 95.69 135 LEU B CA 1
ATOM 3918 C C . LEU B 1 135 ? -15.992 12.219 3.895 1 95.69 135 LEU B C 1
ATOM 3920 O O . LEU B 1 135 ? -16.031 11.227 4.621 1 95.69 135 LEU B O 1
ATOM 3924 N N . ALA B 1 136 ? -17.016 13.016 3.738 1 94.38 136 ALA B N 1
ATOM 3925 C CA . ALA B 1 136 ? -18.234 12.867 4.516 1 94.38 136 ALA B CA 1
ATOM 3926 C C . ALA B 1 136 ? -18.922 11.539 4.203 1 94.38 136 ALA B C 1
ATOM 3928 O O . ALA B 1 136 ? -19.375 10.844 5.109 1 94.38 136 ALA B O 1
ATOM 3929 N N . THR B 1 137 ? -18.969 11.141 2.982 1 93.69 137 THR B N 1
ATOM 3930 C CA . THR B 1 137 ? -19.625 9.914 2.547 1 93.69 137 THR B CA 1
ATOM 3931 C C . THR B 1 137 ? -18.906 8.688 3.084 1 93.69 137 THR B C 1
ATOM 3933 O O . THR B 1 137 ? -19.484 7.613 3.199 1 93.69 137 THR B O 1
ATOM 3936 N N . HIS B 1 138 ? -17.672 8.859 3.402 1 94.88 138 HIS B N 1
ATOM 3937 C CA . HIS B 1 138 ? -16.891 7.734 3.896 1 94.88 138 HIS B CA 1
ATOM 3938 C C . HIS B 1 138 ? -16.672 7.828 5.406 1 94.88 138 HIS B C 1
ATOM 3940 O O . HIS B 1 138 ? -15.859 7.098 5.969 1 94.88 138 HIS B O 1
ATOM 3946 N N . GLY B 1 139 ? -17.297 8.781 6.059 1 93.25 139 GLY B N 1
ATOM 3947 C CA . GLY B 1 139 ? -17.234 8.922 7.504 1 93.25 139 GLY B CA 1
ATOM 3948 C C . GLY B 1 139 ? -15.891 9.422 7.996 1 93.25 139 GLY B C 1
ATOM 3949 O O . GLY B 1 139 ? -15.422 9.023 9.062 1 93.25 139 GLY B O 1
ATOM 3950 N N . ILE B 1 140 ? -15.203 10.172 7.219 1 96.06 140 ILE B N 1
ATOM 3951 C CA . ILE B 1 140 ? -13.891 10.711 7.559 1 96.06 140 ILE B CA 1
ATOM 3952 C C . ILE B 1 140 ? -14.031 12.18 7.969 1 96.06 140 ILE B C 1
ATOM 3954 O O . ILE B 1 140 ? -14.641 12.977 7.254 1 96.06 140 ILE B O 1
ATOM 3958 N N . GLN B 1 141 ? -13.523 12.539 9.109 1 95 141 GLN B N 1
ATOM 3959 C CA . GLN B 1 141 ? -13.516 13.93 9.547 1 95 141 GLN B CA 1
ATOM 3960 C C . GLN B 1 141 ? -12.398 14.719 8.875 1 95 141 GLN B C 1
ATOM 3962 O O . GLN B 1 141 ? -11.258 14.266 8.82 1 95 141 GLN B O 1
ATOM 3967 N N . HIS B 1 142 ? -12.789 15.883 8.383 1 92.56 142 HIS B N 1
ATOM 3968 C CA . HIS B 1 142 ? -11.797 16.734 7.742 1 92.56 142 HIS B CA 1
ATOM 3969 C C . HIS B 1 142 ? -11.352 17.859 8.672 1 92.56 142 HIS B C 1
ATOM 3971 O O . HIS B 1 142 ? -12.172 18.641 9.156 1 92.56 142 HIS B O 1
ATOM 3977 N N . ARG B 1 143 ? -10.07 17.922 8.922 1 86 143 ARG B N 1
ATOM 3978 C CA . ARG B 1 143 ? -9.5 19.016 9.695 1 86 143 ARG B CA 1
ATOM 3979 C C . ARG B 1 143 ? -8.617 19.891 8.82 1 86 143 ARG B C 1
ATOM 3981 O O . ARG B 1 143 ? -7.59 19.438 8.305 1 86 143 ARG B O 1
ATOM 3988 N N . LYS B 1 144 ? -8.977 21.062 8.695 1 81.88 144 LYS B N 1
ATOM 3989 C CA . LYS B 1 144 ? -8.211 22.016 7.902 1 81.88 144 LYS B CA 1
ATOM 3990 C C . LYS B 1 144 ? -7.246 22.812 8.781 1 81.88 144 LYS B C 1
ATOM 3992 O O . LYS B 1 144 ? -7.621 23.281 9.859 1 81.88 144 LYS B O 1
ATOM 3997 N N . VAL B 1 145 ? -6.02 22.719 8.305 1 74.5 145 VAL B N 1
ATOM 3998 C CA . VAL B 1 145 ? -5.016 23.453 9.062 1 74.5 145 VAL B CA 1
ATOM 3999 C C . VAL B 1 145 ? -5.109 24.953 8.75 1 74.5 145 VAL B C 1
ATOM 4001 O O . VAL B 1 145 ? -5.164 25.344 7.582 1 74.5 145 VAL B O 1
ATOM 4004 N N . THR B 1 146 ? -5.285 25.656 9.688 1 61.44 146 THR B N 1
ATOM 4005 C CA . THR B 1 146 ? -5.387 27.109 9.547 1 61.44 146 THR B CA 1
ATOM 4006 C C . THR B 1 146 ? -4 27.734 9.438 1 61.44 146 THR B C 1
ATOM 4008 O O . THR B 1 146 ? -3.021 27.188 9.945 1 61.44 146 THR B O 1
ATOM 4011 N N . PRO B 1 147 ? -3.859 28.656 8.492 1 54.78 147 PRO B N 1
ATOM 4012 C CA . PRO B 1 147 ? -2.588 29.375 8.352 1 54.78 147 PRO B CA 1
ATOM 4013 C C . PRO B 1 147 ? -1.917 29.656 9.688 1 54.78 147 PRO B C 1
ATOM 4015 O O . PRO B 1 147 ? -0.69 29.766 9.758 1 54.78 147 PRO B O 1
ATOM 4018 N N . TYR B 1 148 ? -2.703 29.672 10.68 1 46.56 148 TYR B N 1
ATOM 4019 C CA . TYR B 1 148 ? -2.193 30.125 11.969 1 46.56 148 TYR B CA 1
ATOM 4020 C C . TYR B 1 148 ? -1.646 28.969 12.781 1 46.56 148 TYR B C 1
ATOM 4022 O O . TYR B 1 148 ? -0.974 29.172 13.797 1 46.56 148 TYR B O 1
ATOM 4030 N N . TRP B 1 149 ? -1.878 27.719 12.375 1 56.56 149 TRP B N 1
ATOM 4031 C CA . TRP B 1 149 ? -1.376 26.531 13.07 1 56.56 149 TRP B CA 1
ATOM 4032 C C . TRP B 1 149 ? -0.626 25.625 12.102 1 56.56 149 TRP B C 1
ATOM 4034 O O . TRP B 1 149 ? -1.031 24.469 11.883 1 56.56 149 TRP B O 1
ATOM 4044 N N . PRO B 1 150 ? 0.443 26.281 11.695 1 61.59 150 PRO B N 1
ATOM 4045 C CA . PRO B 1 150 ? 1.165 25.5 10.688 1 61.59 150 PRO B CA 1
ATOM 4046 C C . PRO B 1 150 ? 1.813 24.25 11.258 1 61.59 150 PRO B C 1
ATOM 4048 O O . PRO B 1 150 ? 2.102 23.297 10.516 1 61.59 150 PRO B O 1
ATOM 4051 N N . GLN B 1 151 ? 1.877 24.266 12.625 1 64.12 151 GLN B N 1
ATOM 4052 C CA . GLN B 1 151 ? 2.586 23.172 13.258 1 64.12 151 GLN B CA 1
ATOM 4053 C C . GLN B 1 151 ? 1.812 21.859 13.117 1 64.12 151 GLN B C 1
ATOM 4055 O O . GLN B 1 151 ? 2.389 20.781 13.219 1 64.12 151 GLN B O 1
ATOM 4060 N N . ALA B 1 152 ? 0.537 22.047 12.844 1 68.56 152 ALA B N 1
ATOM 4061 C CA . ALA B 1 152 ? -0.3 20.859 12.703 1 68.56 152 ALA B CA 1
ATOM 4062 C C . ALA B 1 152 ? 0.119 20.031 11.492 1 68.56 152 ALA B C 1
ATOM 4064 O O . ALA B 1 152 ? -0.121 18.828 11.445 1 68.56 152 ALA B O 1
ATOM 4065 N N . ASN B 1 153 ? 0.775 20.656 10.602 1 76.44 153 ASN B N 1
ATOM 4066 C CA . ASN B 1 153 ? 1.159 19.953 9.383 1 76.44 153 ASN B CA 1
ATOM 4067 C C . ASN B 1 153 ? 2.672 19.781 9.289 1 76.44 153 ASN B C 1
ATOM 4069 O O . ASN B 1 153 ? 3.195 19.422 8.242 1 76.44 153 ASN B O 1
ATOM 4073 N N . ALA B 1 154 ? 3.307 20 10.391 1 76.06 154 ALA B N 1
ATOM 4074 C CA . ALA B 1 154 ? 4.77 20.031 10.406 1 76.06 154 ALA B CA 1
ATOM 4075 C C . ALA B 1 154 ? 5.336 18.672 9.984 1 76.06 154 ALA B C 1
ATOM 4077 O O . ALA B 1 154 ? 6.367 18.609 9.312 1 76.06 154 ALA B O 1
ATOM 4078 N N . GLY B 1 155 ? 4.676 17.609 10.375 1 83.31 155 GLY B N 1
ATOM 4079 C CA . GLY B 1 155 ? 5.168 16.281 10.039 1 83.31 155 GLY B CA 1
ATOM 4080 C C . GLY B 1 155 ? 5.258 16.031 8.547 1 83.31 155 GLY B C 1
ATOM 4081 O O . GLY B 1 155 ? 6.324 15.703 8.031 1 83.31 155 GLY B O 1
ATOM 4082 N N . VAL B 1 156 ? 4.148 16.266 7.836 1 89.44 156 VAL B N 1
ATOM 4083 C CA . VAL B 1 156 ? 4.109 16.016 6.398 1 89.44 156 VAL B CA 1
ATOM 4084 C C . VAL B 1 156 ? 5.02 16.984 5.668 1 89.44 156 VAL B C 1
ATOM 4086 O O . VAL B 1 156 ? 5.641 16.641 4.66 1 89.44 156 VAL B O 1
ATOM 4089 N N . GLU B 1 157 ? 5.121 18.25 6.199 1 86.44 157 GLU B N 1
ATOM 4090 C CA . GLU B 1 157 ? 6.027 19.234 5.609 1 86.44 157 GLU B CA 1
ATOM 4091 C C . GLU B 1 157 ? 7.48 18.781 5.727 1 86.44 157 GLU B C 1
ATOM 4093 O O . GLU B 1 157 ? 8.258 18.938 4.781 1 86.44 157 GLU B O 1
ATOM 4098 N N . ARG B 1 158 ? 7.832 18.281 6.859 1 86.88 158 ARG B N 1
ATOM 4099 C CA . ARG B 1 158 ? 9.188 17.766 7.043 1 86.88 158 ARG B CA 1
ATOM 4100 C C . ARG B 1 158 ? 9.461 16.609 6.094 1 86.88 158 ARG B C 1
ATOM 4102 O O . ARG B 1 158 ? 10.531 16.531 5.488 1 86.88 158 ARG B O 1
ATOM 4109 N N . PHE B 1 159 ? 8.531 15.734 6.016 1 94.12 159 PHE B N 1
ATOM 4110 C CA . PHE B 1 159 ? 8.695 14.625 5.082 1 94.12 159 PHE B CA 1
ATOM 4111 C C . PHE B 1 159 ? 8.852 15.141 3.656 1 94.12 159 PHE B C 1
ATOM 4113 O O . PHE B 1 159 ? 9.703 14.656 2.906 1 94.12 159 PHE B O 1
ATOM 4120 N N . ASN B 1 160 ? 7.988 16.078 3.232 1 93.38 160 ASN B N 1
ATOM 4121 C CA . ASN B 1 160 ? 8.062 16.641 1.888 1 93.38 160 ASN B CA 1
ATOM 4122 C C . ASN B 1 160 ? 9.445 17.219 1.593 1 93.38 160 ASN B C 1
ATOM 4124 O O . ASN B 1 160 ? 9.977 17.031 0.495 1 93.38 160 ASN B O 1
ATOM 4128 N N . LYS B 1 161 ? 9.992 17.859 2.574 1 91.56 161 LYS B N 1
ATOM 4129 C CA . LYS B 1 161 ? 11.344 18.375 2.398 1 91.56 161 LYS B CA 1
ATOM 4130 C C . LYS B 1 161 ? 12.344 17.25 2.164 1 91.56 161 LYS B C 1
ATOM 4132 O O . LYS B 1 161 ? 13.227 17.359 1.31 1 91.56 161 LYS B O 1
ATOM 4137 N N . THR B 1 162 ? 12.211 16.219 2.928 1 93.31 162 THR B N 1
ATOM 4138 C CA . THR B 1 162 ? 13.109 15.078 2.844 1 93.31 162 THR B CA 1
ATOM 4139 C C . THR B 1 162 ? 13.008 14.406 1.477 1 93.31 162 THR B C 1
ATOM 4141 O O . THR B 1 162 ? 14.023 14.117 0.838 1 93.31 162 THR B O 1
ATOM 4144 N N . ILE B 1 163 ? 11.758 14.164 1.031 1 94.69 163 ILE B N 1
ATOM 4145 C CA . ILE B 1 163 ? 11.578 13.469 -0.235 1 94.69 163 ILE B CA 1
ATOM 4146 C C . ILE B 1 163 ? 11.984 14.375 -1.392 1 94.69 163 ILE B C 1
ATOM 4148 O O . ILE B 1 163 ? 12.508 13.906 -2.404 1 94.69 163 ILE B O 1
ATOM 4152 N N . GLU B 1 164 ? 11.734 15.648 -1.283 1 93.5 164 GLU B N 1
ATOM 4153 C CA . GLU B 1 164 ? 12.172 16.609 -2.299 1 93.5 164 GLU B CA 1
ATOM 4154 C C . GLU B 1 164 ? 13.695 16.594 -2.449 1 93.5 164 GLU B C 1
ATOM 4156 O O . GLU B 1 164 ? 14.211 16.656 -3.564 1 93.5 164 GLU B O 1
ATOM 4161 N N . LYS B 1 165 ? 14.359 16.594 -1.342 1 91.5 165 LYS B N 1
ATOM 4162 C CA . LYS B 1 165 ? 15.82 16.531 -1.377 1 91.5 165 LYS B CA 1
ATOM 4163 C C . LYS B 1 165 ? 16.297 15.273 -2.115 1 91.5 165 LYS B C 1
ATOM 4165 O O . LYS B 1 165 ? 17.219 15.336 -2.92 1 91.5 165 LYS B O 1
ATOM 4170 N N . ALA B 1 166 ? 15.672 14.172 -1.815 1 92.06 166 ALA B N 1
ATOM 4171 C CA . ALA B 1 166 ? 16 12.93 -2.494 1 92.06 166 ALA B CA 1
ATOM 4172 C C . ALA B 1 166 ? 15.781 13.039 -3.998 1 92.06 166 ALA B C 1
ATOM 4174 O O . ALA B 1 166 ? 16.609 12.609 -4.793 1 92.06 166 ALA B O 1
ATOM 4175 N N . ILE B 1 167 ? 14.695 13.633 -4.379 1 92.62 167 ILE B N 1
ATOM 4176 C CA . ILE B 1 167 ? 14.336 13.781 -5.785 1 92.62 167 ILE B CA 1
ATOM 4177 C C . ILE B 1 167 ? 15.32 14.727 -6.473 1 92.62 167 ILE B C 1
ATOM 4179 O O . ILE B 1 167 ? 15.773 14.453 -7.586 1 92.62 167 ILE B O 1
ATOM 4183 N N . ARG B 1 168 ? 15.656 15.766 -5.785 1 90.31 168 ARG B N 1
ATOM 4184 C CA . ARG B 1 168 ? 16.609 16.734 -6.32 1 90.31 168 ARG B CA 1
ATOM 4185 C C . ARG B 1 168 ? 17.969 16.094 -6.551 1 90.31 168 ARG B C 1
ATOM 4187 O O . ARG B 1 168 ? 18.609 16.344 -7.578 1 90.31 168 ARG B O 1
ATOM 4194 N N . THR B 1 169 ? 18.375 15.367 -5.625 1 90.62 169 THR B N 1
ATOM 4195 C CA . THR B 1 169 ? 19.656 14.68 -5.73 1 90.62 169 THR B CA 1
ATOM 4196 C C . THR B 1 169 ? 19.656 13.727 -6.926 1 90.62 169 THR B C 1
ATOM 4198 O O . THR B 1 169 ? 20.609 13.695 -7.703 1 90.62 169 THR B O 1
ATOM 4201 N N . ALA B 1 170 ? 18.625 12.969 -7.043 1 90.69 170 ALA B N 1
ATOM 4202 C CA . ALA B 1 170 ? 18.5 12.055 -8.18 1 90.69 170 ALA B CA 1
ATOM 4203 C C . ALA B 1 170 ? 18.531 12.812 -9.5 1 90.69 170 ALA B C 1
ATOM 4205 O O . ALA B 1 170 ? 19.188 12.398 -10.453 1 90.69 170 ALA B O 1
ATOM 4206 N N . HIS B 1 171 ? 17.859 13.883 -9.547 1 88.56 171 HIS B N 1
ATOM 4207 C CA . HIS B 1 171 ? 17.797 14.711 -10.75 1 88.56 171 HIS B CA 1
ATOM 4208 C C . HIS B 1 171 ? 19.172 15.281 -11.086 1 88.56 171 HIS B C 1
ATOM 4210 O O . HIS B 1 171 ? 19.578 15.281 -12.25 1 88.56 171 HIS B O 1
ATOM 4216 N N . ALA B 1 172 ? 19.859 15.758 -10.086 1 89.69 172 ALA B N 1
ATOM 4217 C CA . ALA B 1 172 ? 21.203 16.328 -10.266 1 89.69 172 ALA B CA 1
ATOM 4218 C C . ALA B 1 172 ? 22.172 15.281 -10.797 1 89.69 172 ALA B C 1
ATOM 4220 O O . ALA B 1 172 ? 23.094 15.602 -11.555 1 89.69 172 ALA B O 1
ATOM 4221 N N . GLU B 1 173 ? 21.938 14.047 -10.414 1 92.12 173 GLU B N 1
ATOM 4222 C CA . GLU B 1 173 ? 22.812 12.953 -10.836 1 92.12 173 GLU B CA 1
ATOM 4223 C C . GLU B 1 173 ? 22.406 12.414 -12.203 1 92.12 173 GLU B C 1
ATOM 4225 O O . GLU B 1 173 ? 23 11.461 -12.703 1 92.12 173 GLU B O 1
ATOM 4230 N N . GLY B 1 174 ? 21.328 12.922 -12.734 1 89.5 174 GLY B N 1
ATOM 4231 C CA . GLY B 1 174 ? 20.875 12.508 -14.047 1 89.5 174 GLY B CA 1
ATOM 4232 C C . GLY B 1 174 ? 20.094 11.203 -14.023 1 89.5 174 GLY B C 1
ATOM 4233 O O . GLY B 1 174 ? 19.938 10.547 -15.055 1 89.5 174 GLY B O 1
ATOM 4234 N N . LYS B 1 175 ? 19.672 10.797 -12.922 1 90.19 175 LYS B N 1
ATOM 4235 C CA . LYS B 1 175 ? 18.891 9.57 -12.773 1 90.19 175 LYS B CA 1
ATOM 4236 C C . LYS B 1 175 ? 17.391 9.844 -12.922 1 90.19 175 LYS B C 1
ATOM 4238 O O . LYS B 1 175 ? 16.969 11 -12.875 1 90.19 175 LYS B O 1
ATOM 4243 N N . ASP B 1 176 ? 16.688 8.797 -13.234 1 92 176 ASP B N 1
ATOM 4244 C CA . ASP B 1 176 ? 15.227 8.898 -13.195 1 92 176 ASP B CA 1
ATOM 4245 C C . ASP B 1 176 ? 14.727 9.039 -11.766 1 92 176 ASP B C 1
ATOM 4247 O O . ASP B 1 176 ? 14.75 8.07 -11 1 92 176 ASP B O 1
ATOM 4251 N N . TRP B 1 177 ? 14.234 10.25 -11.453 1 92.88 177 TRP B N 1
ATOM 4252 C CA . TRP B 1 177 ? 13.898 10.523 -10.055 1 92.88 177 TRP B CA 1
ATOM 4253 C C . TRP B 1 177 ? 12.711 9.68 -9.602 1 92.88 177 TRP B C 1
ATOM 4255 O O . TRP B 1 177 ? 12.562 9.398 -8.414 1 92.88 177 TRP B O 1
ATOM 4265 N N . ARG B 1 178 ? 11.875 9.219 -10.523 1 92.75 178 ARG B N 1
ATOM 4266 C CA . ARG B 1 178 ? 10.727 8.391 -10.172 1 92.75 178 ARG B CA 1
ATOM 4267 C C . ARG B 1 178 ? 11.164 7.055 -9.594 1 92.75 178 ARG B C 1
ATOM 4269 O O . ARG B 1 178 ? 10.68 6.633 -8.539 1 92.75 178 ARG B O 1
ATOM 4276 N N . THR B 1 179 ? 12.094 6.449 -10.289 1 92.31 179 THR B N 1
ATOM 4277 C CA . THR B 1 179 ? 12.641 5.168 -9.844 1 92.31 179 THR B CA 1
ATOM 4278 C C . THR B 1 179 ? 13.375 5.324 -8.516 1 92.31 179 THR B C 1
ATOM 4280 O O . THR B 1 179 ? 13.195 4.516 -7.602 1 92.31 179 THR B O 1
ATOM 4283 N N . ASP B 1 180 ? 14.094 6.359 -8.383 1 93.19 180 ASP B N 1
ATOM 4284 C CA . ASP B 1 180 ? 14.875 6.598 -7.168 1 93.19 180 ASP B CA 1
ATOM 4285 C C . ASP B 1 180 ? 13.961 6.934 -5.988 1 93.19 180 ASP B C 1
ATOM 4287 O O . ASP B 1 180 ? 14.273 6.602 -4.844 1 93.19 180 ASP B O 1
ATOM 4291 N N . MET B 1 181 ? 12.883 7.582 -6.285 1 95.12 181 MET B N 1
ATOM 4292 C CA . MET B 1 181 ? 11.938 7.922 -5.227 1 95.12 181 MET B CA 1
ATOM 4293 C C . MET B 1 181 ? 11.398 6.664 -4.551 1 95.12 181 MET B C 1
ATOM 4295 O O . MET B 1 181 ? 11.305 6.605 -3.322 1 95.12 181 MET B O 1
ATOM 4299 N N . PHE B 1 182 ? 11.117 5.664 -5.344 1 95 182 PHE B N 1
ATOM 4300 C CA . PHE B 1 182 ? 10.578 4.438 -4.766 1 95 182 PHE B CA 1
ATOM 4301 C C . PHE B 1 182 ? 11.648 3.703 -3.963 1 95 182 PHE B C 1
ATOM 4303 O O . PHE B 1 182 ? 11.352 3.107 -2.926 1 95 182 PHE B O 1
ATOM 4310 N N . ALA B 1 183 ? 12.852 3.74 -4.438 1 93.5 183 ALA B N 1
ATOM 4311 C CA . ALA B 1 183 ? 13.953 3.189 -3.652 1 93.5 183 ALA B CA 1
ATOM 4312 C C . ALA B 1 183 ? 14.117 3.939 -2.332 1 93.5 183 ALA B C 1
ATOM 4314 O O . ALA B 1 183 ? 14.344 3.326 -1.287 1 93.5 183 ALA B O 1
ATOM 4315 N N . PHE B 1 184 ? 14.031 5.277 -2.438 1 94.5 184 PHE B N 1
ATOM 4316 C CA . PHE B 1 184 ? 14.094 6.105 -1.241 1 94.5 184 PHE B CA 1
ATOM 4317 C C . PHE B 1 184 ? 12.984 5.73 -0.263 1 94.5 184 PHE B C 1
ATOM 4319 O O . PHE B 1 184 ? 13.234 5.578 0.934 1 94.5 184 PHE B O 1
ATOM 4326 N N . LEU B 1 185 ? 11.766 5.555 -0.743 1 97.06 185 LEU B N 1
ATOM 4327 C CA . LEU B 1 185 ? 10.617 5.25 0.101 1 97.06 185 LEU B CA 1
ATOM 4328 C C . LEU B 1 185 ? 10.781 3.895 0.78 1 97.06 185 LEU B C 1
ATOM 4330 O O . LEU B 1 185 ? 10.43 3.732 1.949 1 97.06 185 LEU B O 1
ATOM 4334 N N . LEU B 1 186 ? 11.25 2.896 0.051 1 95.06 186 LEU B N 1
ATOM 4335 C CA . LEU B 1 186 ? 11.523 1.584 0.624 1 95.06 186 LEU B CA 1
ATOM 4336 C C . LEU B 1 186 ? 12.461 1.699 1.824 1 95.06 186 LEU B C 1
ATOM 4338 O O . LEU B 1 186 ? 12.172 1.155 2.893 1 95.06 186 LEU B O 1
ATOM 4342 N N . ASN B 1 187 ? 13.477 2.424 1.703 1 93.44 187 ASN B N 1
ATOM 4343 C CA . ASN B 1 187 ? 14.461 2.588 2.771 1 93.44 187 ASN B CA 1
ATOM 4344 C C . ASN B 1 187 ? 13.906 3.428 3.918 1 93.44 187 ASN B C 1
ATOM 4346 O O . ASN B 1 187 ? 14.156 3.135 5.09 1 93.44 187 ASN B O 1
ATOM 4350 N N . TYR B 1 188 ? 13.234 4.477 3.557 1 94.19 188 TYR B N 1
ATOM 4351 C CA . TYR B 1 188 ? 12.633 5.336 4.574 1 94.19 188 TYR B CA 1
ATOM 4352 C C . TYR B 1 188 ? 11.703 4.535 5.48 1 94.19 188 TYR B C 1
ATOM 4354 O O . TYR B 1 188 ? 11.75 4.676 6.707 1 94.19 188 TYR B O 1
ATOM 4362 N N . ARG B 1 189 ? 10.867 3.662 4.883 1 94.94 189 ARG B N 1
ATOM 4363 C CA . ARG B 1 189 ? 9.891 2.865 5.621 1 94.94 189 ARG B CA 1
ATOM 4364 C C . ARG B 1 189 ? 10.586 1.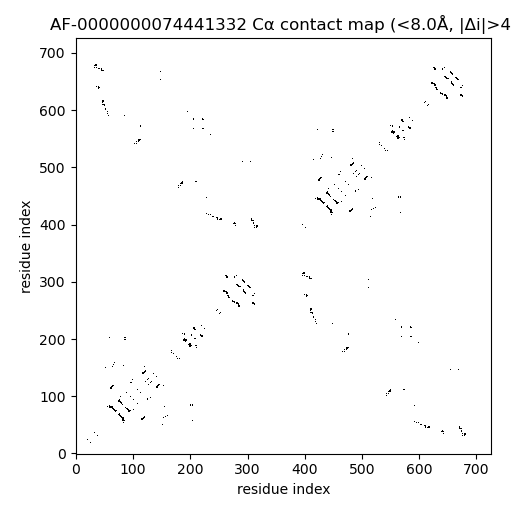828 6.5 1 94.94 189 ARG B C 1
ATOM 4366 O O . ARG B 1 189 ? 10.062 1.438 7.543 1 94.94 189 ARG B O 1
ATOM 4373 N N . ALA B 1 190 ? 11.789 1.455 6.074 1 92.62 190 ALA B N 1
ATOM 4374 C CA . ALA B 1 190 ? 12.508 0.377 6.754 1 92.62 190 ALA B CA 1
ATOM 4375 C C . ALA B 1 190 ? 13.453 0.929 7.816 1 92.62 190 ALA B C 1
ATOM 4377 O O . ALA B 1 190 ? 14 0.173 8.617 1 92.62 190 ALA B O 1
ATOM 4378 N N . THR B 1 191 ? 13.648 2.262 7.887 1 90.31 191 THR B N 1
ATOM 4379 C CA . THR B 1 191 ? 14.609 2.891 8.789 1 90.31 191 THR B CA 1
ATOM 4380 C C . THR B 1 191 ? 13.898 3.49 10 1 90.31 191 THR B C 1
ATOM 4382 O O . THR B 1 191 ? 12.859 4.141 9.859 1 90.31 191 THR B O 1
ATOM 4385 N N . PRO B 1 192 ? 14.469 3.223 11.156 1 87.44 192 PRO B N 1
ATOM 4386 C CA . PRO B 1 192 ? 13.867 3.832 12.344 1 87.44 192 PRO B CA 1
ATOM 4387 C C . PRO B 1 192 ? 13.781 5.355 12.25 1 87.44 192 PRO B C 1
ATOM 4389 O O . PRO B 1 192 ? 14.742 6.004 11.836 1 87.44 192 PRO B O 1
ATOM 4392 N N . HIS B 1 193 ? 12.625 5.855 12.562 1 86.75 193 HIS B N 1
ATOM 4393 C CA . HIS B 1 193 ? 12.359 7.289 12.539 1 86.75 193 HIS B CA 1
ATOM 4394 C C . HIS B 1 193 ? 12.969 7.977 13.766 1 86.75 193 HIS B C 1
ATOM 4396 O O . HIS B 1 193 ? 12.898 7.445 14.875 1 86.75 193 HIS B O 1
ATOM 4402 N N . ALA B 1 194 ? 13.508 9.164 13.57 1 80.06 194 ALA B N 1
ATOM 4403 C CA . ALA B 1 194 ? 14.211 9.883 14.625 1 80.06 194 ALA B CA 1
ATOM 4404 C C . ALA B 1 194 ? 13.266 10.234 15.773 1 80.06 194 ALA B C 1
ATOM 4406 O O . ALA B 1 194 ? 13.648 10.172 16.938 1 80.06 194 ALA B O 1
ATOM 4407 N N . THR B 1 195 ? 12.07 10.555 15.461 1 79.38 195 THR B N 1
ATOM 4408 C CA . THR B 1 195 ? 11.125 11.008 16.469 1 79.38 195 THR B CA 1
ATOM 4409 C C . THR B 1 195 ? 10.516 9.82 17.219 1 79.38 195 THR B C 1
ATOM 4411 O O . THR B 1 195 ? 10.461 9.805 18.453 1 79.38 195 THR B O 1
ATOM 4414 N N . THR B 1 196 ? 10.109 8.734 16.5 1 81.94 196 THR B N 1
ATOM 4415 C CA . THR B 1 196 ? 9.391 7.613 17.109 1 81.94 196 THR B CA 1
ATOM 4416 C C . THR B 1 196 ? 10.367 6.551 17.594 1 81.94 196 THR B C 1
ATOM 4418 O O . THR B 1 196 ? 10.023 5.73 18.453 1 81.94 196 THR B O 1
ATOM 4421 N N . GLY B 1 197 ? 11.539 6.477 17 1 79.69 197 GLY B N 1
ATOM 4422 C CA . GLY B 1 197 ? 12.539 5.496 17.375 1 79.69 197 GLY B CA 1
ATOM 4423 C C . GLY B 1 197 ? 12.336 4.148 16.719 1 79.69 197 GLY B C 1
ATOM 4424 O O . GLY B 1 197 ? 13.109 3.215 16.938 1 79.69 197 GLY B O 1
ATOM 4425 N N . ALA B 1 198 ? 11.336 3.953 16.047 1 85.62 198 ALA B N 1
ATOM 4426 C CA . ALA B 1 198 ? 11.023 2.73 15.305 1 85.62 198 ALA B CA 1
ATOM 4427 C C . ALA B 1 198 ? 10.766 3.029 13.828 1 85.62 198 ALA B C 1
ATOM 4429 O O . ALA B 1 198 ? 10.461 4.164 13.469 1 85.62 198 ALA B O 1
ATOM 4430 N N . SER B 1 199 ? 10.953 2.002 13.07 1 89 199 SER B N 1
ATOM 4431 C CA . SER B 1 199 ? 10.688 2.215 11.648 1 89 199 SER B CA 1
ATOM 4432 C C . SER B 1 199 ? 9.195 2.344 11.375 1 89 199 SER B C 1
ATOM 4434 O O . SER B 1 199 ? 8.383 1.685 12.031 1 89 199 SER B O 1
ATOM 4436 N N . PRO B 1 200 ? 8.844 3.164 10.43 1 93 200 PRO B N 1
ATOM 4437 C CA . PRO B 1 200 ? 7.441 3.213 10.016 1 93 200 PRO B CA 1
ATOM 4438 C C . PRO B 1 200 ? 6.879 1.837 9.664 1 93 200 PRO B C 1
ATOM 4440 O O . PRO B 1 200 ? 5.73 1.532 9.984 1 93 200 PRO B O 1
ATOM 4443 N N . ALA B 1 201 ? 7.699 0.957 9.031 1 92.81 201 ALA B N 1
ATOM 4444 C CA . ALA B 1 201 ? 7.258 -0.381 8.641 1 92.81 201 ALA B CA 1
ATOM 4445 C C . ALA B 1 201 ? 6.852 -1.202 9.867 1 92.81 201 ALA B C 1
ATOM 4447 O O . ALA B 1 201 ? 5.805 -1.853 9.859 1 92.81 201 ALA B O 1
ATOM 4448 N N . PHE B 1 202 ? 7.609 -1.155 10.844 1 88.31 202 PHE B N 1
ATOM 4449 C CA . PHE B 1 202 ? 7.301 -1.928 12.047 1 88.31 202 PHE B CA 1
ATOM 4450 C C . PHE B 1 202 ? 6.027 -1.42 12.703 1 88.31 202 PHE B C 1
ATOM 4452 O O . PHE B 1 202 ? 5.156 -2.211 13.078 1 88.31 202 PHE B O 1
ATOM 4459 N N . LEU B 1 203 ? 5.934 -0.133 12.883 1 87.88 203 LEU B N 1
ATOM 4460 C CA . LEU B 1 203 ? 4.785 0.451 13.57 1 87.88 203 LEU B CA 1
ATOM 4461 C C . LEU B 1 203 ? 3.514 0.279 12.75 1 87.88 203 LEU B C 1
ATOM 4463 O O . LEU B 1 203 ? 2.428 0.102 13.305 1 87.88 203 LEU B O 1
ATOM 4467 N N . HIS B 1 204 ? 3.674 0.335 11.398 1 92.88 204 HIS B N 1
ATOM 4468 C CA . HIS B 1 204 ? 2.514 0.375 10.516 1 92.88 204 HIS B CA 1
ATOM 4469 C C . HIS B 1 204 ? 2.096 -1.028 10.086 1 92.88 204 HIS B C 1
ATOM 4471 O O . HIS B 1 204 ? 0.903 -1.32 9.984 1 92.88 204 HIS B O 1
ATOM 4477 N N . LEU B 1 205 ? 3.037 -1.929 9.805 1 91.25 205 LEU B N 1
ATOM 4478 C CA . LEU B 1 205 ? 2.76 -3.258 9.273 1 91.25 205 LEU B CA 1
ATOM 4479 C C . LEU B 1 205 ? 2.92 -4.32 10.352 1 91.25 205 LEU B C 1
ATOM 4481 O O . LEU B 1 205 ? 2.533 -5.477 10.156 1 91.25 205 LEU B O 1
ATOM 4485 N N . GLY B 1 206 ? 3.539 -3.977 11.469 1 86.19 206 GLY B N 1
ATOM 4486 C CA . GLY B 1 206 ? 3.793 -4.941 12.531 1 86.19 206 GLY B CA 1
ATOM 4487 C C . GLY B 1 206 ? 5.016 -5.805 12.273 1 86.19 206 GLY B C 1
ATOM 4488 O O . GLY B 1 206 ? 5.188 -6.848 12.898 1 86.19 206 GLY B O 1
ATOM 4489 N N . ARG B 1 207 ? 5.758 -5.418 11.242 1 86.31 207 ARG B N 1
ATOM 4490 C CA . ARG B 1 207 ? 6.965 -6.152 10.875 1 86.31 207 ARG B CA 1
ATOM 4491 C C . ARG B 1 207 ? 7.953 -5.254 10.148 1 86.31 207 ARG B C 1
ATOM 4493 O O . ARG B 1 207 ? 7.57 -4.223 9.586 1 86.31 207 ARG B O 1
ATOM 4500 N N . GLU B 1 208 ? 9.203 -5.691 10.227 1 88.44 208 GLU B N 1
ATOM 4501 C CA . GLU B 1 208 ? 10.188 -5.035 9.367 1 88.44 208 GLU B CA 1
ATOM 4502 C C . GLU B 1 208 ? 10.078 -5.52 7.926 1 88.44 208 GLU B C 1
ATOM 4504 O O . GLU B 1 208 ? 9.555 -6.602 7.668 1 88.44 208 GLU B O 1
ATOM 4509 N N . ILE B 1 209 ? 10.477 -4.723 7.016 1 91.38 209 ILE B N 1
ATOM 4510 C CA . ILE B 1 209 ? 10.398 -5.105 5.609 1 91.38 209 ILE B CA 1
ATOM 4511 C C . ILE B 1 209 ? 11.805 -5.293 5.047 1 91.38 209 ILE B C 1
ATOM 4513 O O . ILE B 1 209 ? 12.75 -4.645 5.5 1 91.38 209 ILE B O 1
ATOM 4517 N N . ARG B 1 210 ? 11.906 -6.113 4.062 1 91.25 210 ARG B N 1
ATOM 4518 C CA . ARG B 1 210 ? 13.195 -6.461 3.469 1 91.25 210 ARG B CA 1
ATOM 4519 C C . ARG B 1 210 ? 13.633 -5.406 2.457 1 91.25 210 ARG B C 1
ATOM 4521 O O . ARG B 1 210 ? 12.836 -4.969 1.626 1 91.25 210 ARG B O 1
ATOM 4528 N N . THR B 1 211 ? 14.828 -4.988 2.613 1 92.38 211 THR B N 1
ATOM 4529 C CA . THR B 1 211 ? 15.461 -4.078 1.666 1 92.38 211 THR B CA 1
ATOM 4530 C C . THR B 1 211 ? 16.672 -4.738 1 1 92.38 211 THR B C 1
ATOM 4532 O O . THR B 1 211 ? 16.922 -5.926 1.204 1 92.38 211 THR B O 1
ATOM 4535 N N . LYS B 1 212 ? 17.266 -4.035 0.098 1 85 212 LYS B N 1
ATOM 4536 C CA . LYS B 1 212 ? 18.438 -4.574 -0.569 1 85 212 LYS B CA 1
ATOM 4537 C C . LYS B 1 212 ? 19.594 -4.777 0.419 1 85 212 LYS B C 1
ATOM 4539 O O . LYS B 1 212 ? 20.422 -5.66 0.234 1 85 212 LYS B O 1
ATOM 4544 N N . VAL B 1 213 ? 19.578 -4.051 1.482 1 73.81 213 VAL B N 1
ATOM 4545 C CA . VAL B 1 213 ? 20.625 -4.152 2.502 1 73.81 213 VAL B CA 1
ATOM 4546 C C . VAL B 1 213 ? 20.109 -4.988 3.674 1 73.81 213 VAL B C 1
ATOM 4548 O O . VAL B 1 213 ? 19.016 -4.75 4.188 1 73.81 213 VAL B O 1
ATOM 4551 N N . PRO B 1 214 ? 20.859 -6.109 3.869 1 63.06 214 PRO B N 1
ATOM 4552 C CA . PRO B 1 214 ? 20.391 -6.988 4.945 1 63.06 214 PRO B CA 1
ATOM 4553 C C . PRO B 1 214 ? 20.141 -6.238 6.25 1 63.06 214 PRO B C 1
ATOM 4555 O O . PRO B 1 214 ? 20.953 -5.391 6.645 1 63.06 214 PRO B O 1
ATOM 4558 N N . GLN B 1 215 ? 18.953 -6.141 6.566 1 61.56 215 GLN B N 1
ATOM 4559 C CA . GLN B 1 215 ? 18.656 -5.531 7.859 1 61.56 215 GLN B CA 1
ATOM 4560 C C . GLN B 1 215 ? 18.438 -6.59 8.93 1 61.56 215 GLN B C 1
ATOM 4562 O O . GLN B 1 215 ? 18.281 -7.773 8.625 1 61.56 215 GLN B O 1
ATOM 4567 N N . VAL B 1 216 ? 18.688 -6.203 10.203 1 53.88 216 VAL B N 1
ATOM 4568 C CA . VAL B 1 216 ? 18.516 -7.047 11.383 1 53.88 216 VAL B CA 1
ATOM 4569 C C . VAL B 1 216 ? 17.156 -7.73 11.336 1 53.88 216 VAL B C 1
ATOM 4571 O O . VAL B 1 216 ? 16.203 -7.18 10.789 1 53.88 216 VAL B O 1
ATOM 4574 N N . GLU B 1 217 ? 17.188 -9 11.664 1 55.81 217 GLU B N 1
ATOM 4575 C CA . GLU B 1 217 ? 16.062 -9.93 11.633 1 55.81 217 GLU B CA 1
ATOM 4576 C C . GLU B 1 217 ? 14.797 -9.289 12.203 1 55.81 217 GLU B C 1
ATOM 4578 O O . GLU B 1 217 ? 14.859 -8.586 13.211 1 55.81 217 GLU B O 1
ATOM 4583 N N . THR B 1 218 ? 13.703 -9.406 11.344 1 56.03 218 THR B N 1
ATOM 4584 C CA . THR B 1 218 ? 12.336 -8.914 11.383 1 56.03 218 THR B CA 1
ATOM 4585 C C . THR B 1 218 ? 11.578 -9.508 12.57 1 56.03 218 THR B C 1
ATOM 4587 O O . THR B 1 218 ? 11.438 -10.727 12.672 1 56.03 218 THR B O 1
ATOM 4590 N N . ARG B 1 219 ? 11.547 -8.836 13.742 1 60.84 219 ARG B N 1
ATOM 4591 C CA . ARG B 1 219 ? 10.656 -9.266 14.812 1 60.84 219 ARG B CA 1
ATOM 4592 C C . ARG B 1 219 ? 9.195 -9.094 14.406 1 60.84 219 ARG B C 1
ATOM 4594 O O . ARG B 1 219 ? 8.828 -8.094 13.789 1 60.84 219 ARG B O 1
ATOM 4601 N N . MET B 1 220 ? 8.398 -10.25 14.203 1 64.94 220 MET B N 1
ATOM 4602 C CA . MET B 1 220 ? 6.945 -10.188 14.031 1 64.94 220 MET B CA 1
ATOM 4603 C C . MET B 1 220 ? 6.234 -10.281 15.375 1 64.94 220 MET B C 1
ATOM 4605 O O . MET B 1 220 ? 6.715 -10.953 16.297 1 64.94 220 MET B O 1
ATOM 4609 N N . SER B 1 221 ? 5.145 -9.516 15.43 1 66.5 221 SER B N 1
ATOM 4610 C CA . SER B 1 221 ? 4.375 -9.562 16.672 1 66.5 221 SER B CA 1
ATOM 4611 C C . SER B 1 221 ? 3.854 -10.969 16.938 1 66.5 221 SER B C 1
ATOM 4613 O O . SER B 1 221 ? 3.59 -11.734 16.016 1 66.5 221 SER B O 1
ATOM 4615 N N . ASN B 1 222 ? 3.771 -11.297 18.172 1 71.19 222 ASN B N 1
ATOM 4616 C CA . ASN B 1 222 ? 3.307 -12.617 18.594 1 71.19 222 ASN B CA 1
ATOM 4617 C C . ASN B 1 222 ? 1.89 -12.898 18.094 1 71.19 222 ASN B C 1
ATOM 4619 O O . ASN B 1 222 ? 1.581 -14.016 17.688 1 71.19 222 ASN B O 1
ATOM 4623 N N . ALA B 1 223 ? 1.022 -11.922 18.156 1 70.12 223 ALA B N 1
ATOM 4624 C CA . ALA B 1 223 ? -0.364 -12.133 17.734 1 70.12 223 ALA B CA 1
ATOM 4625 C C . ALA B 1 223 ? -0.449 -12.469 16.25 1 70.12 223 ALA B C 1
ATOM 4627 O O . ALA B 1 223 ? -1.187 -13.375 15.859 1 70.12 223 ALA B O 1
ATOM 4628 N N . VAL B 1 224 ? 0.275 -11.812 15.531 1 72.94 224 VAL B N 1
ATOM 4629 C CA . VAL B 1 224 ? 0.272 -12.062 14.094 1 72.94 224 VAL B CA 1
ATOM 4630 C C . VAL B 1 224 ? 0.907 -13.422 13.805 1 72.94 224 VAL B C 1
ATOM 4632 O O . VAL B 1 224 ? 0.409 -14.18 12.969 1 72.94 224 VAL B O 1
ATOM 4635 N N . SER B 1 225 ? 1.934 -13.703 14.492 1 76.94 225 SER B N 1
ATOM 4636 C CA . SER B 1 225 ? 2.586 -15 14.32 1 76.94 225 SER B CA 1
ATOM 4637 C C . SER B 1 225 ? 1.63 -16.141 14.633 1 76.94 225 SER B C 1
ATOM 4639 O O . SER B 1 225 ? 1.579 -17.141 13.898 1 76.94 225 SER B O 1
ATOM 4641 N N . ALA B 1 226 ? 0.912 -15.953 15.695 1 76.88 226 ALA B N 1
ATOM 4642 C CA . ALA B 1 226 ? -0.056 -16.984 16.078 1 76.88 226 ALA B CA 1
ATOM 4643 C C . ALA B 1 226 ? -1.155 -17.109 15.023 1 76.88 226 ALA B C 1
ATOM 4645 O O . ALA B 1 226 ? -1.574 -18.219 14.688 1 76.88 226 ALA B O 1
ATOM 4646 N N . ALA B 1 227 ? -1.638 -16.062 14.555 1 77.25 227 ALA B N 1
ATOM 4647 C CA . ALA B 1 227 ? -2.682 -16.078 13.531 1 77.25 227 ALA B CA 1
ATOM 4648 C C . ALA B 1 227 ? -2.184 -16.734 12.25 1 77.25 227 ALA B C 1
ATOM 4650 O O . ALA B 1 227 ? -2.928 -17.453 11.586 1 77.25 227 ALA B O 1
ATOM 4651 N N . ILE B 1 228 ? -0.967 -16.469 11.906 1 77.56 228 ILE B N 1
ATOM 4652 C CA . ILE B 1 228 ? -0.388 -17.047 10.703 1 77.56 228 ILE B CA 1
ATOM 4653 C C . ILE B 1 228 ? -0.25 -18.562 10.875 1 77.56 228 ILE B C 1
ATOM 4655 O O . ILE B 1 228 ? -0.516 -19.312 9.938 1 77.56 228 ILE B O 1
ATOM 4659 N N . GLN B 1 229 ? 0.127 -18.969 12.031 1 83 229 GLN B N 1
ATOM 4660 C CA . GLN B 1 229 ? 0.23 -20.391 12.289 1 83 229 GLN B CA 1
ATOM 4661 C C . GLN B 1 229 ? -1.13 -21.078 12.164 1 83 229 GLN B C 1
ATOM 4663 O O . GLN B 1 229 ? -1.238 -22.156 11.578 1 83 229 GLN B O 1
ATOM 4668 N N . SER B 1 230 ? -2.102 -20.453 12.742 1 80.12 230 SER B N 1
ATOM 4669 C CA . SER B 1 230 ? -3.455 -20.984 12.594 1 80.12 230 SER B CA 1
ATOM 4670 C C . SER B 1 230 ? -3.885 -21.016 11.133 1 80.12 230 SER B C 1
ATOM 4672 O O . SER B 1 230 ? -4.48 -22 10.68 1 80.12 230 SER B O 1
ATOM 4674 N N . ALA B 1 231 ? -3.637 -19.953 10.453 1 78.88 231 ALA B N 1
ATOM 4675 C CA . ALA B 1 231 ? -3.967 -19.875 9.031 1 78.88 231 ALA B CA 1
ATOM 4676 C C . ALA B 1 231 ? -3.262 -20.984 8.242 1 78.88 231 ALA B C 1
ATOM 4678 O O . ALA B 1 231 ? -3.832 -21.547 7.309 1 78.88 231 ALA B O 1
ATOM 4679 N N . LYS B 1 232 ? -2.059 -21.25 8.578 1 80.19 232 LYS B N 1
ATOM 4680 C CA . LYS B 1 232 ? -1.294 -22.297 7.922 1 80.19 232 LYS B CA 1
ATOM 4681 C C . LYS B 1 232 ? -1.968 -23.656 8.094 1 80.19 232 LYS B C 1
ATOM 4683 O O . LYS B 1 232 ? -2.051 -24.438 7.148 1 80.19 232 LYS B O 1
ATOM 4688 N N . GLY B 1 233 ? -2.379 -23.891 9.281 1 80.56 233 GLY B N 1
ATOM 4689 C CA . GLY B 1 233 ? -3.105 -25.125 9.539 1 80.56 233 GLY B CA 1
ATOM 4690 C C . GLY B 1 233 ? -4.371 -25.266 8.711 1 80.56 233 GLY B C 1
ATOM 4691 O O . GLY B 1 233 ? -4.637 -26.312 8.133 1 80.56 233 GLY B O 1
ATOM 4692 N N . LYS B 1 234 ? -5.141 -24.25 8.68 1 79.81 234 LYS B N 1
ATOM 4693 C CA . LYS B 1 234 ? -6.379 -24.234 7.898 1 79.81 234 LYS B CA 1
ATOM 4694 C C . LYS B 1 234 ? -6.086 -24.391 6.41 1 79.81 234 LYS B C 1
ATOM 4696 O O . LYS B 1 234 ? -6.801 -25.094 5.699 1 79.81 234 LYS B O 1
ATOM 4701 N N . ASP B 1 235 ? -5.113 -23.688 5.984 1 79.69 235 ASP B N 1
ATOM 4702 C CA . ASP B 1 235 ? -4.703 -23.766 4.582 1 79.69 235 ASP B CA 1
ATOM 4703 C C . ASP B 1 235 ? -4.281 -25.188 4.211 1 79.69 235 ASP B C 1
ATOM 4705 O O . ASP B 1 235 ? -4.648 -25.688 3.152 1 79.69 235 ASP B O 1
ATOM 4709 N N . GLN B 1 236 ? -3.492 -25.781 5.047 1 80.25 236 GLN B N 1
ATOM 4710 C CA . GLN B 1 236 ? -3.041 -27.156 4.816 1 80.25 236 GLN B CA 1
ATOM 4711 C C . GLN B 1 236 ? -4.223 -28.125 4.746 1 80.25 236 GLN B C 1
ATOM 4713 O O . GLN B 1 236 ? -4.254 -29 3.889 1 80.25 236 GLN B O 1
ATOM 4718 N N . GLN B 1 237 ? -5.102 -27.891 5.629 1 80.56 237 GLN B N 1
ATOM 4719 C CA . GLN B 1 237 ? -6.285 -28.75 5.633 1 80.56 237 GLN B CA 1
ATOM 4720 C C . GLN B 1 237 ? -7.086 -28.578 4.344 1 80.56 237 GLN B C 1
ATOM 4722 O O . GLN B 1 237 ? -7.531 -29.562 3.752 1 80.56 237 GLN B O 1
ATOM 4727 N N . ALA B 1 238 ? -7.32 -27.391 4 1 78.56 238 ALA B N 1
ATOM 4728 C CA . ALA B 1 238 ? -8.07 -27.109 2.777 1 78.56 238 ALA B CA 1
ATOM 4729 C C . ALA B 1 238 ? -7.375 -27.703 1.559 1 78.56 238 ALA B C 1
ATOM 4731 O O . ALA B 1 238 ? -8.031 -28.281 0.687 1 78.56 238 ALA B O 1
ATOM 4732 N N . LYS B 1 239 ? -6.07 -27.516 1.48 1 78.81 239 LYS B N 1
ATOM 4733 C CA . LYS B 1 239 ? -5.305 -28.047 0.354 1 78.81 239 LYS B CA 1
ATOM 4734 C C . LYS B 1 239 ? -5.336 -29.562 0.332 1 78.81 239 LYS B C 1
ATOM 4736 O O . LYS B 1 239 ? -5.383 -30.172 -0.738 1 78.81 239 LYS B O 1
ATOM 4741 N N . GLN B 1 240 ? -5.285 -30.156 1.492 1 77.81 240 GLN B N 1
ATOM 4742 C CA . GLN B 1 240 ? -5.367 -31.609 1.573 1 77.81 240 GLN B CA 1
ATOM 4743 C C . GLN B 1 240 ? -6.727 -32.125 1.098 1 77.81 240 GLN B C 1
ATOM 4745 O O . GLN B 1 240 ? -6.809 -33.125 0.394 1 77.81 240 GLN B O 1
ATOM 4750 N N . ARG B 1 241 ? -7.711 -31.438 1.499 1 75.12 241 ARG B N 1
ATOM 4751 C CA . ARG B 1 241 ? -9.047 -31.797 1.045 1 75.12 241 ARG B CA 1
ATOM 4752 C C . ARG B 1 241 ? -9.156 -31.719 -0.474 1 75.12 241 ARG B C 1
ATOM 4754 O O . ARG B 1 241 ? -9.711 -32.594 -1.116 1 75.12 241 ARG B O 1
ATOM 4761 N N . THR B 1 242 ? -8.672 -30.688 -0.959 1 74.31 242 THR B N 1
ATOM 4762 C CA . THR B 1 242 ? -8.695 -30.5 -2.406 1 74.31 242 THR B CA 1
ATOM 4763 C C . THR B 1 242 ? -7.891 -31.578 -3.109 1 74.31 242 THR B C 1
ATOM 4765 O O . THR B 1 242 ? -8.297 -32.094 -4.164 1 74.31 242 THR B O 1
ATOM 4768 N N . LYS B 1 243 ? -6.766 -31.891 -2.541 1 75.88 243 LYS B N 1
ATOM 4769 C CA . LYS B 1 243 ? -5.926 -32.938 -3.102 1 75.88 243 LYS B CA 1
ATOM 4770 C C . LYS B 1 243 ? -6.676 -34.281 -3.162 1 75.88 243 LYS B C 1
ATOM 4772 O O . LYS B 1 243 ? -6.68 -34.938 -4.195 1 75.88 243 LYS B O 1
ATOM 4777 N N . VAL B 1 244 ? -7.23 -34.625 -2.08 1 73.75 244 VAL B N 1
ATOM 4778 C CA . VAL B 1 244 ? -7.941 -35.906 -2.002 1 73.75 244 VAL B CA 1
ATOM 4779 C C . VAL B 1 244 ? -9.062 -35.938 -3.035 1 73.75 244 VAL B C 1
ATOM 4781 O O . VAL B 1 244 ? -9.227 -36.906 -3.754 1 73.75 244 VAL B O 1
ATOM 4784 N N . TYR B 1 245 ? -9.734 -34.875 -3.037 1 72.56 245 TYR B N 1
ATOM 4785 C CA . TYR B 1 245 ? -10.844 -34.781 -3.977 1 72.56 245 TYR B CA 1
ATOM 4786 C C . TYR B 1 245 ? -10.344 -34.844 -5.418 1 72.56 245 TYR B C 1
ATOM 4788 O O . TYR B 1 245 ? -10.883 -35.594 -6.23 1 72.56 245 TYR B O 1
ATOM 4796 N N . ALA B 1 246 ? -9.367 -34.094 -5.719 1 71.5 246 ALA B N 1
ATOM 4797 C CA . ALA B 1 246 ? -8.82 -34.031 -7.074 1 71.5 246 ALA B CA 1
ATOM 4798 C C . ALA B 1 246 ? -8.203 -35.375 -7.465 1 71.5 246 ALA B C 1
ATOM 4800 O O . ALA B 1 246 ? -8.375 -35.844 -8.602 1 71.5 246 ALA B O 1
ATOM 4801 N N . ASP B 1 247 ? -7.488 -35.938 -6.59 1 73.75 247 ASP B N 1
ATOM 4802 C CA . ASP B 1 247 ? -6.859 -37.25 -6.859 1 73.75 247 ASP B CA 1
ATOM 4803 C C . ASP B 1 247 ? -7.906 -38.312 -7.121 1 73.75 247 ASP B C 1
ATOM 4805 O O . ASP B 1 247 ? -7.73 -39.156 -8 1 73.75 247 ASP B O 1
ATOM 4809 N N . LYS B 1 248 ? -8.938 -38.25 -6.344 1 69.88 248 LYS B N 1
ATOM 4810 C CA . LYS B 1 248 ? -10.023 -39.188 -6.535 1 69.88 248 LYS B CA 1
ATOM 4811 C C . LYS B 1 248 ? -10.734 -38.938 -7.863 1 69.88 248 LYS B C 1
ATOM 4813 O O . LYS B 1 248 ? -10.961 -39.875 -8.633 1 69.88 248 LYS B O 1
ATOM 4818 N N . ARG B 1 249 ? -10.992 -37.719 -8.055 1 68 249 ARG B N 1
ATOM 4819 C CA . ARG B 1 249 ? -11.719 -37.344 -9.266 1 68 249 ARG B CA 1
ATOM 4820 C C . ARG B 1 249 ? -10.922 -37.688 -10.516 1 68 249 ARG B C 1
ATOM 4822 O O . ARG B 1 249 ? -11.484 -38.188 -11.5 1 68 249 ARG B O 1
ATOM 4829 N N . ASN B 1 250 ? -9.609 -37.469 -10.422 1 68.31 250 ASN B N 1
ATOM 4830 C CA . ASN B 1 250 ? -8.742 -37.688 -11.578 1 68.31 250 ASN B CA 1
ATOM 4831 C C . ASN B 1 250 ? -8.148 -39.094 -11.57 1 68.31 250 ASN B C 1
ATOM 4833 O O . ASN B 1 250 ? -7.34 -39.438 -12.438 1 68.31 250 ASN B O 1
ATOM 4837 N N . ARG B 1 251 ? -8.586 -39.844 -10.609 1 67.81 251 ARG B N 1
ATOM 4838 C CA . ARG B 1 251 ? -8.016 -41.188 -10.477 1 67.81 251 ARG B CA 1
ATOM 4839 C C . ARG B 1 251 ? -6.496 -41.156 -10.562 1 67.81 251 ARG B C 1
ATOM 4841 O O . ARG B 1 251 ? -5.898 -41.906 -11.328 1 67.81 251 ARG B O 1
ATOM 4848 N N . ALA B 1 252 ? -6.086 -40.188 -9.773 1 69.5 252 ALA B N 1
ATOM 4849 C CA . ALA B 1 252 ? -4.648 -39.938 -9.844 1 69.5 252 ALA B CA 1
ATOM 4850 C C . ALA B 1 252 ? -3.863 -41.125 -9.273 1 69.5 252 ALA B C 1
ATOM 4852 O O . ALA B 1 252 ? -4.273 -41.719 -8.281 1 69.5 252 ALA B O 1
ATOM 4853 N N . SER B 1 253 ? -2.844 -41.594 -10 1 72.06 253 SER B N 1
ATOM 4854 C CA . SER B 1 253 ? -1.931 -42.625 -9.539 1 72.06 253 SER B CA 1
ATOM 4855 C C . SER B 1 253 ? -0.48 -42.25 -9.82 1 72.06 253 SER B C 1
ATOM 4857 O O . SER B 1 253 ? -0.191 -41.562 -10.797 1 72.06 253 SER B O 1
ATOM 4859 N N . PRO B 1 254 ? 0.316 -42.5 -8.734 1 72.5 254 PRO B N 1
ATOM 4860 C CA . PRO B 1 254 ? 1.727 -42.188 -8.961 1 72.5 254 PRO B CA 1
ATOM 4861 C C . PRO B 1 254 ? 2.277 -42.812 -10.234 1 72.5 254 PRO B C 1
ATOM 4863 O O . PRO B 1 254 ? 1.942 -43.969 -10.562 1 72.5 254 PRO B O 1
ATOM 4866 N N . SER B 1 255 ? 2.891 -42 -11.023 1 73.88 255 SER B N 1
ATOM 4867 C CA . SER B 1 255 ? 3.447 -42.469 -12.297 1 73.88 255 SER B CA 1
ATOM 4868 C C . SER B 1 255 ? 4.773 -43.188 -12.086 1 73.88 255 SER B C 1
ATOM 4870 O O . SER B 1 255 ? 5.57 -42.781 -11.227 1 73.88 255 SER B O 1
ATOM 4872 N N . ASP B 1 256 ? 5.012 -44.281 -12.695 1 77.69 256 ASP B N 1
ATOM 4873 C CA . ASP B 1 256 ? 6.246 -45.062 -12.617 1 77.69 256 ASP B CA 1
ATOM 4874 C C . ASP B 1 256 ? 7.262 -44.594 -13.656 1 77.69 256 ASP B C 1
ATOM 4876 O O . ASP B 1 256 ? 8.273 -45.25 -13.883 1 77.69 256 ASP B O 1
ATOM 4880 N N . ILE B 1 257 ? 7.008 -43.469 -14.195 1 83 257 ILE B N 1
ATOM 4881 C CA . ILE B 1 257 ? 7.914 -42.969 -15.219 1 83 257 ILE B CA 1
ATOM 4882 C C . ILE B 1 257 ? 9.195 -42.438 -14.578 1 83 257 ILE B C 1
ATOM 4884 O O . ILE B 1 257 ? 9.141 -41.688 -13.617 1 83 257 ILE B O 1
ATOM 4888 N N . LYS B 1 258 ? 10.32 -42.938 -14.969 1 84.31 258 LYS B N 1
ATOM 4889 C CA . LYS B 1 258 ? 11.625 -42.5 -14.469 1 84.31 258 LYS B CA 1
ATOM 4890 C C . LYS B 1 258 ? 12.5 -41.969 -15.594 1 84.31 258 LYS B C 1
ATOM 4892 O O . LYS B 1 258 ? 12.141 -42.094 -16.766 1 84.31 258 LYS B O 1
ATOM 4897 N N . SER B 1 259 ? 13.594 -41.375 -15.094 1 88.44 259 SER B N 1
ATOM 4898 C CA . SER B 1 259 ? 14.57 -40.906 -16.062 1 88.44 259 SER B CA 1
ATOM 4899 C C . SER B 1 259 ? 15.07 -42.031 -16.953 1 88.44 259 SER B C 1
ATOM 4901 O O . SER B 1 259 ? 15.367 -43.125 -16.469 1 88.44 259 SER B O 1
ATOM 4903 N N . GLY B 1 260 ? 15.164 -41.781 -18.25 1 84.81 260 GLY B N 1
ATOM 4904 C CA . GLY B 1 260 ? 15.625 -42.781 -19.188 1 84.81 260 GLY B CA 1
ATOM 4905 C C . GLY B 1 260 ? 14.5 -43.5 -19.906 1 84.81 260 GLY B C 1
ATOM 4906 O O . GLY B 1 260 ? 14.727 -44.156 -20.922 1 84.81 260 GLY B O 1
ATOM 4907 N N . ASP B 1 261 ? 13.352 -43.344 -19.359 1 85.44 261 ASP B N 1
ATOM 4908 C CA . ASP B 1 261 ? 12.211 -44.031 -19.969 1 85.44 261 ASP B CA 1
ATOM 4909 C C . ASP B 1 261 ? 11.797 -43.375 -21.266 1 85.44 261 ASP B C 1
ATOM 4911 O O . ASP B 1 261 ? 12.047 -42.188 -21.484 1 85.44 261 ASP B O 1
ATOM 4915 N N . LYS B 1 262 ? 11.305 -44.25 -22.156 1 85.56 262 LYS B N 1
ATOM 4916 C CA . LYS B 1 262 ? 10.719 -43.719 -23.391 1 85.56 262 LYS B CA 1
ATOM 4917 C C . LYS B 1 262 ? 9.211 -43.531 -23.234 1 85.56 262 LYS B C 1
ATOM 4919 O O . LYS B 1 262 ? 8.523 -44.375 -22.656 1 85.56 262 LYS B O 1
ATOM 4924 N N . VAL B 1 263 ? 8.891 -42.281 -23.594 1 86.38 263 VAL B N 1
ATOM 4925 C CA . VAL B 1 263 ? 7.484 -41.969 -23.391 1 86.38 263 VAL B CA 1
ATOM 4926 C C . VAL B 1 263 ? 6.898 -41.344 -24.656 1 86.38 263 VAL B C 1
ATOM 4928 O O . VAL B 1 263 ? 7.641 -40.875 -25.531 1 86.38 263 VAL B O 1
ATOM 4931 N N . LEU B 1 264 ? 5.559 -41.531 -24.828 1 81.62 264 LEU B N 1
ATOM 4932 C CA . LEU B 1 264 ? 4.82 -40.844 -25.891 1 81.62 264 LEU B CA 1
ATOM 4933 C C . LEU B 1 264 ? 4.105 -39.625 -25.344 1 81.62 264 LEU B C 1
ATOM 4935 O O . LEU B 1 264 ? 3.586 -39.625 -24.219 1 81.62 264 LEU B O 1
ATOM 4939 N N . LEU B 1 265 ? 4.176 -38.531 -26.031 1 82.62 265 LEU B N 1
ATOM 4940 C CA . LEU B 1 265 ? 3.578 -37.281 -25.625 1 82.62 265 LEU B CA 1
ATOM 4941 C C . LEU B 1 265 ? 2.178 -37.125 -26.203 1 82.62 265 LEU B C 1
ATOM 4943 O O . LEU B 1 265 ? 1.946 -37.438 -27.375 1 82.62 265 LEU B O 1
ATOM 4947 N N . GLN B 1 266 ? 1.321 -36.625 -25.281 1 80.25 266 GLN B N 1
ATOM 4948 C CA . GLN B 1 266 ? -0.044 -36.375 -25.734 1 80.25 266 GLN B CA 1
ATOM 4949 C C . GLN B 1 266 ? -0.09 -35.219 -26.75 1 80.25 266 GLN B C 1
ATOM 4951 O O . GLN B 1 266 ? 0.621 -34.219 -26.609 1 80.25 266 GLN B O 1
ATOM 4956 N N . GLN B 1 267 ? -0.801 -35.375 -27.844 1 72.19 267 GLN B N 1
ATOM 4957 C CA . GLN B 1 267 ? -0.889 -34.344 -28.875 1 72.19 267 GLN B CA 1
ATOM 4958 C C . GLN B 1 267 ? -2.334 -33.906 -29.109 1 72.19 267 GLN B C 1
ATOM 4960 O O . GLN B 1 267 ? -3.268 -34.625 -28.703 1 72.19 267 GLN B O 1
ATOM 4965 N N . ALA B 1 268 ? -2.467 -32.594 -29.5 1 67.44 268 ALA B N 1
ATOM 4966 C CA . ALA B 1 268 ? -3.795 -32.062 -29.828 1 67.44 268 ALA B CA 1
ATOM 4967 C C . ALA B 1 268 ? -4.395 -32.844 -31 1 67.44 268 ALA B C 1
ATOM 4969 O O . ALA B 1 268 ? -3.682 -33.219 -31.938 1 67.44 268 ALA B O 1
ATOM 4970 N N . ARG B 1 269 ? -5.652 -33.094 -30.75 1 61.5 269 ARG B N 1
ATOM 4971 C CA . ARG B 1 269 ? -6.348 -33.781 -31.844 1 61.5 269 ARG B CA 1
ATOM 4972 C C . ARG B 1 269 ? -6.523 -32.844 -33.031 1 61.5 269 ARG B C 1
ATOM 4974 O O . ARG B 1 269 ? -7.152 -31.781 -32.906 1 61.5 269 ARG B O 1
ATOM 4981 N N . GLN B 1 270 ? -5.699 -32.875 -34.062 1 59.09 270 GLN B N 1
ATOM 4982 C CA . GLN B 1 270 ? -5.836 -32.031 -35.25 1 59.09 270 GLN B CA 1
ATOM 4983 C C . GLN B 1 270 ? -6.938 -32.562 -36.156 1 59.09 270 GLN B C 1
ATOM 4985 O O . GLN B 1 270 ? -7.668 -31.781 -36.781 1 59.09 270 GLN B O 1
ATOM 4990 N N . ASN B 1 271 ? -6.992 -33.719 -36.344 1 59.28 271 ASN B N 1
ATOM 4991 C CA . ASN B 1 271 ? -8.008 -34.375 -37.156 1 59.28 271 ASN B CA 1
ATOM 4992 C C . ASN B 1 271 ? -8.461 -35.688 -36.562 1 59.28 271 ASN B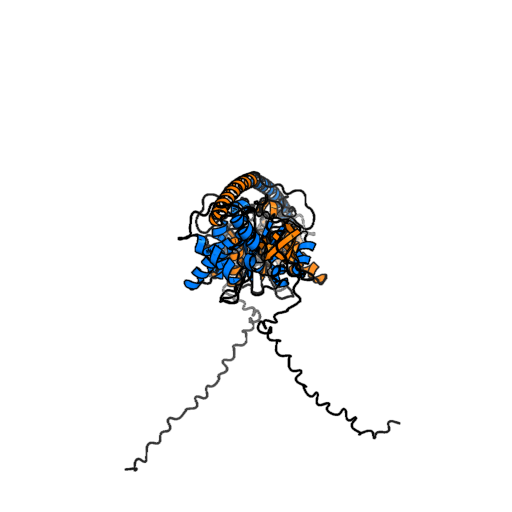 C 1
ATOM 4994 O O . ASN B 1 271 ? -8.008 -36.094 -35.5 1 59.28 271 ASN B O 1
ATOM 4998 N N . LYS B 1 272 ? -9.539 -36.281 -37.156 1 58.66 272 LYS B N 1
ATOM 4999 C CA . LYS B 1 272 ? -10.156 -37.531 -36.688 1 58.66 272 LYS B CA 1
ATOM 5000 C C . LYS B 1 272 ? -9.141 -38.656 -36.594 1 58.66 272 LYS B C 1
ATOM 5002 O O . LYS B 1 272 ? -9.352 -39.625 -35.906 1 58.66 272 LYS B O 1
ATOM 5007 N N . LEU B 1 273 ? -7.961 -38.5 -37.281 1 60.75 273 LEU B N 1
ATOM 5008 C CA . LEU B 1 273 ? -6.965 -39.562 -37.312 1 60.75 273 LEU B CA 1
ATOM 5009 C C . LEU B 1 273 ? -5.816 -39.281 -36.375 1 60.75 273 LEU B C 1
ATOM 5011 O O . LEU B 1 273 ? -4.902 -40.094 -36.219 1 60.75 273 LEU B O 1
ATOM 5015 N N . SER B 1 274 ? -6.008 -38.188 -35.656 1 64.94 274 SER B N 1
ATOM 5016 C CA . SER B 1 274 ? -4.922 -37.844 -34.75 1 64.94 274 SER B CA 1
ATOM 5017 C C . SER B 1 274 ? -4.922 -38.75 -33.5 1 64.94 274 SER B C 1
ATOM 5019 O O . SER B 1 274 ? -5.98 -39.031 -32.969 1 64.94 274 SER B O 1
ATOM 5021 N N . THR B 1 275 ? -3.777 -39.438 -33.344 1 65.62 275 THR B N 1
ATOM 5022 C CA . THR B 1 275 ? -3.637 -40.25 -32.125 1 65.62 275 THR B CA 1
ATOM 5023 C C . THR B 1 275 ? -3.504 -39.344 -30.891 1 65.62 275 THR B C 1
ATOM 5025 O O . THR B 1 275 ? -3.145 -38.156 -31.016 1 65.62 275 THR B O 1
ATOM 5028 N N . LEU B 1 276 ? -3.922 -39.938 -29.844 1 72.25 276 LEU B N 1
ATOM 5029 C CA . LEU B 1 276 ? -3.859 -39.188 -28.594 1 72.25 276 LEU B CA 1
ATOM 5030 C C . LEU B 1 276 ? -2.42 -38.812 -28.266 1 72.25 276 LEU B C 1
ATOM 5032 O O . LEU B 1 276 ? -2.158 -37.719 -27.75 1 72.25 276 LEU B O 1
ATOM 5036 N N . TYR B 1 277 ? -1.602 -39.812 -28.609 1 79.19 277 TYR B N 1
ATOM 5037 C CA . TYR B 1 277 ? -0.194 -39.594 -28.312 1 79.19 277 TYR B CA 1
ATOM 5038 C C . TYR B 1 277 ? 0.634 -39.531 -29.578 1 79.19 277 TYR B C 1
ATOM 5040 O O . TYR B 1 277 ? 0.342 -40.25 -30.547 1 79.19 277 TYR B O 1
ATOM 5048 N N . ASP B 1 278 ? 1.61 -38.656 -29.578 1 75.44 278 ASP B N 1
ATOM 5049 C CA . ASP B 1 278 ? 2.584 -38.625 -30.672 1 75.44 278 ASP B CA 1
ATOM 5050 C C . ASP B 1 278 ? 3.307 -39.938 -30.797 1 75.44 278 ASP B C 1
ATOM 5052 O O . ASP B 1 278 ? 3.883 -40.469 -29.844 1 75.44 278 ASP B O 1
ATOM 5056 N N . PRO B 1 279 ? 3.215 -40.531 -31.984 1 73.38 279 PRO B N 1
ATOM 5057 C CA . PRO B 1 279 ? 3.789 -41.875 -32.188 1 73.38 279 PRO B CA 1
ATOM 5058 C C . PRO B 1 279 ? 5.312 -41.875 -32.062 1 73.38 279 PRO B C 1
ATOM 5060 O O . PRO B 1 279 ? 5.914 -42.938 -31.938 1 73.38 279 PRO B O 1
ATOM 5063 N N . GLN B 1 280 ? 5.938 -40.719 -32.156 1 76.81 280 GLN B N 1
ATOM 5064 C CA . GLN B 1 280 ? 7.387 -40.656 -31.984 1 76.81 280 GLN B CA 1
ATOM 5065 C C . GLN B 1 280 ? 7.762 -40.469 -30.516 1 76.81 280 GLN B C 1
ATOM 5067 O O . GLN B 1 280 ? 7.418 -39.469 -29.891 1 76.81 280 GLN B O 1
ATOM 5072 N N . PRO B 1 281 ? 8.477 -41.469 -30.016 1 82.88 281 PRO B N 1
ATOM 5073 C CA . PRO B 1 281 ? 8.766 -41.469 -28.594 1 82.88 281 PRO B CA 1
ATOM 5074 C C . PRO B 1 281 ? 9.766 -40.375 -28.203 1 82.88 281 PRO B C 1
ATOM 5076 O O . PRO B 1 281 ? 10.586 -39.969 -29.031 1 82.88 281 PRO B O 1
ATOM 5079 N N . TYR B 1 282 ? 9.555 -39.906 -26.984 1 86.69 282 TYR B N 1
ATOM 5080 C CA . TYR B 1 282 ? 10.508 -39.031 -26.312 1 86.69 282 TYR B CA 1
ATOM 5081 C C . TYR B 1 282 ? 11.25 -39.75 -25.203 1 86.69 282 TYR B C 1
ATOM 5083 O O . TYR B 1 282 ? 10.734 -40.75 -24.641 1 86.69 282 TYR B O 1
ATOM 5091 N N . THR B 1 283 ? 12.477 -39.312 -25.031 1 87.69 283 THR B N 1
ATOM 5092 C CA . THR B 1 283 ? 13.242 -39.844 -23.906 1 87.69 283 THR B CA 1
ATOM 5093 C C . THR B 1 283 ? 13.18 -38.875 -22.719 1 87.69 283 THR B C 1
ATOM 5095 O O . THR B 1 283 ? 13.336 -37.656 -22.875 1 87.69 283 THR B O 1
ATOM 5098 N N . VAL B 1 284 ? 12.875 -39.469 -21.578 1 89 284 VAL B N 1
ATOM 5099 C CA . VAL B 1 284 ? 12.852 -38.656 -20.359 1 89 284 VAL B CA 1
ATOM 5100 C C . VAL B 1 284 ? 14.281 -38.406 -19.875 1 89 284 VAL B C 1
ATOM 5102 O O . VAL B 1 284 ? 14.969 -39.344 -19.453 1 89 284 VAL B O 1
ATOM 5105 N N . LEU B 1 285 ? 14.695 -37.156 -19.906 1 87.5 285 LEU B N 1
ATOM 5106 C CA . LEU B 1 285 ? 16.047 -36.844 -19.438 1 87.5 285 LEU B CA 1
ATOM 5107 C C . LEU B 1 285 ? 16.078 -36.719 -17.922 1 87.5 285 LEU B C 1
ATOM 5109 O O . LEU B 1 285 ? 17 -37.188 -17.281 1 87.5 285 LEU B O 1
ATOM 5113 N N . GLU B 1 286 ? 15.102 -35.969 -17.438 1 86.38 286 GLU B N 1
ATOM 5114 C CA . GLU B 1 286 ? 15.031 -35.719 -16 1 86.38 286 GLU B CA 1
ATOM 5115 C C . GLU B 1 286 ? 13.586 -35.531 -15.547 1 86.38 286 GLU B C 1
ATOM 5117 O O . GLU B 1 286 ? 12.75 -35.031 -16.312 1 86.38 286 GLU B O 1
ATOM 5122 N N . ARG B 1 287 ? 13.336 -36.125 -14.375 1 80.75 287 ARG B N 1
ATOM 5123 C CA . ARG B 1 287 ? 12.016 -35.938 -13.773 1 80.75 287 ARG B CA 1
ATOM 5124 C C . ARG B 1 287 ? 12.102 -35.062 -12.531 1 80.75 287 ARG B C 1
ATOM 5126 O O . ARG B 1 287 ? 12.898 -35.344 -11.625 1 80.75 287 ARG B O 1
ATOM 5133 N N . LYS B 1 288 ? 11.469 -34 -12.516 1 71.62 288 LYS B N 1
ATOM 5134 C CA . LYS B 1 288 ? 11.312 -33.125 -11.359 1 71.62 288 LYS B CA 1
ATOM 5135 C C . LYS B 1 288 ? 9.867 -33.125 -10.875 1 71.62 288 LYS B C 1
ATOM 5137 O O . LYS B 1 288 ? 9.055 -32.312 -11.352 1 71.62 288 LYS B O 1
ATOM 5142 N N . GLY B 1 289 ? 9.633 -34 -9.875 1 70.75 289 GLY B N 1
ATOM 5143 C CA . GLY B 1 289 ? 8.25 -34.125 -9.461 1 70.75 289 GLY B CA 1
ATOM 5144 C C . GLY B 1 289 ? 7.348 -34.656 -10.562 1 70.75 289 GLY B C 1
ATOM 5145 O O . GLY B 1 289 ? 7.633 -35.688 -11.164 1 70.75 289 GLY B O 1
ATOM 5146 N N . PRO B 1 290 ? 6.285 -33.875 -10.781 1 69.56 290 PRO B N 1
ATOM 5147 C CA . PRO B 1 290 ? 5.395 -34.344 -11.859 1 69.56 290 PRO B CA 1
ATOM 5148 C C . PRO B 1 290 ? 5.828 -33.844 -13.234 1 69.56 290 PRO B C 1
ATOM 5150 O O . PRO B 1 290 ? 5.211 -34.188 -14.242 1 69.56 290 PRO B O 1
ATOM 5153 N N . SER B 1 291 ? 6.934 -33.156 -13.203 1 73.94 291 SER B N 1
ATOM 5154 C CA . SER B 1 291 ? 7.41 -32.562 -14.461 1 73.94 291 SER B CA 1
ATOM 5155 C C . SER B 1 291 ? 8.523 -33.438 -15.062 1 73.94 291 SER B C 1
ATOM 5157 O O . SER B 1 291 ? 9.414 -33.906 -14.352 1 73.94 291 SER B O 1
ATOM 5159 N N . LEU B 1 292 ? 8.406 -33.688 -16.406 1 79.44 292 LEU B N 1
ATOM 5160 C CA . LEU B 1 292 ? 9.391 -34.469 -17.156 1 79.44 292 LEU B CA 1
ATOM 5161 C C . LEU B 1 292 ? 10.117 -33.594 -18.172 1 79.44 292 LEU B C 1
ATOM 5163 O O . LEU B 1 292 ? 9.5 -32.75 -18.828 1 79.44 292 LEU B O 1
ATOM 5167 N N . ILE B 1 293 ? 11.336 -33.656 -18.125 1 83.12 293 ILE B N 1
ATOM 5168 C CA . ILE B 1 293 ? 12.125 -33.062 -19.203 1 83.12 293 ILE B CA 1
ATOM 5169 C C . ILE B 1 293 ? 12.312 -34.094 -20.328 1 83.12 293 ILE B C 1
ATOM 5171 O O . ILE B 1 293 ? 12.938 -35.125 -20.125 1 83.12 293 ILE B O 1
ATOM 5175 N N . LEU B 1 294 ? 11.727 -33.781 -21.469 1 84.25 294 LEU B N 1
ATOM 5176 C CA . LEU B 1 294 ? 11.68 -34.719 -22.594 1 84.25 294 LEU B CA 1
ATOM 5177 C C . LEU B 1 294 ? 12.57 -34.25 -23.734 1 84.25 294 LEU B C 1
ATOM 5179 O O . LEU B 1 294 ? 12.719 -33.031 -23.953 1 84.25 294 LEU B O 1
ATOM 5183 N N . GLN B 1 295 ? 13.211 -35.062 -24.25 1 85.19 295 GLN B N 1
ATOM 5184 C CA . GLN B 1 295 ? 14.039 -34.781 -25.422 1 85.19 295 GLN B CA 1
ATOM 5185 C C . GLN B 1 295 ? 13.82 -35.812 -26.516 1 85.19 295 GLN B C 1
ATOM 5187 O O . GLN B 1 295 ? 13.742 -37 -26.25 1 85.19 295 GLN B O 1
ATOM 5192 N N . ARG B 1 296 ? 13.422 -35.25 -27.672 1 76.25 296 ARG B N 1
ATOM 5193 C CA . ARG B 1 296 ? 13.43 -36.156 -28.828 1 76.25 296 ARG B CA 1
ATOM 5194 C C . ARG B 1 296 ? 14.82 -36.219 -29.469 1 76.25 296 ARG B C 1
ATOM 5196 O O . ARG B 1 296 ? 15.609 -35.281 -29.328 1 76.25 296 ARG B O 1
ATOM 5203 N N . ARG B 1 297 ? 15.055 -37.312 -30.062 1 62.16 297 ARG B N 1
ATOM 5204 C CA . ARG B 1 297 ? 16.328 -37.406 -30.766 1 62.16 297 ARG B CA 1
ATOM 5205 C C . ARG B 1 297 ? 16.625 -36.125 -31.531 1 62.16 297 ARG B C 1
ATOM 5207 O O . ARG B 1 297 ? 15.852 -35.688 -32.375 1 62.16 297 ARG B O 1
ATOM 5214 N N . ASN B 1 298 ? 17.719 -35.406 -31.281 1 60.38 298 ASN B N 1
ATOM 5215 C CA . ASN B 1 298 ? 18.344 -34.219 -31.844 1 60.38 298 ASN B CA 1
ATOM 5216 C C . ASN B 1 298 ? 17.438 -33 -31.688 1 60.38 298 ASN B C 1
ATOM 5218 O O . ASN B 1 298 ? 17.656 -31.984 -32.344 1 60.38 298 ASN B O 1
ATOM 5222 N N . GLY B 1 299 ? 16.344 -33.25 -30.922 1 63.5 299 GLY B N 1
ATOM 5223 C CA . GLY B 1 299 ? 15.438 -32.094 -30.953 1 63.5 299 GLY B CA 1
ATOM 5224 C C . GLY B 1 299 ? 15.469 -31.281 -29.688 1 63.5 299 GLY B C 1
ATOM 5225 O O . GLY B 1 299 ? 16.406 -31.391 -28.891 1 63.5 299 GLY B O 1
ATOM 5226 N N . ARG B 1 300 ? 14.57 -30.391 -29.609 1 71.81 300 ARG B N 1
ATOM 5227 C CA . ARG B 1 300 ? 14.414 -29.422 -28.531 1 71.81 300 ARG B CA 1
ATOM 5228 C C . ARG B 1 300 ? 13.93 -30.094 -27.25 1 71.81 300 ARG B C 1
ATOM 5230 O O . ARG B 1 300 ? 13.195 -31.078 -27.297 1 71.81 300 ARG B O 1
ATOM 5237 N N . VAL B 1 301 ? 14.523 -29.719 -26.203 1 77.5 301 VAL B N 1
ATOM 5238 C CA . VAL B 1 301 ? 14.172 -30.156 -24.859 1 77.5 301 VAL B CA 1
ATOM 5239 C C . VAL B 1 301 ? 12.992 -29.328 -24.328 1 77.5 301 VAL B C 1
ATOM 5241 O O . VAL B 1 301 ? 12.938 -28.125 -24.531 1 77.5 301 VAL B O 1
ATOM 5244 N N . PHE B 1 302 ? 11.961 -30.141 -23.953 1 76.81 302 PHE B N 1
ATOM 5245 C CA . PHE B 1 302 ? 10.875 -29.359 -23.375 1 76.81 302 PHE B CA 1
ATOM 5246 C C . PHE B 1 302 ? 10.32 -30.062 -22.141 1 76.81 302 PHE B C 1
ATOM 5248 O O . PHE B 1 302 ? 10.578 -31.25 -21.922 1 76.81 302 PHE B O 1
ATOM 5255 N N . MET B 1 303 ? 9.711 -29.344 -21.375 1 76.81 303 MET B N 1
ATOM 5256 C CA . MET B 1 303 ? 9.164 -29.828 -20.109 1 76.81 303 MET B CA 1
ATOM 5257 C C . MET B 1 303 ? 7.668 -30.094 -20.234 1 76.81 303 MET B C 1
ATOM 5259 O O . MET B 1 303 ? 6.945 -29.328 -20.859 1 76.81 303 MET B O 1
ATOM 5263 N N . ARG B 1 304 ? 7.266 -31.344 -19.797 1 74.62 304 ARG B N 1
ATOM 5264 C CA . ARG B 1 304 ? 5.852 -31.703 -19.781 1 74.62 304 ARG B CA 1
ATOM 5265 C C . ARG B 1 304 ? 5.488 -32.406 -18.484 1 74.62 304 ARG B C 1
ATOM 5267 O O . ARG B 1 304 ? 6.352 -33 -17.828 1 74.62 304 ARG B O 1
ATOM 5274 N N . ASN B 1 305 ? 4.242 -32.312 -18.141 1 73.75 305 ASN B N 1
ATOM 5275 C CA . ASN B 1 305 ? 3.738 -33.031 -16.984 1 73.75 305 ASN B CA 1
ATOM 5276 C C . ASN B 1 305 ? 3.6 -34.531 -17.266 1 73.75 305 ASN B C 1
ATOM 5278 O O . ASN B 1 305 ? 3.277 -34.906 -18.391 1 73.75 305 ASN B O 1
ATOM 5282 N N . VAL B 1 306 ? 3.781 -35.312 -16.266 1 75.12 306 VAL B N 1
ATOM 5283 C CA . VAL B 1 306 ? 3.779 -36.75 -16.375 1 75.12 306 VAL B CA 1
ATOM 5284 C C . VAL B 1 306 ? 2.408 -37.25 -16.844 1 75.12 306 VAL B C 1
ATOM 5286 O O . VAL B 1 306 ? 2.297 -38.281 -17.484 1 75.12 306 VAL B O 1
ATOM 5289 N N . SER B 1 307 ? 1.378 -36.406 -16.609 1 72.75 307 SER B N 1
ATOM 5290 C CA . SER B 1 307 ? 0.027 -36.812 -16.984 1 72.75 307 SER B CA 1
ATOM 5291 C C . SER B 1 307 ? -0.167 -36.719 -18.484 1 72.75 307 SER B C 1
ATOM 5293 O O . SER B 1 307 ? -1.127 -37.281 -19.031 1 72.75 307 SER B O 1
ATOM 5295 N N . HIS B 1 308 ? 0.727 -36.188 -19.125 1 76.38 308 HIS B N 1
ATOM 5296 C CA . HIS B 1 308 ? 0.573 -36 -20.562 1 76.38 308 HIS B CA 1
ATOM 5297 C C . HIS B 1 308 ? 1.44 -36.969 -21.344 1 76.38 308 HIS B C 1
ATOM 5299 O O . HIS B 1 308 ? 1.604 -36.844 -22.547 1 76.38 308 HIS B O 1
ATOM 5305 N N . VAL B 1 309 ? 2.006 -37.875 -20.594 1 79.19 309 VAL B N 1
ATOM 5306 C CA . VAL B 1 309 ? 2.885 -38.812 -21.281 1 79.19 309 VAL B CA 1
ATOM 5307 C C . VAL B 1 309 ? 2.441 -40.219 -21 1 79.19 309 VAL B C 1
ATOM 5309 O O . VAL B 1 309 ? 1.787 -40.5 -19.984 1 79.19 309 VAL B O 1
ATOM 5312 N N . HIS B 1 310 ? 2.713 -41.062 -21.969 1 80 310 HIS B N 1
ATOM 5313 C CA . HIS B 1 310 ? 2.475 -42.5 -21.844 1 80 310 HIS B CA 1
ATOM 5314 C C . HIS B 1 310 ? 3.781 -43.281 -21.922 1 80 310 HIS B C 1
ATOM 5316 O O . HIS B 1 310 ? 4.547 -43.125 -22.875 1 80 310 HIS B O 1
ATOM 5322 N N . LYS B 1 311 ? 3.98 -44 -20.828 1 83.44 311 LYS B N 1
ATOM 5323 C CA . LYS B 1 311 ? 5.219 -44.781 -20.781 1 83.44 311 LYS B CA 1
ATOM 5324 C C . LYS B 1 311 ? 5.18 -45.938 -21.766 1 83.44 311 LYS B C 1
ATOM 5326 O O . LYS B 1 311 ? 4.195 -46.688 -21.828 1 83.44 311 LYS B O 1
ATOM 5331 N N . LEU B 1 312 ? 6.301 -46 -22.547 1 78.62 312 LEU B N 1
ATOM 5332 C CA . LEU B 1 312 ? 6.426 -47.094 -23.484 1 78.62 312 LEU B CA 1
ATOM 5333 C C . LEU B 1 312 ? 7.066 -48.312 -22.812 1 78.62 312 LEU B C 1
ATOM 5335 O O . LEU B 1 312 ? 7.949 -48.156 -21.953 1 78.62 312 LEU B O 1
ATOM 5339 N N . HIS B 1 313 ? 6.453 -49.438 -23.062 1 66.44 313 HIS B N 1
ATOM 5340 C CA . HIS B 1 313 ? 7.066 -50.656 -22.562 1 66.44 313 HIS B CA 1
ATOM 5341 C C . HIS B 1 313 ? 8.406 -50.906 -23.25 1 66.44 313 HIS B C 1
ATOM 5343 O O . HIS B 1 313 ? 8.586 -50.562 -24.422 1 66.44 313 HIS B O 1
ATOM 5349 N N . GLN B 1 314 ? 9.461 -51.281 -22.469 1 59.84 314 GLN B N 1
ATOM 5350 C CA . GLN B 1 314 ? 10.836 -51.531 -22.906 1 59.84 314 GLN B CA 1
ATOM 5351 C C . GLN B 1 314 ? 10.875 -52.312 -24.219 1 59.84 314 GLN B C 1
ATOM 5353 O O . GLN B 1 314 ? 11.781 -52.094 -25.031 1 59.84 314 GLN B O 1
ATOM 5358 N N . ASN B 1 315 ? 9.953 -53.25 -24.469 1 56.19 315 ASN B N 1
ATOM 5359 C CA . ASN B 1 315 ? 10.07 -54.156 -25.609 1 56.19 315 ASN B CA 1
ATOM 5360 C C . ASN B 1 315 ? 9.406 -53.594 -26.844 1 56.19 315 ASN B C 1
ATOM 5362 O O . ASN B 1 315 ? 9.172 -54.312 -27.828 1 56.19 315 ASN B O 1
ATOM 5366 N N . THR B 1 316 ? 8.984 -52.375 -26.797 1 56.34 316 THR B N 1
ATOM 5367 C CA . THR B 1 316 ? 8.336 -51.844 -27.984 1 56.34 316 THR B CA 1
ATOM 5368 C C . THR B 1 316 ? 9.367 -51.5 -29.062 1 56.34 316 THR B C 1
ATOM 5370 O O . THR B 1 316 ? 10.352 -50.844 -28.781 1 56.34 316 THR B O 1
ATOM 5373 N N . ALA B 1 317 ? 9.508 -52.375 -30.188 1 53.28 317 ALA B N 1
ATOM 5374 C CA . ALA B 1 317 ? 10.406 -52.156 -31.328 1 53.28 317 ALA B CA 1
ATOM 5375 C C . ALA B 1 317 ? 10.172 -50.781 -31.953 1 53.28 317 ALA B C 1
ATOM 5377 O O . ALA B 1 317 ? 9.047 -50.438 -32.344 1 53.28 317 ALA B O 1
ATOM 5378 N N . VAL B 1 318 ? 10.812 -49.812 -31.516 1 53.75 318 VAL B N 1
ATOM 5379 C CA . VAL B 1 318 ? 10.82 -48.5 -32.219 1 53.75 318 VAL B CA 1
ATOM 5380 C C . VAL B 1 318 ? 11.32 -48.688 -33.625 1 53.75 318 VAL B C 1
ATOM 5382 O O . VAL B 1 318 ? 12.422 -49.188 -33.844 1 53.75 318 VAL B O 1
ATOM 5385 N N . ARG B 1 319 ? 10.469 -49.125 -34.625 1 41.59 319 ARG B N 1
ATOM 5386 C CA . ARG B 1 319 ? 11.031 -49.062 -35.969 1 41.59 319 ARG B CA 1
ATOM 5387 C C . ARG B 1 319 ? 11.773 -47.75 -36.219 1 41.59 319 ARG B C 1
ATOM 5389 O O . ARG B 1 319 ? 11.266 -46.688 -35.906 1 41.59 319 ARG B O 1
ATOM 5396 N N . GLU B 1 320 ? 13 -47.781 -36.188 1 40.16 320 GLU B N 1
ATOM 5397 C CA . GLU B 1 320 ? 13.828 -46.688 -36.688 1 40.16 320 GLU B CA 1
ATOM 5398 C C . GLU B 1 320 ? 13.32 -46.219 -38.062 1 40.16 320 GLU B C 1
ATOM 5400 O O . GLU B 1 320 ? 13.766 -46.688 -39.094 1 40.16 320 GLU B O 1
ATOM 5405 N N . GLU B 1 321 ? 12.055 -46.375 -38.438 1 35.09 321 GLU B N 1
ATOM 5406 C CA . GLU B 1 321 ? 11.891 -45.906 -39.781 1 35.09 321 GLU B CA 1
ATOM 5407 C C . GLU B 1 321 ? 12.516 -44.531 -39.969 1 35.09 321 GLU B C 1
ATOM 5409 O O . GLU B 1 321 ? 12.656 -43.781 -39 1 35.09 321 GLU B O 1
ATOM 5414 N N . ASP B 1 322 ? 13.047 -44.25 -41.25 1 31.56 322 ASP B N 1
ATOM 5415 C CA . ASP B 1 322 ? 13.547 -43.062 -41.875 1 31.56 322 ASP B CA 1
ATOM 5416 C C . ASP B 1 322 ? 12.648 -41.875 -41.594 1 31.56 322 ASP B C 1
ATOM 5418 O O . ASP B 1 322 ? 11.469 -42.031 -41.281 1 31.56 322 ASP B O 1
ATOM 5422 N N . ASP B 1 323 ? 13.148 -40.688 -41.656 1 31.2 323 ASP B N 1
ATOM 5423 C CA . ASP B 1 323 ? 12.688 -39.312 -41.562 1 31.2 323 ASP B CA 1
ATOM 5424 C C . ASP B 1 323 ? 11.391 -39.094 -42.344 1 31.2 323 ASP B C 1
ATOM 5426 O O . ASP B 1 323 ? 11.422 -38.719 -43.5 1 31.2 323 ASP B O 1
ATOM 5430 N N . TYR B 1 324 ? 10.539 -39.938 -42.562 1 28.23 324 TYR B N 1
ATOM 5431 C CA . TYR B 1 324 ? 9.461 -39.312 -43.312 1 28.23 324 TYR B CA 1
ATOM 5432 C C . TYR B 1 324 ? 8.844 -38.156 -42.531 1 28.23 324 TYR B C 1
ATOM 5434 O O . TYR B 1 324 ? 8.344 -38.344 -41.438 1 28.23 324 TYR B O 1
ATOM 5442 N N . VAL B 1 325 ? 9.484 -37 -42.719 1 28 325 VAL B N 1
ATOM 5443 C CA . VAL B 1 325 ? 8.906 -35.688 -42.438 1 28 325 VAL B CA 1
ATOM 5444 C C . VAL B 1 325 ? 7.496 -35.625 -43.031 1 28 325 VAL B C 1
ATOM 5446 O O . VAL B 1 325 ? 7.32 -35.656 -44.25 1 28 325 VAL B O 1
ATOM 5449 N N . MET B 1 326 ? 6.582 -36.438 -42.875 1 27.5 326 MET B N 1
ATOM 5450 C CA . MET B 1 326 ? 5.309 -35.906 -43.375 1 27.5 326 MET B CA 1
ATOM 5451 C C . MET B 1 326 ? 5.156 -34.438 -43.062 1 27.5 326 MET B C 1
ATOM 5453 O O . MET B 1 326 ? 5.285 -34.031 -41.906 1 27.5 326 MET B O 1
ATOM 5457 N N . ASP B 1 327 ? 5.473 -33.625 -44.094 1 25.86 327 ASP B N 1
ATOM 5458 C CA . ASP B 1 327 ? 5.27 -32.188 -44.312 1 25.86 327 ASP B CA 1
ATOM 5459 C C . ASP B 1 327 ? 3.824 -31.781 -44.031 1 25.86 327 ASP B C 1
ATOM 5461 O O . ASP B 1 327 ? 2.961 -31.906 -44.906 1 25.86 327 ASP B O 1
ATOM 5465 N N . PHE B 1 328 ? 3.074 -32.406 -43.281 1 25.42 328 PHE B N 1
ATOM 5466 C CA . PHE B 1 328 ? 1.806 -31.719 -43.125 1 25.42 328 PHE B CA 1
ATOM 5467 C C . PHE B 1 328 ? 2.031 -30.219 -43.031 1 25.42 328 PHE B C 1
ATOM 5469 O O . PHE B 1 328 ? 2.803 -29.766 -42.156 1 25.42 328 PHE B O 1
ATOM 5476 N N . ASP B 1 329 ? 1.865 -29.562 -44.156 1 25.38 329 ASP B N 1
ATOM 5477 C CA . ASP B 1 329 ? 1.795 -28.125 -44.344 1 25.38 329 ASP B CA 1
ATOM 5478 C C . ASP B 1 329 ? 1.002 -27.453 -43.219 1 25.38 329 ASP B C 1
ATOM 5480 O O . ASP B 1 329 ? -0.224 -27.562 -43.188 1 25.38 329 ASP B O 1
ATOM 5484 N N . LEU B 1 330 ? 1.176 -27.781 -42.094 1 25.02 330 LEU B N 1
ATOM 5485 C CA . LEU B 1 330 ? 0.476 -26.781 -41.281 1 25.02 330 LEU B CA 1
ATOM 5486 C C . LEU B 1 330 ? 0.52 -25.406 -41.938 1 25.02 330 LEU B C 1
ATOM 5488 O O . LEU B 1 330 ? 1.507 -25.062 -42.594 1 25.02 330 LEU B O 1
ATOM 5492 N N . PRO B 1 331 ? -0.688 -24.844 -42.25 1 24.84 331 PRO B N 1
ATOM 5493 C CA . PRO B 1 331 ? -0.569 -23.594 -43 1 24.84 331 PRO B CA 1
ATOM 5494 C C . PRO B 1 331 ? 0.666 -22.781 -42.594 1 24.84 331 PRO B C 1
ATOM 5496 O O . PRO B 1 331 ? 1.161 -22.922 -41.5 1 24.84 331 PRO B O 1
ATOM 5499 N N . GLN B 1 332 ? 1.583 -22.641 -43.5 1 23.59 332 GLN B N 1
ATOM 5500 C CA . GLN B 1 332 ? 2.756 -21.781 -43.438 1 23.59 332 GLN B CA 1
ATOM 5501 C C . GLN B 1 332 ? 2.516 -20.609 -42.469 1 23.59 332 GLN B C 1
ATOM 5503 O O . GLN B 1 332 ? 1.432 -20.016 -42.469 1 23.59 332 GLN B O 1
ATOM 5508 N N . ALA B 1 333 ? 2.945 -20.75 -41.281 1 23.41 333 ALA B N 1
ATOM 5509 C CA . ALA B 1 333 ? 2.938 -19.422 -40.688 1 23.41 333 ALA B CA 1
ATOM 5510 C C . ALA B 1 333 ? 3.074 -18.344 -41.781 1 23.41 333 ALA B C 1
ATOM 5512 O O . ALA B 1 333 ? 3.963 -18.422 -42.625 1 23.41 333 ALA B O 1
ATOM 5513 N N . MET B 1 334 ? 1.913 -17.922 -42.344 1 22.98 334 MET B N 1
ATOM 5514 C CA . MET B 1 334 ? 1.882 -16.797 -43.281 1 22.98 334 MET B CA 1
ATOM 5515 C C . MET B 1 334 ? 3.055 -15.852 -43.062 1 22.98 334 MET B C 1
ATOM 5517 O O . MET B 1 334 ? 3.258 -15.375 -41.938 1 22.98 334 MET B O 1
ATOM 5521 N N . ASN B 1 335 ? 4.172 -16.109 -43.719 1 23.72 335 ASN B N 1
ATOM 5522 C CA . ASN B 1 335 ? 5.289 -15.18 -43.844 1 23.72 335 ASN B CA 1
ATOM 5523 C C . ASN B 1 335 ? 4.812 -13.734 -43.844 1 23.72 335 ASN B C 1
ATOM 5525 O O . ASN B 1 335 ? 3.902 -13.375 -44.594 1 23.72 335 ASN B O 1
ATOM 5529 N N . PRO B 1 336 ? 4.703 -13.086 -42.688 1 23.56 336 PRO B N 1
ATOM 5530 C CA . PRO B 1 336 ? 4.223 -11.766 -43.094 1 23.56 336 PRO B CA 1
ATOM 5531 C C . PRO B 1 336 ? 4.754 -11.344 -44.469 1 23.56 336 PRO B C 1
ATOM 5533 O O . PRO B 1 336 ? 5.789 -11.844 -44.906 1 23.56 336 PRO B O 1
ATOM 5536 N N . PRO B 1 337 ? 3.85 -11.07 -45.375 1 22.39 337 PRO B N 1
ATOM 5537 C CA . PRO B 1 337 ? 4.324 -10.672 -46.719 1 22.39 337 PRO B CA 1
ATOM 5538 C C . PRO B 1 337 ? 5.703 -10.016 -46.656 1 22.39 337 PRO B C 1
ATOM 5540 O O . PRO B 1 337 ? 6.086 -9.438 -45.656 1 22.39 337 PRO B O 1
ATOM 5543 N N . ARG B 1 338 ? 6.648 -10.875 -47.125 1 23.97 338 ARG B N 1
ATOM 5544 C CA . ARG B 1 338 ? 7.875 -10.156 -47.469 1 23.97 338 ARG B CA 1
ATOM 5545 C C . ARG B 1 338 ? 7.586 -8.703 -47.812 1 23.97 338 ARG B C 1
ATOM 5547 O O . ARG B 1 338 ? 6.781 -8.414 -48.688 1 23.97 338 ARG B O 1
ATOM 5554 N N . ALA B 1 339 ? 7.641 -7.934 -46.656 1 22.69 339 ALA B N 1
ATOM 5555 C CA . ALA B 1 339 ? 7.582 -6.535 -47.062 1 22.69 339 ALA B CA 1
ATOM 5556 C C . ALA B 1 339 ? 8.211 -6.352 -48.438 1 22.69 339 ALA B C 1
ATOM 5558 O O . ALA B 1 339 ? 9.359 -6.758 -48.656 1 22.69 339 ALA B O 1
ATOM 5559 N N . ALA B 1 340 ? 7.367 -6.637 -49.469 1 23.56 340 ALA B N 1
ATOM 5560 C CA . ALA B 1 340 ? 7.754 -6.199 -50.812 1 23.56 340 ALA B CA 1
ATOM 5561 C C . ALA B 1 340 ? 8.719 -5.02 -50.719 1 23.56 340 ALA B C 1
ATOM 5563 O O . ALA B 1 340 ? 8.477 -4.051 -50 1 23.56 340 ALA B O 1
ATOM 5564 N N . GLU B 1 341 ? 10.062 -5.414 -50.781 1 23.45 341 GLU B N 1
ATOM 5565 C CA . GLU B 1 341 ? 11.078 -4.414 -51.125 1 23.45 341 GLU B CA 1
ATOM 5566 C C . GLU B 1 341 ? 10.562 -3.4 -52.125 1 23.45 341 GLU B C 1
ATOM 5568 O O . GLU B 1 341 ? 10.43 -3.709 -53.312 1 23.45 341 GLU B O 1
ATOM 5573 N N . GLN B 1 342 ? 9.297 -2.947 -51.781 1 20.14 342 GLN B N 1
ATOM 5574 C CA . GLN B 1 342 ? 9.008 -1.931 -52.781 1 20.14 342 GLN B CA 1
ATOM 5575 C C . GLN B 1 342 ? 10.266 -1.159 -53.188 1 20.14 342 GLN B C 1
ATOM 5577 O O . GLN B 1 342 ? 11 -0.691 -52.312 1 20.14 342 GLN B O 1
ATOM 5582 N N . ASP B 1 343 ? 10.82 -1.712 -54.25 1 21.67 343 ASP B N 1
ATOM 5583 C CA . ASP B 1 343 ? 11.812 -1.016 -55.062 1 21.67 343 ASP B CA 1
ATOM 5584 C C . ASP B 1 343 ? 11.562 0.49 -55.062 1 21.67 343 ASP B C 1
ATOM 5586 O O . ASP B 1 343 ? 10.617 0.965 -55.688 1 21.67 343 ASP B O 1
ATOM 5590 N N . THR B 1 344 ? 11.188 0.944 -53.812 1 21.61 344 THR B N 1
ATOM 5591 C CA . THR B 1 344 ? 11.188 2.375 -54.094 1 21.61 344 THR B CA 1
ATOM 5592 C C . THR B 1 344 ? 12.414 2.77 -54.906 1 21.61 344 THR B C 1
ATOM 5594 O O . THR B 1 344 ? 13.547 2.523 -54.5 1 21.61 344 THR B O 1
ATOM 5597 N N . ARG B 1 345 ? 12.133 2.496 -56.25 1 26.16 345 ARG B N 1
ATOM 5598 C CA . ARG B 1 345 ? 12.945 3.088 -57.312 1 26.16 345 ARG B CA 1
ATOM 5599 C C . ARG B 1 345 ? 13.531 4.426 -56.875 1 26.16 345 ARG B C 1
ATOM 5601 O O . ARG B 1 345 ? 12.789 5.379 -56.594 1 26.16 345 ARG B O 1
ATOM 5608 N N . ARG B 1 346 ? 14.547 4.266 -55.875 1 26.59 346 ARG B N 1
ATOM 5609 C CA . ARG B 1 346 ? 15.406 5.434 -55.688 1 26.59 346 ARG B CA 1
ATOM 5610 C C . ARG B 1 346 ? 15.727 6.086 -57.031 1 26.59 346 ARG B C 1
ATOM 5612 O O . ARG B 1 346 ? 16.375 5.473 -57.875 1 26.59 346 ARG B O 1
ATOM 5619 N N . SER B 1 347 ? 14.602 6.609 -57.625 1 21.59 347 SER B N 1
ATOM 5620 C CA . SER B 1 347 ? 15.039 7.32 -58.844 1 21.59 347 SER B CA 1
ATOM 5621 C C . SER B 1 347 ? 16.375 8.023 -58.594 1 21.59 347 SER B C 1
ATOM 5623 O O . SER B 1 347 ? 16.531 8.742 -57.625 1 21.59 347 SER B O 1
ATOM 5625 N N . ALA B 1 348 ? 17.375 7.195 -58.812 1 23.2 348 ALA B N 1
ATOM 5626 C CA . ALA B 1 348 ? 18.75 7.664 -58.938 1 23.2 348 ALA B CA 1
ATOM 5627 C C . ALA B 1 348 ? 18.797 9.016 -59.656 1 23.2 348 ALA B C 1
ATOM 5629 O O . ALA B 1 348 ? 18.703 9.086 -60.875 1 23.2 348 ALA B O 1
ATOM 5630 N N . ARG B 1 349 ? 17.797 9.859 -59.156 1 23.05 349 ARG B N 1
ATOM 5631 C CA . ARG B 1 349 ? 18.016 11.102 -59.906 1 23.05 349 ARG B CA 1
ATOM 5632 C C . ARG B 1 349 ? 19.516 11.43 -59.969 1 23.05 349 ARG B C 1
ATOM 5634 O O . ARG B 1 349 ? 20.203 11.375 -58.969 1 23.05 349 ARG B O 1
ATOM 5641 N N . VAL B 1 350 ? 19.984 11.195 -61.156 1 22.67 350 VAL B N 1
ATOM 5642 C CA . VAL B 1 350 ? 21.266 11.445 -61.844 1 22.67 350 VAL B CA 1
ATOM 5643 C C . VAL B 1 350 ? 21.938 12.672 -61.219 1 22.67 350 VAL B C 1
ATOM 5645 O O . VAL B 1 350 ? 21.328 13.75 -61.156 1 22.67 350 VAL B O 1
ATOM 5648 N N . ARG B 1 351 ? 22.812 12.32 -60.25 1 26.55 351 ARG B N 1
ATOM 5649 C CA . ARG B 1 351 ? 23.812 13.234 -59.719 1 26.55 351 ARG B CA 1
ATOM 5650 C C . ARG B 1 351 ? 24.406 14.086 -60.844 1 26.55 351 ARG B C 1
ATOM 5652 O O . ARG B 1 351 ? 25.594 14.438 -60.812 1 26.55 351 ARG B O 1
ATOM 5659 N N . ARG B 1 352 ? 23.562 14.062 -61.969 1 22.81 352 ARG B N 1
ATOM 5660 C CA . ARG B 1 352 ? 24.406 14.711 -62.969 1 22.81 352 ARG B CA 1
ATOM 5661 C C . ARG B 1 352 ? 25.047 15.977 -62.406 1 22.81 352 ARG B C 1
ATOM 5663 O O . ARG B 1 352 ? 24.375 16.781 -61.75 1 22.81 352 ARG B O 1
ATOM 5670 N N . ALA B 1 353 ? 26.266 15.734 -62.156 1 25.53 353 ALA B N 1
ATOM 5671 C CA . ALA B 1 353 ? 27.234 16.781 -61.844 1 25.53 353 ALA B CA 1
ATOM 5672 C C . ALA B 1 353 ? 26.984 18.031 -62.719 1 25.53 353 ALA B C 1
ATOM 5674 O O . ALA B 1 353 ? 27.094 17.984 -63.938 1 25.53 353 ALA B O 1
ATOM 5675 N N . PRO B 1 354 ? 25.641 18.531 -62.562 1 22.39 354 PRO B N 1
ATOM 5676 C CA . PRO B 1 354 ? 25.609 19.422 -63.719 1 22.39 354 PRO B CA 1
ATOM 5677 C C . PRO B 1 354 ? 26.938 20.141 -63.938 1 22.39 354 PRO B C 1
ATOM 5679 O O . PRO B 1 354 ? 27.719 20.297 -63 1 22.39 354 PRO B O 1
ATOM 5682 N N . ALA B 1 355 ? 27.156 20.297 -65.188 1 19.91 355 ALA B N 1
ATOM 5683 C CA . ALA B 1 355 ? 28.203 20.891 -66 1 19.91 355 ALA B CA 1
ATOM 5684 C C . ALA B 1 355 ? 28.703 22.203 -65.438 1 19.91 355 ALA B C 1
ATOM 5686 O O . ALA B 1 355 ? 29.797 22.656 -65.75 1 19.91 355 ALA B O 1
ATOM 5687 N N . HIS B 1 356 ? 27.688 22.953 -64.875 1 23.28 356 HIS B N 1
ATOM 5688 C CA . HIS B 1 356 ? 28.062 24.328 -65.188 1 23.28 356 HIS B CA 1
ATOM 5689 C C . HIS B 1 356 ? 29.297 24.734 -64.375 1 23.28 356 HIS B C 1
ATOM 5691 O O . HIS B 1 356 ? 29.219 24.828 -63.125 1 23.28 356 HIS B O 1
ATOM 5697 N N . LEU B 1 357 ? 30.422 24.141 -64.688 1 23.39 357 LEU B N 1
ATOM 5698 C CA . LEU B 1 357 ? 31.875 24.219 -64.625 1 23.39 357 LEU B CA 1
ATOM 5699 C C . LEU B 1 357 ? 32.344 25.656 -64.438 1 23.39 357 LEU B C 1
ATOM 5701 O O . LEU B 1 357 ? 33.5 25.906 -64.062 1 23.39 357 LEU B O 1
ATOM 5705 N N . ARG B 1 358 ? 31.766 26.578 -65.25 1 19.38 358 ARG B N 1
ATOM 5706 C CA . ARG B 1 358 ? 32.656 27.5 -65.938 1 19.38 358 ARG B CA 1
ATOM 5707 C C . ARG B 1 358 ? 33.281 28.5 -65 1 19.38 358 ARG B C 1
ATOM 5709 O O . ARG B 1 358 ? 34.469 28.75 -65 1 19.38 358 ARG B O 1
ATOM 5716 N N . ASP B 1 359 ? 32.5 29.547 -64.688 1 19.77 359 ASP B N 1
ATOM 5717 C CA . ASP B 1 359 ? 33.219 30.797 -65 1 19.77 359 ASP B CA 1
ATOM 5718 C C . ASP B 1 359 ? 34.25 31.141 -63.938 1 19.77 359 ASP B C 1
ATOM 5720 O O . ASP B 1 359 ? 35.375 31.453 -64.25 1 19.77 359 ASP B O 1
ATOM 5724 N N . TYR B 1 360 ? 33.812 31.891 -62.812 1 22.64 360 TYR B N 1
ATOM 5725 C CA . TYR B 1 360 ? 34.438 33.188 -62.594 1 22.64 360 TYR B CA 1
ATOM 5726 C C . TYR B 1 360 ? 35.75 33 -61.812 1 22.64 360 TYR B C 1
ATOM 5728 O O . TYR B 1 360 ? 35.875 32.125 -61 1 22.64 360 TYR B O 1
ATOM 5736 N N . GLN B 1 361 ? 36.75 33.75 -62.25 1 20.72 361 GLN B N 1
ATOM 5737 C CA . GLN B 1 361 ? 38.156 34.188 -62.25 1 20.72 361 GLN B CA 1
ATOM 5738 C C . GLN B 1 361 ? 38.531 34.719 -60.875 1 20.72 361 GLN B C 1
ATOM 5740 O O . GLN B 1 361 ? 38.656 35.938 -60.656 1 20.72 361 GLN B O 1
ATOM 5745 N N . LEU B 1 362 ? 38.094 34.125 -59.75 1 20.48 362 LEU B N 1
ATOM 5746 C CA . LEU B 1 362 ? 38.875 34.875 -58.781 1 20.48 362 LEU B CA 1
ATOM 5747 C C . LEU B 1 362 ? 40.375 34.812 -59.125 1 20.48 362 LEU B C 1
ATOM 5749 O O . LEU B 1 362 ? 40.906 33.719 -59.406 1 20.48 362 LEU B O 1
ATOM 5753 N N . HIS B 1 363 ? 41.062 35.906 -59.469 1 21.75 363 HIS B N 1
ATOM 5754 C CA . HIS B 1 363 ? 42.438 36.344 -59.25 1 21.75 363 HIS B CA 1
ATOM 5755 C C . HIS B 1 363 ? 42.906 35.969 -57.844 1 21.75 363 HIS B C 1
ATOM 5757 O O . HIS B 1 363 ? 42.125 36.062 -56.906 1 21.75 363 HIS B O 1
#

pLDDT: mean 70.79, std 23.79, range [18.39, 98.0]

Radius of gyration: 40.6 Å; Cα contacts (8 Å, |Δi|>4): 1101; chains: 2; bounding box: 95×136×107 Å

Organism: Stylophora pistillata (NCBI:txid50429)